Protein AF-0000000067828456 (afdb_homodimer)

Secondary structure (DSSP, 8-state):
----HHHHHHHHHHHHHHHHHHHHHHHHHHHHHHHHHHHHHHHHHHHHHHHHHHHHHHHHHHHHHHHHHHHHHHHHHH--SEEEEEEEEEETTEEEEEEEEEEE-TTT-EEEEEEEEEE--HHHHHHHHHHHHHHHHH-GGGTTSEEEEEEEEEE--HHHHHHHHHTT-EEEEEETTEEEE---TT------/----HHHHHHHHHHHHHHHHHHHHHHHHHHHHHHHHHHHHHHHHHHHHHHHHHHHHHHHHHHHHHHHHHHHHHHHHHH--SEEEEEEEEEETTEEEEEEEEEEE-TTT-EEEEEEEEEE--HHHHHHHHHHHHHHHHH-GGGTTSEEEEEEEEEE--HHHHHHHHHTT-EEEEEETTEEEE---TT------

pLDDT: mean 81.78, std 17.99, range [42.25, 98.81]

Structure (mmCIF, N/CA/C/O backbone):
data_AF-0000000067828456-model_v1
#
loop_
_entity.id
_entity.type
_entity.pdbx_description
1 polymer 'Slr0634 protein'
#
loop_
_atom_site.group_PDB
_atom_site.id
_atom_site.type_symbol
_atom_site.label_atom_id
_atom_site.label_alt_id
_atom_site.label_comp_id
_atom_site.label_asym_id
_atom_site.label_entity_id
_atom_site.label_seq_id
_atom_site.pdbx_PDB_ins_code
_atom_site.Cartn_x
_atom_site.Cartn_y
_atom_site.Cartn_z
_atom_site.occupancy
_atom_site.B_iso_or_equiv
_atom_site.auth_seq_id
_atom_site.auth_comp_id
_atom_site.auth_asym_id
_atom_site.auth_atom_id
_atom_site.pdbx_PDB_model_num
ATOM 1 N N . MET A 1 1 ? 52.562 48.812 55.469 1 42.25 1 MET A N 1
ATOM 2 C CA . MET A 1 1 ? 51.812 48.281 56.594 1 42.25 1 MET A CA 1
ATOM 3 C C . MET A 1 1 ? 52.094 46.781 56.781 1 42.25 1 MET A C 1
ATOM 5 O O . MET A 1 1 ? 52.062 46.031 55.812 1 42.25 1 MET A O 1
ATOM 9 N N . ALA A 1 2 ? 52.812 46.344 57.688 1 58.19 2 ALA A N 1
ATOM 10 C CA . ALA A 1 2 ? 53.375 45.031 57.969 1 58.19 2 ALA A CA 1
ATOM 11 C C . ALA A 1 2 ? 52.281 44.031 58.344 1 58.19 2 ALA A C 1
ATOM 13 O O . ALA A 1 2 ? 51.5 44.281 59.281 1 58.19 2 ALA A O 1
ATOM 14 N N . THR A 1 3 ? 51.812 43.188 57.469 1 56.69 3 THR A N 1
ATOM 15 C CA . THR A 1 3 ? 50.781 42.125 57.688 1 56.69 3 THR A CA 1
ATOM 16 C C . THR A 1 3 ? 51.219 41.188 58.781 1 56.69 3 THR A C 1
ATOM 18 O O . THR A 1 3 ? 52.312 40.656 58.75 1 56.69 3 THR A O 1
ATOM 21 N N . THR A 1 4 ? 50.625 41.344 60.094 1 61.56 4 THR A N 1
ATOM 22 C CA . THR A 1 4 ? 50.906 40.562 61.281 1 61.56 4 THR A CA 1
ATOM 23 C C . THR A 1 4 ? 50.406 39.125 61.062 1 61.56 4 THR A C 1
ATOM 25 O O . THR A 1 4 ? 49.625 38.844 60.156 1 61.56 4 THR A O 1
ATOM 28 N N . ALA A 1 5 ? 50.906 38.188 61.844 1 56.16 5 ALA A N 1
ATOM 29 C CA . ALA A 1 5 ? 50.594 36.75 61.875 1 56.16 5 ALA A CA 1
ATOM 30 C C . ALA A 1 5 ? 49.094 36.531 62.031 1 56.16 5 ALA A C 1
ATOM 32 O O . ALA A 1 5 ? 48.531 35.656 61.375 1 56.16 5 ALA A O 1
ATOM 33 N N . ASP A 1 6 ? 48.469 37.312 62.844 1 61.81 6 ASP A N 1
ATOM 34 C CA . ASP A 1 6 ? 47.031 37.156 63.094 1 61.81 6 ASP A CA 1
ATOM 35 C C . ASP A 1 6 ? 46.25 37.469 61.812 1 61.81 6 ASP A C 1
ATOM 37 O O . ASP A 1 6 ? 45.25 36.781 61.531 1 61.81 6 ASP A O 1
ATOM 41 N N . GLU A 1 7 ? 46.656 38.375 61.094 1 58.12 7 GLU A N 1
ATOM 42 C CA . GLU A 1 7 ? 46 38.75 59.844 1 58.12 7 GLU A CA 1
ATOM 43 C C . GLU A 1 7 ? 46.125 37.625 58.812 1 58.12 7 GLU A C 1
ATOM 45 O O . GLU A 1 7 ? 45.188 37.344 58.094 1 58.12 7 GLU A O 1
ATOM 50 N N . VAL A 1 8 ? 47.219 37 58.844 1 56.5 8 VAL A N 1
ATOM 51 C CA . VAL A 1 8 ? 47.469 35.906 57.906 1 56.5 8 VAL A CA 1
ATOM 52 C C . VAL A 1 8 ? 46.531 34.719 58.25 1 56.5 8 VAL A C 1
ATOM 54 O O . VAL A 1 8 ? 45.938 34.125 57.344 1 56.5 8 VAL A O 1
ATOM 57 N N . TRP A 1 9 ? 46.438 34.469 59.531 1 64.06 9 TRP A N 1
ATOM 58 C CA . TRP A 1 9 ? 45.562 33.375 59.969 1 64.06 9 TRP A CA 1
ATOM 59 C C . TRP A 1 9 ? 44.094 33.688 59.594 1 64.06 9 TRP A C 1
ATOM 61 O O . TRP A 1 9 ? 43.375 32.781 59.188 1 64.06 9 TRP A O 1
ATOM 71 N N . GLN A 1 10 ? 43.688 34.844 59.719 1 65.19 10 GLN A N 1
ATOM 72 C CA . GLN A 1 10 ? 42.344 35.219 59.375 1 65.19 10 GLN A CA 1
ATOM 73 C C . GLN A 1 10 ? 42.094 35.062 57.875 1 65.19 10 GLN A C 1
ATOM 75 O O . GLN A 1 10 ? 41.062 34.562 57.469 1 65.19 10 GLN A O 1
ATOM 80 N N . LEU A 1 11 ? 43.125 35.469 57.125 1 59.19 11 LEU A N 1
ATOM 81 C CA . LEU A 1 11 ? 43.031 35.344 55.688 1 59.19 11 LEU A CA 1
ATOM 82 C C . LEU A 1 11 ? 42.938 33.875 55.281 1 59.19 11 LEU A C 1
ATOM 84 O O . LEU A 1 11 ? 42.188 33.531 54.375 1 59.19 11 LEU A O 1
ATOM 88 N N . LEU A 1 12 ? 43.688 33.125 55.969 1 55.94 12 LEU A N 1
ATOM 89 C CA . LEU A 1 12 ? 43.656 31.703 55.688 1 55.94 12 LEU A CA 1
ATOM 90 C C . LEU A 1 12 ? 42.312 31.109 56.031 1 55.94 12 LEU A C 1
ATOM 92 O O . LEU A 1 12 ? 41.781 30.266 55.312 1 55.94 12 LEU A O 1
ATOM 96 N N . GLY A 1 13 ? 41.812 31.5 57.156 1 59.41 13 GLY A N 1
ATOM 97 C CA . GLY A 1 13 ? 40.469 31.062 57.531 1 59.41 13 GLY A CA 1
ATOM 98 C C . GLY A 1 13 ? 39.406 31.438 56.531 1 59.41 13 GLY A C 1
ATOM 99 O O . GLY A 1 13 ? 38.562 30.625 56.188 1 59.41 13 GLY A O 1
ATOM 100 N N . GLU A 1 14 ? 39.531 32.625 56.062 1 62.03 14 GLU A N 1
ATOM 101 C CA . GLU A 1 14 ? 38.594 33.094 55.062 1 62.03 14 GLU A CA 1
ATOM 102 C C . GLU A 1 14 ? 38.75 32.312 53.75 1 62.03 14 GLU A C 1
ATOM 104 O O . GLU A 1 14 ? 37.75 32.031 53.094 1 62.03 14 GLU A O 1
ATOM 109 N N . LEU A 1 15 ? 39.906 32 53.469 1 55.22 15 LEU A N 1
ATOM 110 C CA . LEU A 1 15 ? 40.188 31.219 52.25 1 55.22 15 LEU A CA 1
ATOM 111 C C . LEU A 1 15 ? 39.594 29.812 52.375 1 55.22 15 LEU A C 1
ATOM 113 O O . LEU A 1 15 ? 39.031 29.281 51.438 1 55.22 15 LEU A O 1
ATOM 117 N N . ILE A 1 16 ? 39.781 29.25 53.562 1 58.25 16 ILE A N 1
ATOM 118 C CA . ILE A 1 16 ? 39.219 27.922 53.781 1 58.25 16 ILE A CA 1
ATOM 119 C C . ILE A 1 16 ? 37.719 27.953 53.688 1 58.25 16 ILE A C 1
ATOM 121 O O . ILE A 1 16 ? 37.125 27.078 53.062 1 58.25 16 ILE A O 1
ATOM 125 N N . GLN A 1 17 ? 37.125 28.938 54.281 1 65.25 17 GLN A N 1
ATOM 126 C CA . GLN A 1 17 ? 35.656 29.062 54.219 1 65.25 17 GLN A CA 1
ATOM 127 C C . GLN A 1 17 ? 35.219 29.312 52.781 1 65.25 17 GLN A C 1
ATOM 129 O O . GLN A 1 17 ? 34.188 28.75 52.344 1 65.25 17 GLN A O 1
ATOM 134 N N . SER A 1 18 ? 35.938 30.078 52.062 1 57.91 18 SER A N 1
ATOM 135 C CA . SER A 1 18 ? 35.656 30.328 50.656 1 57.91 18 SER A CA 1
ATOM 136 C C . SER A 1 18 ? 35.781 29.047 49.844 1 57.91 18 SER A C 1
ATOM 138 O O . SER A 1 18 ? 34.969 28.797 48.969 1 57.91 18 SER A O 1
ATOM 140 N N . GLN A 1 19 ? 36.719 28.234 50.156 1 55.75 19 GLN A N 1
ATOM 141 C CA . GLN A 1 19 ? 36.938 26.969 49.469 1 55.75 19 GLN A CA 1
ATOM 142 C C . GLN A 1 19 ? 35.781 26.016 49.719 1 55.75 19 GLN A C 1
ATOM 144 O O . GLN A 1 19 ? 35.312 25.297 48.812 1 55.75 19 GLN A O 1
ATOM 149 N N . LYS A 1 20 ? 35.375 26 50.969 1 61.5 20 LYS A N 1
ATOM 150 C CA . LYS A 1 20 ? 34.25 25.125 51.312 1 61.5 20 LYS A CA 1
ATOM 151 C C . LYS A 1 20 ? 32.969 25.562 50.594 1 61.5 20 LYS A C 1
ATOM 153 O O . LYS A 1 20 ? 32.219 24.734 50.094 1 61.5 20 LYS A O 1
ATOM 158 N N . GLU A 1 21 ? 32.781 26.875 50.531 1 61 21 GLU A N 1
ATOM 159 C CA . GLU A 1 21 ? 31.625 27.391 49.812 1 61 21 GLU A CA 1
ATOM 160 C C . GLU A 1 21 ? 31.734 27.125 48.312 1 61 21 GLU A C 1
ATOM 162 O O . GLU A 1 21 ? 30.734 26.797 47.656 1 61 21 GLU A O 1
ATOM 167 N N . THR A 1 22 ? 32.875 27.219 47.75 1 55.06 22 THR A N 1
ATOM 168 C CA . THR A 1 22 ? 33.094 26.891 46.375 1 55.06 22 THR A CA 1
ATOM 169 C C . THR A 1 22 ? 32.844 25.406 46.094 1 55.06 22 THR A C 1
ATOM 171 O O . THR A 1 22 ? 32.219 25.062 45.094 1 55.06 22 THR A O 1
ATOM 174 N N . GLU A 1 23 ? 33.312 24.641 47.031 1 54.34 23 GLU A N 1
ATOM 175 C CA . GLU A 1 23 ? 33.062 23.203 46.906 1 54.34 23 GLU A CA 1
ATOM 176 C C . GLU A 1 23 ? 31.578 22.891 46.938 1 54.34 23 GLU A C 1
ATOM 178 O O . GLU A 1 23 ? 31.094 22.062 46.156 1 54.34 23 GLU A O 1
ATOM 183 N N . ARG A 1 24 ? 30.891 23.484 47.781 1 64.69 24 ARG A N 1
ATOM 184 C CA . ARG A 1 24 ? 29.438 23.297 47.875 1 64.69 24 ARG A CA 1
ATOM 185 C C . ARG A 1 24 ? 28.75 23.766 46.594 1 64.69 24 ARG A C 1
ATOM 187 O O . ARG A 1 24 ? 27.859 23.078 46.094 1 64.69 24 ARG A O 1
ATOM 194 N N . ARG A 1 25 ? 29.172 24.859 46.125 1 59.03 25 ARG A N 1
ATOM 195 C CA . ARG A 1 25 ? 28.594 25.391 44.906 1 59.03 25 ARG A CA 1
ATOM 196 C C . ARG A 1 25 ? 28.922 24.484 43.719 1 59.03 25 ARG A C 1
ATOM 198 O O . ARG A 1 25 ? 28.062 24.266 42.844 1 59.03 25 ARG A O 1
ATOM 205 N N . LEU A 1 26 ? 30.078 24.016 43.688 1 53.78 26 LEU A N 1
ATOM 206 C CA . LEU A 1 26 ? 30.469 23.109 42.625 1 53.78 26 LEU A CA 1
ATOM 207 C C . LEU A 1 26 ? 29.625 21.828 42.656 1 53.78 26 LEU A C 1
ATOM 209 O O . LEU A 1 26 ? 29.203 21.328 41.625 1 53.78 26 LEU A O 1
ATOM 213 N N . GLN A 1 27 ? 29.422 21.344 43.875 1 60.66 27 GLN A N 1
ATOM 214 C CA . GLN A 1 27 ? 28.594 20.156 44.031 1 60.66 27 GLN A CA 1
ATOM 215 C C . GLN A 1 27 ? 27.172 20.406 43.562 1 60.66 27 GLN A C 1
ATOM 217 O O . GLN A 1 27 ? 26.562 19.578 42.875 1 60.66 27 GLN A O 1
ATOM 222 N N . GLU A 1 28 ? 26.688 21.531 43.906 1 63.75 28 GLU A N 1
ATOM 223 C CA . GLU A 1 28 ? 25.344 21.906 43.469 1 63.75 28 GLU A CA 1
ATOM 224 C C . GLU A 1 28 ? 25.281 22.094 41.969 1 63.75 28 GLU A C 1
ATOM 226 O O . GLU A 1 28 ? 24.312 21.688 41.312 1 63.75 28 GLU A O 1
ATOM 231 N N . THR A 1 29 ? 26.266 22.688 41.406 1 55.19 29 THR A N 1
ATOM 232 C CA . THR A 1 29 ? 26.328 22.875 39.969 1 55.19 29 THR A CA 1
ATOM 233 C C . THR A 1 29 ? 26.438 21.531 39.25 1 55.19 29 THR A C 1
ATOM 235 O O . THR A 1 29 ? 25.797 21.312 38.219 1 55.19 29 THR A O 1
ATOM 238 N N . GLU A 1 30 ? 27.25 20.688 39.875 1 54.5 30 GLU A N 1
ATOM 239 C CA . GLU A 1 30 ? 27.359 19.344 39.312 1 54.5 30 GLU A CA 1
ATOM 240 C C . GLU A 1 30 ? 26.016 18.625 39.344 1 54.5 30 GLU A C 1
ATOM 242 O O . GLU A 1 30 ? 25.672 17.922 38.375 1 54.5 30 GLU A O 1
ATOM 247 N N . ARG A 1 31 ? 25.328 18.766 40.406 1 60.88 31 ARG A N 1
ATOM 248 C CA . ARG A 1 31 ? 24.016 18.141 40.531 1 60.88 31 ARG A CA 1
ATOM 249 C C . ARG A 1 31 ? 23.047 18.734 39.5 1 60.88 31 ARG A C 1
ATOM 251 O O . ARG A 1 31 ? 22.328 17.984 38.812 1 60.88 31 ARG A O 1
ATOM 258 N N . LEU A 1 32 ? 23.156 20 39.375 1 54.91 32 LEU A N 1
ATOM 259 C CA . LEU A 1 32 ? 22.281 20.672 38.406 1 54.91 32 LEU A CA 1
ATOM 260 C C . LEU A 1 32 ? 22.641 20.297 37 1 54.91 32 LEU A C 1
ATOM 262 O O . LEU A 1 32 ? 21.766 20.078 36.156 1 54.91 32 LEU A O 1
ATOM 266 N N . LEU A 1 33 ? 23.891 20.203 36.719 1 51.06 33 LEU A N 1
ATOM 267 C CA . LEU A 1 33 ? 24.359 19.797 35.406 1 51.06 33 LEU A CA 1
ATOM 268 C C . LEU A 1 33 ? 23.922 18.375 35.094 1 51.06 33 LEU A C 1
ATOM 270 O O . LEU A 1 33 ? 23.516 18.078 33.938 1 51.06 33 LEU A O 1
ATOM 274 N N . LYS A 1 34 ? 24.047 17.562 36.125 1 56.53 34 LYS A N 1
ATOM 275 C CA . LYS A 1 34 ? 23.625 16.172 35.938 1 56.53 34 LYS A CA 1
ATOM 276 C C . LYS A 1 34 ? 22.125 16.094 35.656 1 56.53 34 LYS A C 1
ATOM 278 O O . LYS A 1 34 ? 21.688 15.344 34.75 1 56.53 34 LYS A O 1
ATOM 283 N N . GLU A 1 35 ? 21.422 16.875 36.375 1 58.88 35 GLU A N 1
ATOM 284 C CA . GLU A 1 35 ? 19.969 16.906 36.156 1 58.88 35 GLU A CA 1
ATOM 285 C C . GLU A 1 35 ? 19.625 17.469 34.781 1 58.88 35 GLU A C 1
ATOM 287 O O . GLU A 1 35 ? 18.766 16.953 34.094 1 58.88 35 GLU A O 1
ATOM 292 N N . GLN A 1 36 ? 20.375 18.531 34.438 1 56 36 GLN A N 1
ATOM 293 C CA . GLN A 1 36 ? 20.156 19.141 33.156 1 56 36 GLN A CA 1
ATOM 294 C C . GLN A 1 36 ? 20.578 18.203 32.031 1 56 36 GLN A C 1
ATOM 296 O O . GLN A 1 36 ? 19.906 18.125 30.984 1 56 36 GLN A O 1
ATOM 301 N N . SER A 1 37 ? 21.719 17.578 32.25 1 55.47 37 SER A N 1
ATOM 302 C CA . SER A 1 37 ? 22.188 16.594 31.281 1 55.47 37 SER A CA 1
ATOM 303 C C . SER A 1 37 ? 21.172 15.477 31.094 1 55.47 37 SER A C 1
ATOM 305 O O . SER A 1 37 ? 20.922 15.055 29.953 1 55.47 37 SER A O 1
ATOM 307 N N . GLN A 1 38 ? 20.625 15.07 32.25 1 59.69 38 GLN A N 1
ATOM 308 C CA . GLN A 1 38 ? 19.609 14.023 32.156 1 59.69 38 GLN A CA 1
ATOM 309 C C . GLN A 1 38 ? 18.359 14.508 31.422 1 59.69 38 GLN A C 1
ATOM 311 O O . GLN A 1 38 ? 17.797 13.781 30.625 1 59.69 38 GLN A O 1
ATOM 316 N N . LYS A 1 39 ? 18.062 15.695 31.719 1 55.97 39 LYS A N 1
ATOM 317 C CA . LYS A 1 39 ? 16.922 16.297 31.016 1 55.97 39 LYS A CA 1
ATOM 318 C C . LYS A 1 39 ? 17.234 16.469 29.531 1 55.97 39 LYS A C 1
ATOM 320 O O . LYS A 1 39 ? 16.391 16.156 28.688 1 55.97 39 LYS A O 1
ATOM 325 N N . THR A 1 40 ? 18.391 16.922 29.203 1 54.06 40 THR A N 1
ATOM 326 C CA . THR A 1 40 ? 18.844 17.094 27.828 1 54.06 40 THR A CA 1
ATOM 327 C C . THR A 1 40 ? 18.891 15.742 27.109 1 54.06 40 THR A C 1
ATOM 329 O O . THR A 1 40 ? 18.484 15.633 25.953 1 54.06 40 THR A O 1
ATOM 332 N N . ASP A 1 41 ? 19.438 14.773 27.891 1 53.25 41 ASP A N 1
ATOM 333 C CA . ASP A 1 41 ? 19.484 13.438 27.312 1 53.25 41 ASP A CA 1
ATOM 334 C C . ASP A 1 41 ? 18.078 12.93 26.969 1 53.25 41 ASP A C 1
ATOM 336 O O . ASP A 1 41 ? 17.859 12.336 25.922 1 53.25 41 ASP A O 1
ATOM 340 N N . ARG A 1 42 ? 17.203 13.219 27.953 1 56.34 42 ARG A N 1
ATOM 341 C CA . ARG A 1 42 ? 15.82 12.828 27.719 1 56.34 42 ARG A CA 1
ATOM 342 C C . ARG A 1 42 ? 15.219 13.594 26.547 1 56.34 42 ARG A C 1
ATOM 344 O O . ARG A 1 42 ? 14.531 13.008 25.703 1 56.34 42 ARG A O 1
ATOM 351 N N . GLN A 1 43 ? 15.547 14.781 26.469 1 50.66 43 GLN A N 1
ATOM 352 C CA . GLN A 1 43 ? 15.039 15.602 25.375 1 50.66 43 GLN A CA 1
ATOM 353 C C . GLN A 1 43 ? 15.664 15.18 24.047 1 50.66 43 GLN A C 1
ATOM 355 O O . GLN A 1 43 ? 14.977 15.117 23.016 1 50.66 43 GLN A O 1
ATOM 360 N N . ILE A 1 44 ? 16.953 14.891 24.062 1 50.62 44 ILE A N 1
ATOM 361 C CA . ILE A 1 44 ? 17.641 14.422 22.875 1 50.62 44 ILE A CA 1
ATOM 362 C C . ILE A 1 44 ? 17.047 13.086 22.422 1 50.62 44 ILE A C 1
ATOM 364 O O . ILE A 1 44 ? 16.828 12.875 21.234 1 50.62 44 ILE A O 1
ATOM 368 N N . GLN A 1 45 ? 16.781 12.211 23.391 1 54.97 45 GLN A N 1
ATOM 369 C CA . GLN A 1 45 ? 16.172 10.93 23.078 1 54.97 45 GLN A CA 1
ATOM 370 C C . GLN A 1 45 ? 14.773 11.133 22.469 1 54.97 45 GLN A C 1
ATOM 372 O O . GLN A 1 45 ? 14.414 10.469 21.5 1 54.97 45 GLN A O 1
ATOM 377 N N . GLU A 1 46 ? 14.086 12.031 23.125 1 53.75 46 GLU A N 1
ATOM 378 C CA . GLU A 1 46 ? 12.758 12.328 22.594 1 53.75 46 GLU A CA 1
ATOM 379 C C . GLU A 1 46 ? 12.844 12.953 21.203 1 53.75 46 GLU A C 1
ATOM 381 O O . GLU A 1 46 ? 12.062 12.602 20.312 1 53.75 46 GLU A O 1
ATOM 386 N N . LEU A 1 47 ? 13.781 13.859 21.062 1 49.94 47 LEU A N 1
ATOM 387 C CA . LEU A 1 47 ? 13.992 14.492 19.766 1 49.94 47 LEU A CA 1
ATOM 388 C C . LEU A 1 47 ? 14.422 13.461 18.719 1 49.94 47 LEU A C 1
ATOM 390 O O . LEU A 1 47 ? 13.977 13.5 17.578 1 49.94 47 LEU A O 1
ATOM 394 N N . SER A 1 48 ? 15.344 12.57 19.156 1 51.34 48 SER A N 1
ATOM 395 C CA . SER A 1 48 ? 15.781 11.5 18.266 1 51.34 48 SER A CA 1
ATOM 396 C C . SER A 1 48 ? 14.602 10.648 17.812 1 51.34 48 SER A C 1
ATOM 398 O O . SER A 1 48 ? 14.523 10.266 16.641 1 51.34 48 SER A O 1
ATOM 400 N N . LYS A 1 49 ? 13.844 10.398 18.797 1 54.59 49 LYS A N 1
ATOM 401 C CA . LYS A 1 49 ? 12.633 9.648 18.484 1 54.59 49 LYS A CA 1
ATOM 402 C C . LYS A 1 49 ? 11.734 10.438 17.531 1 54.59 49 LYS A C 1
ATOM 404 O O . LYS A 1 49 ? 11.188 9.867 16.578 1 54.59 49 LYS A O 1
ATOM 409 N N . GLN A 1 50 ? 11.648 11.68 17.766 1 52.06 50 GLN A N 1
ATOM 410 C CA . GLN A 1 50 ? 10.828 12.539 16.922 1 52.06 50 GLN A CA 1
ATOM 411 C C . GLN A 1 50 ? 11.43 12.656 15.523 1 52.06 50 GLN A C 1
ATOM 413 O O . GLN A 1 50 ? 10.703 12.609 14.523 1 52.06 50 GLN A O 1
ATOM 418 N N . ILE A 1 51 ? 12.742 12.836 15.461 1 52.09 51 ILE A N 1
ATOM 419 C CA . ILE A 1 51 ? 13.445 12.938 14.188 1 52.09 51 ILE A CA 1
ATOM 420 C C . ILE A 1 51 ? 13.328 11.617 13.43 1 52.09 51 ILE A C 1
ATOM 422 O O . ILE A 1 51 ? 13.102 11.609 12.211 1 52.09 51 ILE A O 1
ATOM 426 N N . GLY A 1 52 ? 13.555 10.477 14.188 1 50.75 52 GLY A N 1
ATOM 427 C CA . GLY A 1 52 ? 13.336 9.18 13.578 1 50.75 52 GLY A CA 1
ATOM 428 C C . GLY A 1 52 ? 11.945 9.031 12.977 1 50.75 52 GLY A C 1
ATOM 429 O O . GLY A 1 52 ? 11.797 8.523 11.859 1 50.75 52 GLY A O 1
ATOM 430 N N . GLY A 1 53 ? 11.039 9.461 13.805 1 52.84 53 GLY A N 1
ATOM 431 C CA . GLY A 1 53 ? 9.664 9.445 13.336 1 52.84 53 GLY A CA 1
ATOM 432 C C . GLY A 1 53 ? 9.438 10.312 12.109 1 52.84 53 GLY A C 1
ATOM 433 O O . GLY A 1 53 ? 8.75 9.898 11.172 1 52.84 53 GLY A O 1
ATOM 434 N N . LEU A 1 54 ? 10.078 11.516 12.141 1 50.81 54 LEU A N 1
ATOM 435 C CA . LEU A 1 54 ? 9.984 12.398 10.984 1 50.81 54 LEU A CA 1
ATOM 436 C C . LEU A 1 54 ? 10.664 11.781 9.773 1 50.81 54 LEU A C 1
ATOM 438 O O . LEU A 1 54 ? 10.172 11.914 8.648 1 50.81 54 LEU A O 1
ATOM 442 N N . GLY A 1 55 ? 11.852 11.141 10.062 1 51.28 55 GLY A N 1
ATOM 443 C CA . GLY A 1 55 ? 12.539 10.445 8.984 1 51.28 55 GLY A CA 1
ATOM 444 C C . GLY A 1 55 ? 11.688 9.383 8.328 1 51.28 55 GLY A C 1
ATOM 445 O O . GLY A 1 55 ? 11.641 9.289 7.098 1 51.28 55 GLY A O 1
ATOM 446 N N . LYS A 1 56 ? 11.148 8.625 9.234 1 55.84 56 LYS A N 1
ATOM 447 C CA . LYS A 1 56 ? 10.242 7.602 8.719 1 55.84 56 LYS A CA 1
ATOM 448 C C . LYS A 1 56 ? 9.078 8.234 7.957 1 55.84 56 LYS A C 1
ATOM 450 O O . LYS A 1 56 ? 8.672 7.734 6.91 1 55.84 56 LYS A O 1
ATOM 455 N N . LYS A 1 57 ? 8.625 9.32 8.5 1 54.78 57 LYS A N 1
ATOM 456 C CA . LYS A 1 57 ? 7.508 10.016 7.863 1 54.78 57 LYS A CA 1
ATOM 457 C C . LYS A 1 57 ? 7.926 10.594 6.512 1 54.78 57 LYS A C 1
ATOM 459 O O . LYS A 1 57 ? 7.156 10.547 5.551 1 54.78 57 LYS A O 1
ATOM 464 N N . PHE A 1 58 ? 9.188 11.156 6.57 1 56.69 58 PHE A N 1
ATOM 465 C CA . PHE A 1 58 ? 9.711 11.664 5.309 1 56.69 58 PHE A CA 1
ATOM 466 C C . PHE A 1 58 ? 9.898 10.531 4.305 1 56.69 58 PHE A C 1
ATOM 468 O O . PHE A 1 58 ? 9.695 10.719 3.104 1 56.69 58 PHE A O 1
ATOM 475 N N . GLY A 1 59 ? 10.422 9.406 4.793 1 59.38 59 GLY A N 1
ATOM 476 C CA . GLY A 1 59 ? 10.523 8.234 3.93 1 59.38 59 GLY A CA 1
ATOM 477 C C . GLY A 1 59 ?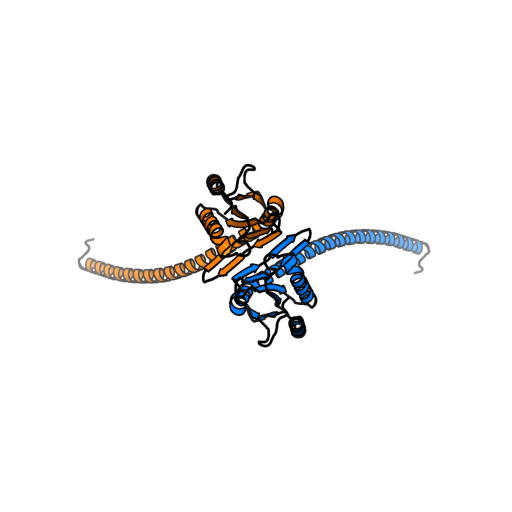 9.195 7.82 3.33 1 59.38 59 GLY A C 1
ATOM 478 O O . GLY A 1 59 ? 9.094 7.59 2.123 1 59.38 59 GLY A O 1
ATOM 479 N N . SER A 1 60 ? 8.305 7.758 4.254 1 64.62 60 SER A N 1
ATOM 480 C CA . SER A 1 60 ? 6.969 7.395 3.797 1 64.62 60 SER A CA 1
ATOM 481 C C . SER A 1 60 ? 6.41 8.438 2.834 1 64.62 60 SER A C 1
ATOM 483 O O . SER A 1 60 ? 5.715 8.094 1.875 1 64.62 60 SER A O 1
ATOM 485 N N . PHE A 1 61 ? 6.832 9.703 3.145 1 62.41 61 PHE 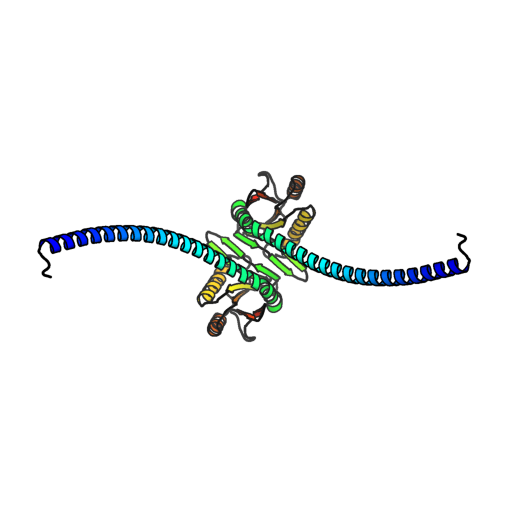A N 1
ATOM 486 C CA . PHE A 1 61 ? 6.414 10.797 2.277 1 62.41 61 PHE A CA 1
ATOM 487 C C . PHE A 1 61 ? 7.02 10.641 0.886 1 62.41 61 PHE A C 1
ATOM 489 O O . PHE A 1 61 ? 6.324 10.805 -0.119 1 62.41 61 PHE A O 1
ATOM 496 N N . THR A 1 62 ? 8.242 10.328 0.871 1 70.31 62 THR A N 1
ATOM 497 C CA . THR A 1 62 ? 8.922 10.141 -0.408 1 70.31 62 THR A CA 1
ATOM 498 C C . THR A 1 62 ? 8.289 8.992 -1.188 1 70.31 62 THR A C 1
ATOM 500 O O . THR A 1 62 ? 8.078 9.094 -2.398 1 70.31 62 THR A O 1
ATOM 503 N N . GLU A 1 63 ? 8.031 7.934 -0.423 1 73.62 63 GLU A N 1
ATOM 504 C CA . GLU A 1 63 ? 7.383 6.789 -1.052 1 73.62 63 GLU A CA 1
ATOM 505 C C . GLU A 1 63 ? 6.016 7.168 -1.608 1 73.62 63 GLU A C 1
ATOM 507 O O . GLU A 1 63 ? 5.656 6.77 -2.719 1 73.62 63 GLU A O 1
ATOM 512 N N . GLY A 1 64 ? 5.371 7.902 -0.785 1 73.69 64 GLY A N 1
ATOM 513 C CA . GLY A 1 64 ? 4.059 8.359 -1.206 1 73.69 64 GLY A CA 1
ATOM 514 C C . GLY A 1 64 ? 4.102 9.273 -2.416 1 73.69 64 GLY A C 1
ATOM 515 O O . GLY A 1 64 ? 3.256 9.18 -3.307 1 73.69 64 GLY A O 1
ATOM 516 N N . LEU A 1 65 ? 5.125 10.117 -2.49 1 73.38 65 LEU A N 1
ATOM 517 C CA . LEU A 1 65 ? 5.273 11.062 -3.592 1 73.38 65 LEU A CA 1
ATOM 518 C C . LEU A 1 65 ? 5.66 10.344 -4.879 1 73.38 65 LEU A C 1
ATOM 520 O O . LEU A 1 65 ? 5.305 10.781 -5.973 1 73.38 65 LEU A O 1
ATOM 524 N N . ALA A 1 66 ? 6.363 9.281 -4.656 1 79.94 66 ALA A N 1
ATOM 525 C CA . ALA A 1 66 ? 6.891 8.586 -5.824 1 79.94 66 ALA A CA 1
ATOM 526 C C . ALA A 1 66 ? 5.828 7.691 -6.457 1 79.94 66 ALA A C 1
ATOM 528 O O . ALA A 1 66 ? 5.91 7.355 -7.641 1 79.94 66 ALA A O 1
ATOM 529 N N . LEU A 1 67 ? 4.879 7.297 -5.637 1 86.12 67 LEU A N 1
ATOM 530 C CA . LEU A 1 67 ? 3.998 6.199 -6.016 1 86.12 67 LEU A CA 1
ATOM 531 C C . LEU A 1 67 ? 3.219 6.535 -7.281 1 86.12 67 LEU A C 1
ATOM 533 O O . LEU A 1 67 ? 3.176 5.734 -8.219 1 86.12 67 LEU A O 1
ATOM 537 N N . PRO A 1 68 ? 2.645 7.715 -7.414 1 84.75 68 PRO A N 1
ATOM 538 C CA . PRO A 1 68 ? 1.889 8 -8.633 1 84.75 68 PRO A CA 1
ATOM 539 C C . PRO A 1 68 ? 2.75 7.918 -9.891 1 84.75 68 PRO A C 1
ATOM 541 O O . PRO A 1 68 ? 2.344 7.309 -10.883 1 84.75 68 PRO A O 1
ATOM 544 N N . SER A 1 69 ? 3.92 8.516 -9.828 1 88.44 69 SER A N 1
ATOM 545 C CA . SER A 1 69 ? 4.824 8.469 -10.969 1 88.44 69 SER A CA 1
ATOM 546 C C . SER A 1 69 ? 5.305 7.047 -11.234 1 88.44 69 SER A C 1
ATOM 548 O O . SER A 1 69 ? 5.434 6.633 -12.391 1 88.44 69 SER A O 1
ATOM 550 N N . MET A 1 70 ? 5.562 6.312 -10.164 1 91.31 70 MET A N 1
ATOM 551 C CA . MET A 1 70 ? 6.031 4.938 -10.312 1 91.31 70 MET A CA 1
ATOM 552 C C . MET A 1 70 ? 4.961 4.066 -10.961 1 91.31 70 MET A C 1
ATOM 554 O O . MET A 1 70 ? 5.266 3.227 -11.812 1 91.31 70 MET A O 1
ATOM 558 N N . GLU A 1 71 ? 3.781 4.332 -10.523 1 92.81 71 GLU A N 1
ATOM 559 C CA . GLU A 1 71 ? 2.678 3.586 -11.125 1 92.81 71 GLU A CA 1
ATOM 560 C C . GLU A 1 71 ? 2.629 3.789 -12.633 1 92.81 71 GLU A C 1
ATOM 562 O O . GLU A 1 71 ? 2.492 2.824 -13.391 1 92.81 71 GLU A O 1
ATOM 567 N N . THR A 1 72 ? 2.723 5.023 -13.016 1 92.62 72 THR A N 1
ATOM 568 C CA . THR A 1 72 ? 2.686 5.355 -14.43 1 92.62 72 THR A CA 1
ATOM 569 C C . THR A 1 72 ? 3.811 4.648 -15.188 1 92.62 72 THR A C 1
ATOM 571 O O . THR A 1 72 ? 3.576 4.039 -16.234 1 92.62 72 THR A O 1
ATOM 574 N N . ILE A 1 73 ? 5.027 4.664 -14.672 1 94.81 73 ILE A N 1
ATOM 575 C CA . ILE A 1 73 ? 6.18 4.02 -15.297 1 94.81 73 ILE A CA 1
ATOM 576 C C . ILE A 1 73 ? 5.938 2.516 -15.398 1 94.81 73 ILE A C 1
ATOM 578 O O . ILE A 1 73 ? 6.152 1.918 -16.453 1 94.81 73 ILE A O 1
ATOM 582 N N . LEU A 1 74 ? 5.414 1.912 -14.383 1 97.31 74 LEU A N 1
ATOM 583 C CA . LEU A 1 74 ? 5.25 0.464 -14.32 1 97.31 74 LEU A CA 1
ATOM 584 C C . LEU A 1 74 ? 4.164 -0 -15.281 1 97.31 74 LEU A C 1
ATOM 586 O O . LEU A 1 74 ? 4.324 -1.013 -15.969 1 97.31 74 LEU A O 1
ATOM 590 N N . TYR A 1 75 ? 3.098 0.749 -15.367 1 95.5 75 TYR A N 1
ATOM 591 C CA . TYR A 1 75 ? 2.018 0.391 -16.281 1 95.5 75 TYR A CA 1
ATOM 592 C C . TYR A 1 75 ? 2.42 0.643 -17.734 1 95.5 75 TYR A C 1
ATOM 594 O O . TYR A 1 75 ? 2.262 -0.231 -18.578 1 95.5 75 TYR A O 1
ATOM 602 N N . GLU A 1 76 ? 3.004 1.738 -17.969 1 94.5 76 GLU A N 1
ATOM 603 C CA . GLU A 1 76 ? 3.168 2.176 -19.344 1 94.5 76 GLU A CA 1
ATOM 604 C C . GLU A 1 76 ? 4.469 1.646 -19.938 1 94.5 76 GLU A C 1
ATOM 606 O O . GLU A 1 76 ? 4.508 1.255 -21.109 1 94.5 76 GLU A O 1
ATOM 611 N N . LYS A 1 77 ? 5.504 1.635 -19.156 1 95 77 LYS A N 1
ATOM 612 C CA . LYS A 1 77 ? 6.809 1.271 -19.703 1 95 77 LYS A CA 1
ATOM 613 C C . LYS A 1 77 ? 7.074 -0.222 -19.547 1 95 77 LYS A C 1
ATOM 615 O O . LYS A 1 77 ? 7.781 -0.822 -20.359 1 95 77 LYS A O 1
ATOM 620 N N . PHE A 1 78 ? 6.453 -0.824 -18.516 1 96.81 78 PHE A N 1
ATOM 621 C CA . PHE A 1 78 ? 6.801 -2.215 -18.234 1 96.81 78 PHE A CA 1
ATOM 622 C C . PHE A 1 78 ? 5.586 -3.119 -18.406 1 96.81 78 PHE A C 1
ATOM 624 O O . PHE A 1 78 ? 5.668 -4.328 -18.172 1 96.81 78 PHE A O 1
ATOM 631 N N . ALA A 1 79 ? 4.391 -2.566 -18.672 1 97.12 79 ALA A N 1
ATOM 632 C CA . ALA A 1 79 ? 3.158 -3.301 -18.938 1 97.12 79 ALA A CA 1
ATOM 633 C C . ALA A 1 79 ? 2.74 -4.129 -17.734 1 97.12 79 ALA A C 1
ATOM 635 O O . ALA A 1 79 ? 2.309 -5.273 -17.875 1 97.12 79 ALA A O 1
ATOM 636 N N . MET A 1 80 ? 3 -3.562 -16.578 1 97.88 80 MET A N 1
ATOM 637 C CA . MET A 1 80 ? 2.543 -4.234 -15.359 1 97.88 80 MET A CA 1
ATOM 638 C C . MET A 1 80 ? 1.025 -4.164 -15.234 1 97.88 80 MET A C 1
ATOM 640 O O . MET A 1 80 ? 0.396 -3.252 -15.773 1 97.88 80 MET A O 1
ATOM 644 N N . GLU A 1 81 ? 0.509 -5.152 -14.516 1 97.38 81 GLU A N 1
ATOM 645 C CA . GLU A 1 81 ? -0.938 -5.23 -14.336 1 97.38 81 GLU A CA 1
ATOM 646 C C . GLU A 1 81 ? -1.331 -4.883 -12.898 1 97.38 81 GLU A C 1
ATOM 648 O O . GLU A 1 81 ? -2.412 -4.34 -12.664 1 97.38 81 GLU A O 1
ATOM 653 N N . VAL A 1 82 ? -0.527 -5.254 -11.984 1 97.12 82 VAL A N 1
ATOM 654 C CA . VAL A 1 82 ? -0.778 -5.031 -10.57 1 97.12 82 VAL A CA 1
ATOM 655 C C . VAL A 1 82 ? 0.36 -4.211 -9.961 1 97.12 82 VAL A C 1
ATOM 657 O O . VAL A 1 82 ? 1.535 -4.508 -10.188 1 97.12 82 VAL A O 1
ATOM 660 N N . VAL A 1 83 ? 0.031 -3.125 -9.297 1 96.88 83 VAL A N 1
ATOM 661 C CA . VAL A 1 83 ? 0.998 -2.301 -8.578 1 96.88 83 VAL A CA 1
ATOM 662 C C . VAL A 1 83 ? 0.55 -2.121 -7.129 1 96.88 83 VAL A C 1
ATOM 664 O O . VAL A 1 83 ? -0.57 -1.676 -6.867 1 96.88 83 VAL A O 1
ATOM 667 N N . THR A 1 84 ? 1.454 -2.482 -6.246 1 94.19 84 THR A N 1
ATOM 668 C CA . THR A 1 84 ? 1.099 -2.393 -4.836 1 94.19 84 THR A CA 1
ATOM 669 C C . THR A 1 84 ? 2.227 -1.749 -4.035 1 94.19 84 THR A C 1
ATOM 671 O O . THR A 1 84 ? 3.385 -2.158 -4.145 1 94.19 84 THR A O 1
ATOM 674 N N . PRO A 1 85 ? 1.864 -0.802 -3.281 1 92.19 85 PRO A N 1
ATOM 675 C CA . PRO A 1 85 ? 2.863 -0.227 -2.379 1 92.19 85 PRO A CA 1
ATOM 676 C C . PRO A 1 85 ? 2.959 -0.976 -1.051 1 92.19 85 PRO A C 1
ATOM 678 O O . PRO A 1 85 ? 2.078 -1.776 -0.725 1 92.19 85 PRO A O 1
ATOM 681 N N . SER A 1 86 ? 4.082 -0.809 -0.329 1 89.75 86 SER A N 1
ATOM 682 C CA . SER A 1 86 ? 4.262 -1.214 1.062 1 89.75 86 SER A CA 1
ATOM 683 C C . SER A 1 86 ? 3.855 -2.668 1.271 1 89.75 86 SER A C 1
ATOM 685 O O . SER A 1 86 ? 3.023 -2.969 2.129 1 89.75 86 SER A O 1
ATOM 687 N N . VAL A 1 87 ? 4.445 -3.531 0.594 1 94.69 87 VAL A N 1
ATOM 688 C CA . VAL A 1 87 ? 4.176 -4.957 0.741 1 94.69 87 VAL A CA 1
ATOM 689 C C . VAL A 1 87 ? 4.902 -5.496 1.973 1 94.69 87 VAL A C 1
ATOM 691 O O . VAL A 1 87 ? 6.133 -5.492 2.025 1 94.69 87 VAL A O 1
ATOM 694 N N . ARG A 1 88 ? 4.148 -6.008 2.926 1 94.06 88 ARG A N 1
ATOM 695 C CA . ARG A 1 88 ? 4.711 -6.508 4.176 1 94.06 88 ARG A CA 1
ATOM 696 C C . ARG A 1 88 ? 4.582 -8.023 4.266 1 94.06 88 ARG A C 1
ATOM 698 O O . ARG A 1 88 ? 3.494 -8.57 4.07 1 94.06 88 ARG A O 1
ATOM 705 N N . VAL A 1 89 ? 5.684 -8.617 4.582 1 95.38 89 VAL A N 1
ATOM 706 C CA . VAL A 1 89 ? 5.715 -10.078 4.637 1 95.38 89 VAL A CA 1
ATOM 707 C C . VAL A 1 89 ? 6.223 -10.531 6 1 95.38 89 VAL A C 1
ATOM 709 O O . VAL A 1 89 ? 7.215 -10.008 6.508 1 95.38 89 VAL A O 1
ATOM 712 N N . SER A 1 90 ? 5.512 -11.352 6.559 1 93.12 90 SER A N 1
ATOM 713 C CA . SER A 1 90 ? 5.945 -12.047 7.766 1 93.12 90 SER A CA 1
ATOM 714 C C . SER A 1 90 ? 5.859 -13.562 7.594 1 93.12 90 SER A C 1
ATOM 716 O O . SER A 1 90 ? 4.766 -14.125 7.57 1 93.12 90 SER A O 1
ATOM 718 N N . LYS A 1 91 ? 7.02 -14.195 7.383 1 90.88 91 LYS A N 1
ATOM 719 C CA . LYS A 1 91 ? 7.102 -15.633 7.125 1 90.88 91 LYS A CA 1
ATOM 720 C C . LYS A 1 91 ? 8.234 -16.266 7.922 1 90.88 91 LYS A C 1
ATOM 722 O O . LYS A 1 91 ? 9.391 -15.852 7.816 1 90.88 91 LYS A O 1
ATOM 727 N N . ARG A 1 92 ? 7.898 -17.25 8.695 1 87.38 92 ARG A N 1
ATOM 728 C CA . AR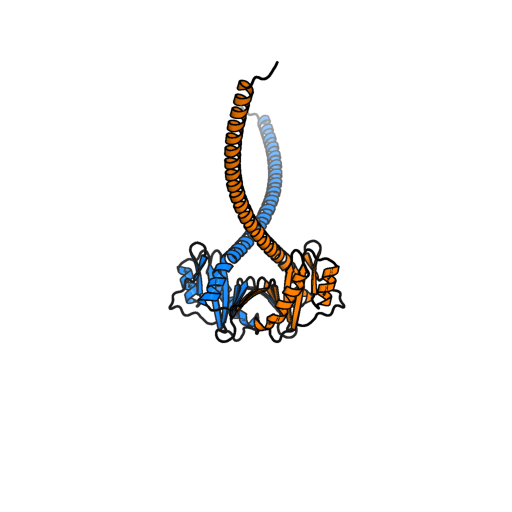G A 1 92 ? 8.891 -18.047 9.414 1 87.38 92 ARG A CA 1
ATOM 729 C C . ARG A 1 92 ? 9.836 -17.156 10.203 1 87.38 92 ARG A C 1
ATOM 731 O O . ARG A 1 92 ? 11.055 -17.297 10.109 1 87.38 92 ARG A O 1
ATOM 738 N N . GLY A 1 93 ? 9.297 -16.203 10.781 1 88.12 93 GLY A N 1
ATOM 739 C CA . GLY A 1 93 ? 10.062 -15.344 11.664 1 88.12 93 GLY A CA 1
ATOM 740 C C . GLY A 1 93 ? 10.789 -14.234 10.922 1 88.12 93 GLY A C 1
ATOM 741 O O . GLY A 1 93 ? 11.461 -13.406 11.547 1 88.12 93 GLY A O 1
ATOM 742 N N . LYS A 1 94 ? 10.758 -14.258 9.672 1 92.31 94 LYS A N 1
ATOM 743 C CA . LYS A 1 94 ? 11.375 -13.203 8.875 1 92.31 94 LYS A CA 1
ATOM 744 C C . LYS A 1 94 ? 10.344 -12.164 8.445 1 92.31 94 LYS A C 1
ATOM 746 O O . LYS A 1 94 ? 9.211 -12.508 8.102 1 92.31 94 LYS A O 1
ATOM 751 N N . HIS A 1 95 ? 10.781 -10.945 8.562 1 91.75 95 HIS A N 1
ATOM 752 C CA . HIS A 1 95 ? 9.914 -9.836 8.188 1 91.75 95 HIS A CA 1
ATOM 753 C C . HIS A 1 95 ? 10.594 -8.914 7.184 1 91.75 95 HIS A C 1
ATOM 755 O O . HIS A 1 95 ? 11.742 -8.5 7.387 1 91.75 95 HIS A O 1
ATOM 761 N N . ILE A 1 96 ? 9.938 -8.719 6.102 1 92.06 96 ILE A N 1
ATOM 762 C CA . ILE A 1 96 ? 10.469 -7.746 5.148 1 92.06 96 ILE A CA 1
ATOM 763 C C . ILE A 1 96 ? 9.344 -6.828 4.672 1 92.06 96 ILE A C 1
ATOM 765 O O . ILE A 1 96 ? 8.164 -7.148 4.828 1 92.06 96 ILE A O 1
ATOM 769 N N . GLU A 1 97 ? 9.781 -5.715 4.188 1 93.19 97 GLU A N 1
ATOM 770 C CA . GLU A 1 97 ? 8.867 -4.762 3.559 1 93.19 97 GLU A CA 1
ATOM 771 C C . GLU A 1 97 ? 9.422 -4.266 2.229 1 93.19 97 GLU A C 1
ATOM 773 O O . GLU A 1 97 ? 10.57 -3.82 2.154 1 93.19 97 GLU A O 1
ATOM 778 N N . LEU A 1 98 ? 8.648 -4.453 1.192 1 95.31 98 LEU A N 1
ATOM 779 C CA . LEU A 1 98 ? 8.984 -3.867 -0.101 1 95.31 98 LEU A CA 1
ATOM 780 C C . LEU A 1 98 ? 8.258 -2.543 -0.306 1 95.31 98 LEU A C 1
ATOM 782 O O . LEU A 1 98 ? 7.066 -2.43 -0.003 1 95.31 98 LEU A O 1
ATOM 786 N N . ASP A 1 99 ? 8.961 -1.55 -0.845 1 93 99 ASP A N 1
ATOM 787 C CA . ASP A 1 99 ? 8.328 -0.253 -1.065 1 93 99 ASP A CA 1
ATOM 788 C C . ASP A 1 99 ? 7.23 -0.35 -2.127 1 93 99 ASP A C 1
ATOM 790 O O . ASP A 1 99 ? 6.125 0.163 -1.938 1 93 99 ASP A O 1
ATOM 794 N N . VAL A 1 100 ? 7.559 -0.917 -3.246 1 95.88 100 VAL A N 1
ATOM 795 C CA . VAL A 1 100 ? 6.582 -1.145 -4.309 1 95.88 100 VAL A CA 1
ATOM 796 C C . VAL A 1 100 ? 6.844 -2.496 -4.969 1 95.88 100 VAL A C 1
ATOM 798 O O . VAL A 1 100 ? 7.996 -2.852 -5.234 1 95.88 100 VAL A O 1
ATOM 801 N N . LEU A 1 101 ? 5.828 -3.275 -5.141 1 97.88 101 LEU A N 1
ATOM 802 C CA . LEU A 1 101 ? 5.855 -4.488 -5.949 1 97.88 101 LEU A CA 1
ATOM 803 C C . LEU A 1 101 ? 4.863 -4.395 -7.102 1 97.88 101 LEU A C 1
ATOM 805 O O . LEU A 1 101 ? 3.707 -4.012 -6.906 1 97.88 101 LEU A O 1
ATOM 809 N N . ALA A 1 102 ? 5.324 -4.629 -8.266 1 98.44 102 ALA A N 1
ATOM 810 C CA . ALA A 1 102 ? 4.461 -4.688 -9.445 1 98.44 102 ALA A CA 1
ATOM 811 C C . ALA A 1 102 ? 4.672 -5.992 -10.211 1 98.44 102 ALA A C 1
ATOM 813 O O . ALA A 1 102 ? 5.781 -6.531 -10.234 1 98.44 102 ALA A O 1
ATOM 814 N N . TYR A 1 103 ? 3.604 -6.496 -10.797 1 98.44 103 TYR A N 1
ATOM 815 C CA . TYR A 1 103 ? 3.781 -7.703 -11.602 1 98.44 103 TYR A CA 1
ATOM 816 C C . TYR A 1 103 ? 2.688 -7.824 -12.656 1 98.44 103 TYR A C 1
ATOM 818 O O . TYR A 1 103 ? 1.666 -7.137 -12.578 1 98.44 103 TYR A O 1
ATOM 826 N N . ALA A 1 104 ? 2.959 -8.586 -13.609 1 98.06 104 ALA A N 1
ATOM 827 C CA . ALA A 1 104 ? 2.047 -8.969 -14.68 1 98.06 104 ALA A CA 1
ATOM 828 C C . ALA A 1 104 ? 2.123 -10.469 -14.953 1 98.06 104 ALA A C 1
ATOM 830 O O . ALA A 1 104 ? 3.201 -11.062 -14.891 1 98.06 104 ALA A O 1
ATOM 831 N N . ASN A 1 105 ? 0.954 -11.031 -15.211 1 96.5 105 ASN A N 1
ATOM 832 C CA . ASN A 1 105 ? 0.856 -12.445 -15.555 1 96.5 105 ASN A CA 1
ATOM 833 C C . ASN A 1 105 ? 0.814 -12.641 -17.062 1 96.5 105 ASN A C 1
ATOM 835 O O . ASN A 1 105 ? 1.07 -11.711 -17.828 1 96.5 105 ASN A O 1
ATOM 839 N N . GLY A 1 106 ? 0.612 -13.922 -17.469 1 94.06 106 GLY A N 1
ATOM 840 C CA . GLY A 1 106 ? 0.453 -14.211 -18.875 1 94.06 106 GLY A CA 1
ATOM 841 C C . GLY A 1 106 ? 1.744 -14.086 -19.672 1 94.06 106 GLY A C 1
ATOM 842 O O . GLY A 1 106 ? 2.793 -14.57 -19.234 1 94.06 106 GLY A O 1
ATOM 843 N N . GLU A 1 107 ? 1.679 -13.328 -20.797 1 95.44 107 GLU A N 1
ATOM 844 C CA . GLU A 1 107 ? 2.805 -13.258 -21.719 1 95.44 107 GLU A CA 1
ATOM 845 C C . GLU A 1 107 ? 3.936 -12.406 -21.156 1 95.44 107 GLU A C 1
ATOM 847 O O . GLU A 1 107 ? 5.113 -12.727 -21.344 1 95.44 107 GLU A O 1
ATOM 852 N N . VAL A 1 108 ? 3.605 -11.336 -20.516 1 96.75 108 VAL A N 1
ATOM 853 C CA . VAL A 1 108 ? 4.621 -10.469 -19.938 1 96.75 108 VAL A CA 1
ATOM 854 C C . VAL A 1 108 ? 5.348 -11.211 -18.812 1 96.75 108 VAL A C 1
ATOM 856 O O . VAL A 1 108 ? 6.578 -11.188 -18.734 1 96.75 108 VAL A O 1
ATOM 859 N N . ASN A 1 109 ? 4.602 -11.898 -17.875 1 97.88 109 ASN A N 1
ATOM 860 C CA . ASN A 1 109 ? 5.047 -12.773 -16.797 1 97.88 109 ASN A CA 1
ATOM 861 C C . ASN A 1 109 ? 6.305 -12.227 -16.109 1 97.88 109 ASN A C 1
ATOM 863 O O . ASN A 1 109 ? 7.336 -12.898 -16.078 1 97.88 109 ASN A O 1
ATOM 867 N N . THR A 1 110 ? 6.168 -11.016 -15.516 1 98.56 110 THR A N 1
ATOM 868 C CA . THR A 1 110 ? 7.285 -10.258 -14.961 1 98.56 110 THR A CA 1
ATOM 869 C C . THR A 1 110 ? 6.895 -9.617 -13.633 1 98.56 110 THR A C 1
ATOM 871 O O . THR A 1 110 ? 5.738 -9.227 -13.445 1 98.56 110 THR A O 1
ATOM 874 N N . ALA A 1 111 ? 7.789 -9.641 -12.727 1 98.75 111 ALA A N 1
ATOM 875 C CA . ALA A 1 111 ? 7.66 -8.891 -11.484 1 98.75 111 ALA A CA 1
ATOM 876 C C . ALA A 1 111 ? 8.781 -7.859 -11.352 1 98.75 111 ALA A C 1
ATOM 878 O O . ALA A 1 111 ? 9.906 -8.094 -11.82 1 98.75 111 ALA A O 1
ATOM 879 N N . ILE A 1 112 ? 8.461 -6.691 -10.781 1 98.75 112 ILE A N 1
ATOM 880 C CA . ILE A 1 112 ? 9.43 -5.625 -10.555 1 98.75 112 ILE A CA 1
ATOM 881 C C . ILE A 1 112 ? 9.352 -5.152 -9.109 1 98.75 112 ILE A C 1
ATOM 883 O O . ILE A 1 112 ? 8.266 -4.879 -8.594 1 98.75 112 ILE A O 1
ATOM 887 N N . VAL A 1 113 ? 10.5 -5.137 -8.422 1 98.56 113 VAL A N 1
ATOM 888 C CA . VAL A 1 113 ? 10.609 -4.574 -7.082 1 98.56 113 VAL A CA 1
ATOM 889 C C . VAL A 1 113 ? 11.219 -3.174 -7.156 1 98.56 113 VAL A C 1
ATOM 891 O O . VAL A 1 113 ? 12.281 -2.982 -7.754 1 98.56 113 VAL A O 1
ATOM 894 N N . VAL A 1 114 ? 10.523 -2.182 -6.582 1 97.25 114 VAL A N 1
ATOM 895 C CA . VAL A 1 114 ? 11.008 -0.806 -6.578 1 97.25 114 VAL A CA 1
ATOM 896 C C . VAL A 1 114 ? 11.414 -0.404 -5.164 1 97.25 114 VAL A C 1
ATOM 898 O O . VAL A 1 114 ? 10.641 -0.574 -4.219 1 97.25 114 VAL A O 1
ATOM 901 N N . GLU A 1 115 ? 12.602 -0.009 -5.051 1 96 115 GLU A N 1
ATOM 902 C CA . GLU A 1 115 ? 13.078 0.601 -3.812 1 96 115 GLU A CA 1
ATOM 903 C C . GLU A 1 115 ? 13.211 2.113 -3.961 1 96 115 GLU A C 1
ATOM 905 O O . GLU A 1 115 ? 13.844 2.596 -4.906 1 96 115 GLU A O 1
ATOM 910 N N . VAL A 1 116 ? 12.555 2.871 -3.098 1 92.5 116 VAL A N 1
ATOM 911 C CA . VAL A 1 116 ? 12.547 4.328 -3.17 1 92.5 116 VAL A CA 1
ATOM 912 C C . VAL A 1 116 ? 13.391 4.906 -2.037 1 92.5 116 VAL A C 1
ATOM 914 O O . VAL A 1 116 ? 13.242 4.516 -0.877 1 92.5 116 VAL A O 1
ATOM 917 N N . LYS A 1 117 ? 14.273 5.781 -2.408 1 88.94 117 LYS A N 1
ATOM 918 C CA . LYS A 1 117 ? 15.133 6.441 -1.427 1 88.94 117 LYS A CA 1
ATOM 919 C C . LYS A 1 117 ? 15.086 7.957 -1.598 1 88.94 117 LYS A C 1
ATOM 921 O O . LYS A 1 117 ? 15.07 8.461 -2.723 1 88.94 117 LYS A O 1
ATOM 926 N N . SER A 1 118 ? 15.031 8.578 -0.458 1 85.19 118 SER A N 1
ATOM 927 C CA . SER A 1 118 ? 15.219 10.023 -0.552 1 85.19 118 SER A CA 1
ATOM 928 C C . SER A 1 118 ? 16.625 10.367 -1.02 1 85.19 118 SER A C 1
ATOM 930 O O . SER A 1 118 ? 16.812 11.125 -1.973 1 85.19 118 SER A O 1
ATOM 932 N N . HIS A 1 119 ? 17.562 9.75 -0.34 1 85.69 119 HIS A N 1
ATOM 933 C CA . HIS A 1 119 ? 18.984 9.844 -0.703 1 85.69 119 HIS A CA 1
ATOM 934 C C . HIS A 1 119 ? 19.594 8.453 -0.896 1 85.69 119 HIS A C 1
ATOM 936 O O . HIS A 1 119 ? 19.797 7.723 0.075 1 85.69 119 HIS A O 1
ATOM 942 N N . ALA A 1 120 ? 19.922 8.211 -2.125 1 91.19 120 ALA A N 1
ATOM 943 C CA . ALA A 1 120 ? 20.469 6.887 -2.414 1 91.19 120 ALA A CA 1
ATOM 944 C C . ALA A 1 120 ? 21.953 6.82 -2.043 1 91.19 120 ALA A C 1
ATOM 946 O O . ALA A 1 120 ? 22.688 7.781 -2.252 1 91.19 120 ALA A O 1
ATOM 947 N N . ARG A 1 121 ? 22.312 5.754 -1.476 1 90.5 121 ARG A N 1
ATOM 948 C CA . ARG A 1 121 ? 23.688 5.418 -1.158 1 90.5 121 ARG A CA 1
ATOM 949 C C . ARG A 1 121 ? 24.062 4.031 -1.68 1 90.5 121 ARG A C 1
ATOM 951 O O . ARG A 1 121 ? 23.203 3.316 -2.201 1 90.5 121 ARG A O 1
ATOM 958 N N . GLN A 1 122 ? 25.297 3.695 -1.573 1 92.38 122 GLN A N 1
ATOM 959 C CA . GLN A 1 122 ? 25.75 2.381 -2.006 1 92.38 122 GLN A CA 1
ATOM 960 C C . GLN A 1 122 ? 24.984 1.269 -1.297 1 92.38 122 GLN A C 1
ATOM 962 O O . GLN A 1 122 ? 24.688 0.234 -1.896 1 92.38 122 GLN A O 1
ATOM 967 N N . GLU A 1 123 ? 24.641 1.487 -0.107 1 92.62 123 GLU A N 1
ATOM 968 C CA . GLU A 1 123 ? 23.906 0.512 0.693 1 92.62 123 GLU A CA 1
ATOM 969 C C . GLU A 1 123 ? 22.531 0.248 0.109 1 92.62 123 GLU A C 1
ATOM 971 O O . GLU A 1 123 ? 21.969 -0.844 0.268 1 92.62 123 GLU A O 1
ATOM 976 N N . SER A 1 124 ? 21.969 1.232 -0.543 1 93.06 124 SER A N 1
ATOM 977 C CA . SER A 1 124 ? 20.656 1.102 -1.159 1 93.06 124 SER A CA 1
ATOM 978 C C . SER A 1 124 ? 20.656 0.044 -2.258 1 93.06 124 SER A C 1
ATOM 980 O O . SER A 1 124 ? 19.688 -0.69 -2.426 1 93.06 124 SER A O 1
ATOM 982 N N . ILE A 1 125 ? 21.719 -0.026 -2.932 1 96.75 125 ILE A N 1
ATOM 983 C CA . ILE A 1 125 ? 21.875 -1.012 -3.996 1 96.75 125 ILE A CA 1
ATOM 984 C C . ILE A 1 125 ? 21.875 -2.418 -3.402 1 96.75 125 ILE A C 1
ATOM 986 O O . ILE A 1 125 ? 21.141 -3.297 -3.863 1 96.75 125 ILE A O 1
ATOM 990 N N . GLY A 1 126 ? 22.672 -2.582 -2.373 1 95.75 126 GLY A N 1
ATOM 991 C CA . GLY A 1 126 ? 22.75 -3.875 -1.711 1 95.75 126 GLY A CA 1
ATOM 992 C C . GLY A 1 126 ? 21.422 -4.332 -1.138 1 95.75 126 GLY A C 1
ATOM 993 O O . GLY A 1 126 ? 21.078 -5.512 -1.229 1 95.75 126 GLY A O 1
ATOM 994 N N . GLN A 1 127 ? 20.75 -3.418 -0.534 1 94.75 127 GLN A N 1
ATOM 995 C CA . GLN A 1 127 ? 19.453 -3.738 0.045 1 94.75 127 GLN A CA 1
ATOM 996 C C . GLN A 1 127 ? 18.484 -4.246 -1.021 1 94.75 127 GLN A C 1
ATOM 998 O O . GLN A 1 127 ? 17.797 -5.254 -0.819 1 94.75 127 GLN A O 1
ATOM 1003 N N . LEU A 1 128 ? 18.422 -3.547 -2.162 1 97.38 128 LEU A N 1
ATOM 1004 C CA . LEU A 1 128 ? 17.547 -3.961 -3.248 1 97.38 128 LEU A CA 1
ATOM 1005 C C . LEU A 1 128 ? 17.953 -5.328 -3.787 1 97.38 128 LEU A C 1
ATOM 1007 O O . LEU A 1 128 ? 17.094 -6.188 -4.016 1 97.38 128 LEU A O 1
ATOM 1011 N N . ILE A 1 129 ? 19.188 -5.559 -3.92 1 97.75 129 ILE A N 1
ATOM 1012 C CA . ILE A 1 129 ? 19.672 -6.84 -4.426 1 97.75 129 ILE A CA 1
ATOM 1013 C C . ILE A 1 129 ? 19.297 -7.957 -3.457 1 97.75 129 ILE A C 1
ATOM 1015 O O . ILE A 1 129 ? 18.875 -9.031 -3.879 1 97.75 129 ILE A O 1
ATOM 1019 N N . THR A 1 130 ? 19.391 -7.703 -2.172 1 96.5 130 THR A N 1
ATOM 1020 C CA . THR A 1 130 ? 19.016 -8.688 -1.168 1 96.5 130 THR A CA 1
ATOM 1021 C C . THR A 1 130 ? 17.531 -9.039 -1.294 1 96.5 130 THR A C 1
ATOM 1023 O O . THR A 1 130 ? 17.156 -10.211 -1.235 1 96.5 130 THR A O 1
ATOM 1026 N N . HIS A 1 131 ? 16.719 -8.008 -1.457 1 96.88 131 HIS A N 1
ATOM 1027 C CA . HIS A 1 131 ? 15.297 -8.234 -1.643 1 96.88 131 HIS A CA 1
ATOM 1028 C C . HIS A 1 131 ? 15.023 -9.062 -2.893 1 96.88 131 HIS A C 1
ATOM 1030 O O . HIS A 1 131 ? 14.195 -9.977 -2.869 1 96.88 131 HIS A O 1
ATOM 1036 N N . LEU A 1 132 ? 15.734 -8.781 -3.926 1 98.19 132 LEU A N 1
ATOM 1037 C CA . LEU A 1 132 ? 15.547 -9.492 -5.184 1 98.19 132 LEU A CA 1
ATOM 1038 C C . LEU A 1 132 ? 15.977 -10.945 -5.055 1 98.19 132 LEU A C 1
ATOM 1040 O O . LEU A 1 132 ? 15.312 -11.852 -5.562 1 98.19 132 LEU A O 1
ATOM 1044 N N . GLN A 1 133 ? 17.016 -11.188 -4.387 1 97.38 133 GLN A N 1
ATOM 1045 C CA . GLN A 1 133 ? 17.562 -12.539 -4.234 1 97.38 133 GLN A CA 1
ATOM 1046 C C . GLN A 1 133 ? 16.641 -13.406 -3.387 1 97.38 133 GLN A C 1
ATOM 1048 O O . GLN A 1 133 ? 16.547 -14.617 -3.604 1 97.38 133 GLN A O 1
ATOM 1053 N N . SER A 1 134 ? 15.969 -12.789 -2.43 1 95.56 134 SER A N 1
ATOM 1054 C CA . SER A 1 134 ? 15.102 -13.555 -1.538 1 95.56 134 SER A CA 1
ATOM 1055 C C . SER A 1 134 ? 13.648 -13.492 -1.992 1 95.56 134 SER A C 1
ATOM 1057 O O . SER A 1 134 ? 12.766 -14.055 -1.347 1 95.56 134 SER A O 1
ATOM 1059 N N . PHE A 1 135 ? 13.398 -12.852 -3.053 1 97.62 135 PHE A N 1
ATOM 1060 C CA . PHE A 1 135 ? 12.047 -12.547 -3.512 1 97.62 135 PHE A CA 1
ATOM 1061 C C . PHE A 1 135 ? 11.219 -13.82 -3.645 1 97.62 135 PHE A C 1
ATOM 1063 O O . PHE A 1 135 ? 10.109 -13.906 -3.113 1 97.62 135 PHE A O 1
ATOM 1070 N N . ARG A 1 136 ? 11.758 -14.844 -4.234 1 96.44 136 ARG A N 1
ATOM 1071 C CA . ARG A 1 136 ? 10.977 -16.031 -4.566 1 96.44 136 ARG A CA 1
ATOM 1072 C C . ARG A 1 136 ? 10.703 -16.875 -3.324 1 96.44 136 ARG A C 1
ATOM 1074 O O . ARG A 1 136 ? 9.758 -17.656 -3.297 1 96.44 136 ARG A O 1
ATOM 1081 N N . GLU A 1 137 ? 11.555 -16.688 -2.336 1 95.31 137 GLU A N 1
ATOM 1082 C CA . GLU A 1 137 ? 11.281 -17.328 -1.055 1 95.31 137 GLU A CA 1
ATOM 1083 C C . GLU A 1 137 ? 10.039 -16.75 -0.396 1 95.31 137 GLU A C 1
ATOM 1085 O O . GLU A 1 137 ? 9.234 -17.469 0.189 1 95.31 137 GLU A O 1
ATOM 1090 N N . PHE A 1 138 ? 9.867 -15.461 -0.535 1 95.69 138 PHE A N 1
ATOM 1091 C CA . PHE A 1 138 ? 8.773 -14.758 0.126 1 95.69 138 PHE A CA 1
ATOM 1092 C C . PHE A 1 138 ? 7.523 -14.75 -0.748 1 95.69 138 PHE A C 1
ATOM 1094 O O . PHE A 1 138 ? 6.402 -14.703 -0.238 1 95.69 138 PHE A O 1
ATOM 1101 N N . PHE A 1 139 ? 7.727 -14.812 -2.043 1 96.75 139 PHE A N 1
ATOM 1102 C CA . PHE A 1 139 ? 6.613 -14.742 -2.98 1 96.75 139 PHE A CA 1
ATOM 1103 C C . PHE A 1 139 ? 6.656 -15.914 -3.959 1 96.75 139 PHE A C 1
ATOM 1105 O O . PHE A 1 139 ? 6.805 -15.711 -5.168 1 96.75 139 PHE A O 1
ATOM 1112 N N . PRO A 1 140 ? 6.438 -17.109 -3.465 1 96.12 140 PRO A N 1
ATOM 1113 C CA . PRO A 1 140 ? 6.52 -18.297 -4.332 1 96.12 140 PRO A CA 1
ATOM 1114 C C . PRO A 1 140 ? 5.492 -18.266 -5.461 1 96.12 140 PRO A C 1
ATOM 1116 O O . PRO A 1 140 ? 5.703 -18.891 -6.504 1 96.12 140 PRO A O 1
ATOM 1119 N N . GLU A 1 141 ? 4.363 -17.531 -5.293 1 94.88 141 GLU A N 1
ATOM 1120 C CA . GLU A 1 141 ? 3.342 -17.422 -6.328 1 94.88 141 GLU A CA 1
ATOM 1121 C C . GLU A 1 141 ? 3.873 -16.703 -7.562 1 94.88 141 GLU A C 1
ATOM 1123 O O . GLU A 1 141 ? 3.273 -16.766 -8.633 1 94.88 141 GLU A O 1
ATOM 1128 N N . HIS A 1 142 ? 5.043 -16 -7.367 1 96.88 142 HIS A N 1
ATOM 1129 C CA . HIS A 1 142 ? 5.684 -15.305 -8.484 1 96.88 142 HIS A CA 1
ATOM 1130 C C . HIS A 1 142 ? 6.996 -15.977 -8.859 1 96.88 142 HIS A C 1
ATOM 1132 O O . HIS A 1 142 ? 7.879 -15.344 -9.445 1 96.88 142 HIS A O 1
ATOM 1138 N N . GLY A 1 143 ? 7.164 -17.234 -8.57 1 95.94 143 GLY A N 1
ATOM 1139 C CA . GLY A 1 143 ? 8.422 -17.938 -8.758 1 95.94 143 GLY A CA 1
ATOM 1140 C C . GLY A 1 143 ? 8.797 -18.109 -10.219 1 95.94 143 GLY A C 1
ATOM 1141 O O . GLY A 1 143 ? 9.977 -18.234 -10.555 1 95.94 143 GLY A O 1
ATOM 1142 N N . ASP A 1 144 ? 7.84 -18.109 -11.078 1 95.75 144 ASP A N 1
ATOM 1143 C CA . ASP A 1 144 ? 8.086 -18.391 -12.492 1 95.75 144 ASP A CA 1
ATOM 1144 C C . ASP A 1 144 ? 8.273 -17.094 -13.281 1 95.75 144 ASP A C 1
ATOM 1146 O O . ASP A 1 144 ? 8.516 -17.109 -14.484 1 95.75 144 ASP A O 1
ATOM 1150 N N . LYS A 1 145 ? 8.203 -15.969 -12.648 1 97.81 145 LYS A N 1
ATOM 1151 C CA . LYS A 1 145 ? 8.258 -14.688 -13.344 1 97.81 145 LYS A CA 1
ATOM 1152 C C . LYS A 1 145 ? 9.703 -14.195 -13.477 1 97.81 145 LYS A C 1
ATOM 1154 O O . LYS A 1 145 ? 10.539 -14.484 -12.609 1 97.81 145 LYS A O 1
ATOM 1159 N N . LYS A 1 146 ? 9.914 -13.469 -14.555 1 98.44 146 LYS A N 1
ATOM 1160 C CA . LYS A 1 146 ? 11.133 -12.672 -14.586 1 98.44 146 LYS A CA 1
ATOM 1161 C C . LYS A 1 146 ? 11.102 -11.578 -13.523 1 98.44 146 LYS A C 1
ATOM 1163 O O . LYS A 1 146 ? 10.07 -10.945 -13.297 1 98.44 146 LYS A O 1
ATOM 1168 N N . LEU A 1 147 ? 12.234 -11.406 -12.906 1 98.75 147 LEU A N 1
ATOM 1169 C CA . LEU A 1 147 ? 12.281 -10.461 -11.797 1 98.75 147 LEU A CA 1
ATOM 1170 C C . LEU A 1 147 ? 13.328 -9.375 -12.055 1 98.75 147 LEU A C 1
ATOM 1172 O O . LEU A 1 147 ? 14.492 -9.68 -12.312 1 98.75 147 LEU A O 1
ATOM 1176 N N . TYR A 1 148 ? 12.875 -8.086 -11.977 1 98.81 148 TYR A N 1
ATOM 1177 C CA . TYR A 1 148 ? 13.758 -6.938 -12.164 1 98.81 148 TYR A CA 1
ATOM 1178 C C . TYR A 1 148 ? 13.656 -5.973 -10.984 1 98.81 148 TYR A C 1
ATOM 1180 O O . TYR A 1 148 ? 12.719 -6.055 -10.188 1 98.81 148 TYR A O 1
ATOM 1188 N N . GLY A 1 149 ? 14.664 -5.129 -10.867 1 98.69 149 GLY A N 1
ATOM 1189 C CA . GLY A 1 149 ? 14.672 -4.129 -9.812 1 98.69 149 GLY A CA 1
ATOM 1190 C C . GLY A 1 149 ? 14.797 -2.709 -10.328 1 98.69 149 GLY A C 1
ATOM 1191 O O . GLY A 1 149 ? 15.477 -2.469 -11.336 1 98.69 149 GLY A O 1
ATOM 1192 N N . ILE A 1 150 ? 14.141 -1.793 -9.688 1 98.19 150 ILE A N 1
ATOM 1193 C CA . ILE A 1 150 ? 14.273 -0.363 -9.938 1 98.19 150 ILE A CA 1
ATOM 1194 C C . ILE A 1 150 ? 14.695 0.353 -8.656 1 98.19 150 ILE A C 1
ATOM 1196 O O . ILE A 1 150 ? 14.047 0.207 -7.617 1 98.19 150 ILE A O 1
ATOM 1200 N N . LEU A 1 151 ? 15.758 1.054 -8.711 1 97.5 151 LEU A N 1
ATOM 1201 C CA . LEU A 1 151 ? 16.094 1.987 -7.641 1 97.5 151 LEU A CA 1
ATOM 1202 C C . LEU A 1 151 ? 15.633 3.398 -7.984 1 97.5 151 LEU A C 1
ATOM 1204 O O . LEU A 1 151 ? 16.141 4.008 -8.93 1 97.5 151 LEU A O 1
ATOM 1208 N N . ALA A 1 152 ? 14.672 3.902 -7.277 1 94.94 152 ALA A N 1
ATOM 1209 C CA . ALA A 1 152 ? 14.164 5.266 -7.422 1 94.94 152 ALA A CA 1
ATOM 1210 C C . ALA A 1 152 ? 14.695 6.168 -6.312 1 94.94 152 ALA A C 1
ATOM 1212 O O . ALA A 1 152 ? 14.68 5.793 -5.137 1 94.94 152 ALA A O 1
ATOM 1213 N N . ALA A 1 153 ? 15.18 7.344 -6.754 1 91.31 153 ALA A N 1
ATOM 1214 C CA . ALA A 1 153 ? 15.742 8.211 -5.723 1 91.31 153 ALA A CA 1
ATOM 1215 C C . ALA A 1 153 ? 15.531 9.68 -6.066 1 91.31 153 ALA A C 1
ATOM 1217 O O . ALA A 1 153 ? 15.602 10.07 -7.238 1 91.31 153 ALA A O 1
ATOM 1218 N N . VAL A 1 154 ? 15.25 10.414 -5.07 1 85.62 154 VAL A N 1
ATOM 1219 C CA . VAL A 1 154 ? 15.156 11.859 -5.227 1 85.62 154 VAL A CA 1
ATOM 1220 C C . VAL A 1 154 ? 16.547 12.438 -5.488 1 85.62 154 VAL A C 1
ATOM 1222 O O . VAL A 1 154 ? 16.719 13.25 -6.402 1 85.62 154 VAL A O 1
ATOM 1225 N N . ASP A 1 155 ? 17.484 12.047 -4.684 1 85.19 155 ASP A N 1
ATOM 1226 C CA . ASP A 1 155 ? 18.875 12.461 -4.84 1 85.19 155 ASP A CA 1
ATOM 1227 C C . ASP A 1 155 ? 19.766 11.266 -5.133 1 85.19 155 ASP A C 1
ATOM 1229 O O . ASP A 1 155 ? 19.906 10.367 -4.301 1 85.19 155 ASP A O 1
ATOM 1233 N N . LEU A 1 156 ? 20.406 11.281 -6.266 1 90.88 156 LEU A N 1
ATOM 1234 C CA . LEU A 1 156 ? 21.266 10.219 -6.766 1 90.88 156 LEU A CA 1
ATOM 1235 C C . LEU A 1 156 ? 22.406 10.805 -7.602 1 90.88 156 LEU A C 1
ATOM 1237 O O . LEU A 1 156 ? 22.156 11.445 -8.625 1 90.88 156 LEU A O 1
ATOM 1241 N N . SER A 1 157 ? 23.578 10.602 -7.129 1 91.69 157 SER A N 1
ATOM 1242 C CA . SER A 1 157 ? 24.719 11.094 -7.891 1 91.69 157 SER A CA 1
ATOM 1243 C C . SER A 1 157 ? 24.906 10.32 -9.195 1 91.69 157 SER A C 1
ATOM 1245 O O . SER A 1 157 ? 24.453 9.172 -9.305 1 91.69 157 SER A O 1
ATOM 1247 N N . ASN A 1 158 ? 25.578 10.898 -10.133 1 94.56 158 ASN A N 1
ATOM 1248 C CA . ASN A 1 158 ? 25.828 10.227 -11.406 1 94.56 158 ASN A CA 1
ATOM 1249 C C . ASN A 1 158 ? 26.719 8.992 -11.227 1 94.56 158 ASN A C 1
ATOM 1251 O O . ASN A 1 158 ? 26.531 7.984 -11.906 1 94.56 158 ASN A O 1
ATOM 1255 N N . ALA A 1 159 ? 27.625 9.109 -10.312 1 95 159 ALA A N 1
ATOM 1256 C CA . ALA A 1 159 ? 28.5 7.973 -10.039 1 95 159 ALA A CA 1
ATOM 1257 C C . ALA A 1 159 ? 27.703 6.781 -9.516 1 95 159 ALA A C 1
ATOM 1259 O O . ALA A 1 159 ? 27.906 5.648 -9.961 1 95 159 ALA A O 1
ATOM 1260 N N . LEU A 1 160 ? 26.844 7.074 -8.633 1 95.38 160 LEU A N 1
ATOM 1261 C CA . LEU A 1 160 ? 26.031 6 -8.07 1 95.38 160 LEU A CA 1
ATOM 1262 C C . LEU A 1 160 ? 25.062 5.453 -9.109 1 95.38 160 LEU A C 1
ATOM 1264 O O . LEU A 1 160 ? 24.781 4.254 -9.133 1 95.38 160 LEU A O 1
ATOM 1268 N N . ARG A 1 161 ? 24.531 6.324 -9.898 1 96.75 161 ARG A N 1
ATOM 1269 C CA . ARG A 1 161 ? 23.672 5.887 -10.992 1 96.75 161 ARG A CA 1
ATOM 1270 C C . ARG A 1 161 ? 24.359 4.812 -11.836 1 96.75 161 ARG A C 1
ATOM 1272 O O . ARG A 1 161 ? 23.75 3.783 -12.148 1 96.75 161 ARG A O 1
ATOM 1279 N N . GLU A 1 162 ? 25.594 5.078 -12.141 1 97.31 162 GLU A N 1
ATOM 1280 C CA . GLU A 1 162 ? 26.344 4.121 -12.961 1 97.31 162 GLU A CA 1
ATOM 1281 C C . GLU A 1 162 ? 26.516 2.797 -12.219 1 97.31 162 GLU A C 1
ATOM 1283 O O . GLU A 1 162 ? 26.469 1.728 -12.836 1 97.31 162 GLU A O 1
ATOM 1288 N N . GLU A 1 163 ? 26.672 2.861 -10.977 1 97.69 163 GLU A N 1
ATOM 1289 C CA . GLU A 1 163 ? 26.812 1.647 -10.172 1 97.69 163 GLU A CA 1
ATOM 1290 C C . GLU A 1 163 ? 25.516 0.838 -10.172 1 97.69 163 GLU A C 1
ATOM 1292 O O . GLU A 1 163 ? 25.547 -0.393 -10.211 1 97.69 163 GLU A O 1
ATOM 1297 N N . VAL A 1 164 ? 24.422 1.519 -10.078 1 98.12 164 VAL A N 1
ATOM 1298 C CA . VAL A 1 164 ? 23.109 0.873 -10.094 1 98.12 164 VAL A CA 1
ATOM 1299 C C . VAL A 1 164 ? 22.906 0.155 -11.422 1 98.12 164 VAL A C 1
ATOM 1301 O O . VAL A 1 164 ? 22.5 -1.01 -11.453 1 98.12 164 VAL A O 1
ATOM 1304 N N . LEU A 1 165 ? 23.25 0.828 -12.523 1 98.12 165 LEU A N 1
ATOM 1305 C CA . LEU A 1 165 ? 23.109 0.253 -13.852 1 98.12 165 LEU A CA 1
ATOM 1306 C C . LEU A 1 165 ? 24.031 -0.942 -14.031 1 98.12 165 LEU A C 1
ATOM 1308 O O . LEU A 1 165 ? 23.641 -1.969 -14.586 1 98.12 165 LEU A O 1
ATOM 1312 N N . LYS A 1 166 ? 25.203 -0.8 -13.508 1 97.44 166 LYS A N 1
ATOM 1313 C CA . LYS A 1 166 ? 26.172 -1.886 -13.602 1 97.44 166 LYS A CA 1
ATOM 1314 C C . LYS A 1 166 ? 25.688 -3.125 -12.852 1 97.44 166 LYS A C 1
ATOM 1316 O O . LYS A 1 166 ? 25.969 -4.254 -13.266 1 97.44 166 LYS A O 1
ATOM 1321 N N . ALA A 1 167 ? 24.984 -2.896 -11.805 1 97.75 167 ALA A N 1
ATOM 1322 C CA . ALA A 1 167 ? 24.469 -4 -11.008 1 97.75 167 ALA A CA 1
ATOM 1323 C C . ALA A 1 167 ? 23.266 -4.656 -11.695 1 97.75 167 ALA A C 1
ATOM 1325 O O . ALA A 1 167 ? 22.734 -5.664 -11.219 1 97.75 167 ALA A O 1
ATOM 1326 N N . GLY A 1 168 ? 22.828 -4.043 -12.789 1 98.31 168 GLY A N 1
ATOM 1327 C CA . GLY A 1 168 ? 21.734 -4.621 -13.555 1 98.31 168 GLY A CA 1
ATOM 1328 C C . GLY A 1 168 ? 20.375 -4.133 -13.117 1 98.31 168 GLY A C 1
ATOM 1329 O O . GLY A 1 168 ? 19.359 -4.793 -13.359 1 98.31 168 GLY A O 1
ATOM 1330 N N . LEU A 1 169 ? 20.359 -3.023 -12.422 1 98.69 169 LEU A N 1
ATOM 1331 C CA . LEU A 1 169 ? 19.109 -2.461 -11.906 1 98.69 169 LEU A CA 1
ATOM 1332 C C . LEU A 1 169 ? 18.703 -1.219 -12.695 1 98.69 169 LEU A C 1
ATOM 1334 O O . LEU A 1 169 ? 19.562 -0.424 -13.086 1 98.69 169 LEU A O 1
ATOM 1338 N N . TYR A 1 170 ? 17.422 -1.072 -12.898 1 98.25 170 TYR A N 1
ATOM 1339 C CA . TYR A 1 170 ? 16.922 0.173 -13.469 1 98.25 170 TYR A CA 1
ATOM 1340 C C . TYR A 1 170 ? 17.062 1.324 -12.484 1 98.25 170 TYR A C 1
ATOM 1342 O O . TYR A 1 170 ? 17.109 1.106 -11.266 1 98.25 170 TYR A O 1
ATOM 1350 N N . VAL A 1 171 ? 17.062 2.545 -13.086 1 97.5 171 VAL A N 1
ATOM 1351 C CA . VAL A 1 171 ? 17.172 3.746 -12.266 1 97.5 171 VAL A CA 1
ATOM 1352 C C . VAL A 1 171 ? 16.016 4.695 -12.586 1 97.5 171 VAL A C 1
ATOM 1354 O O . VAL A 1 171 ? 15.688 4.898 -13.758 1 97.5 171 VAL A O 1
ATOM 1357 N N . ALA A 1 172 ? 15.398 5.188 -11.57 1 95.5 172 ALA A N 1
ATOM 1358 C CA . ALA A 1 172 ? 14.43 6.273 -11.719 1 95.5 172 ALA A CA 1
ATOM 1359 C C . ALA A 1 172 ? 14.82 7.469 -10.852 1 95.5 172 ALA A C 1
ATOM 1361 O O . ALA A 1 172 ? 15.273 7.301 -9.719 1 95.5 172 ALA A O 1
ATOM 1362 N N . ARG A 1 173 ? 14.672 8.711 -11.406 1 93.06 173 ARG A N 1
ATOM 1363 C CA . ARG A 1 173 ? 15 9.953 -10.711 1 93.06 173 ARG A CA 1
ATOM 1364 C C . ARG A 1 173 ? 13.875 10.969 -10.828 1 93.06 173 ARG A C 1
ATOM 1366 O O . ARG A 1 173 ? 13.047 10.875 -11.742 1 93.06 173 ARG A O 1
ATOM 1373 N N . ILE A 1 174 ? 13.961 11.82 -9.859 1 84.88 174 ILE A N 1
ATOM 1374 C CA . ILE A 1 174 ? 12.953 12.875 -9.914 1 84.88 174 ILE A CA 1
ATOM 1375 C C . ILE A 1 174 ? 13.391 13.953 -10.898 1 84.88 174 ILE A C 1
ATOM 1377 O O . ILE A 1 174 ? 14.555 14.383 -10.891 1 84.88 174 ILE A O 1
ATOM 1381 N N . ARG A 1 175 ? 12.648 14.195 -11.789 1 80.94 175 ARG A N 1
ATOM 1382 C CA . ARG A 1 175 ? 12.797 15.344 -12.68 1 80.94 175 ARG A CA 1
ATOM 1383 C C . ARG A 1 175 ? 11.594 16.281 -12.586 1 80.94 175 ARG A C 1
ATOM 1385 O O . ARG A 1 175 ? 10.508 15.953 -13.07 1 80.94 175 ARG A O 1
ATOM 1392 N N . GLY A 1 176 ? 11.883 17.469 -11.93 1 73.88 176 GLY A N 1
ATOM 1393 C CA . GLY A 1 176 ? 10.758 18.359 -11.641 1 73.88 176 GLY A CA 1
ATOM 1394 C C . GLY A 1 176 ? 9.844 17.812 -10.555 1 73.88 176 GLY A C 1
ATOM 1395 O O . GLY A 1 176 ? 10.219 17.766 -9.383 1 73.88 176 GLY A O 1
ATOM 1396 N N . GLU A 1 177 ? 8.57 17.375 -11.008 1 74.94 177 GLU A N 1
ATOM 1397 C CA . GLU A 1 177 ? 7.613 16.953 -9.992 1 74.94 177 GLU A CA 1
ATOM 1398 C C . GLU A 1 177 ? 7.254 15.484 -10.141 1 74.94 177 GLU A C 1
ATOM 1400 O O . GLU A 1 177 ? 6.402 14.969 -9.406 1 74.94 177 GLU A O 1
ATOM 1405 N N . ILE A 1 178 ? 7.992 14.859 -11.047 1 82.81 178 ILE A N 1
ATOM 1406 C CA . ILE A 1 178 ? 7.609 13.469 -11.273 1 82.81 178 ILE A CA 1
ATOM 1407 C C . ILE A 1 178 ? 8.859 12.609 -11.438 1 82.81 178 ILE A C 1
ATOM 1409 O O . ILE A 1 178 ? 9.914 13.102 -11.844 1 82.81 178 ILE A O 1
ATOM 1413 N N . PHE A 1 179 ? 8.75 11.383 -11.039 1 89 179 PHE A N 1
ATOM 1414 C CA . PHE A 1 179 ? 9.812 10.422 -11.305 1 89 179 PHE A CA 1
ATOM 1415 C C . PHE A 1 179 ? 9.789 9.969 -12.758 1 89 179 PHE A C 1
ATOM 1417 O O . PHE A 1 179 ? 8.711 9.758 -13.328 1 89 179 PHE A O 1
ATOM 1424 N N . GLU A 1 180 ? 10.984 9.766 -13.25 1 91.94 180 GLU A N 1
ATOM 1425 C CA . GLU A 1 180 ? 11.164 9.219 -14.594 1 91.94 180 GLU A CA 1
ATOM 1426 C C . GLU A 1 180 ? 12.289 8.188 -14.633 1 91.94 180 GLU A C 1
ATOM 1428 O O . GLU A 1 180 ? 13.25 8.289 -13.867 1 91.94 180 GLU A O 1
ATOM 1433 N N . LEU A 1 181 ? 12.094 7.301 -15.547 1 94.81 181 LEU A N 1
ATOM 1434 C CA . LEU A 1 181 ? 13.172 6.332 -15.734 1 94.81 181 LEU A CA 1
ATOM 1435 C C . LEU A 1 181 ? 14.422 7.008 -16.297 1 94.81 181 LEU A C 1
ATOM 1437 O O . LEU A 1 181 ? 14.336 7.758 -17.266 1 94.81 181 LEU A O 1
ATOM 1441 N N . ASP A 1 182 ? 15.492 6.812 -15.609 1 94.5 182 ASP A N 1
ATOM 1442 C CA . ASP A 1 182 ? 16.797 7.32 -16.047 1 94.5 182 ASP A CA 1
ATOM 1443 C C . ASP A 1 182 ? 17.719 6.18 -16.438 1 94.5 182 ASP A C 1
ATOM 1445 O O . ASP A 1 182 ? 18.781 5.996 -15.836 1 94.5 182 ASP A O 1
ATOM 1449 N N . THR A 1 183 ? 17.281 5.379 -17.375 1 94.44 183 THR A N 1
ATOM 1450 C CA . THR A 1 183 ? 18.016 4.242 -17.922 1 94.44 183 THR A CA 1
ATOM 1451 C C . THR A 1 183 ? 18.188 4.375 -19.422 1 94.44 183 THR A C 1
ATOM 1453 O O . THR A 1 183 ? 17.219 4.676 -20.141 1 94.44 183 THR A O 1
ATOM 1456 N N . PRO A 1 184 ? 19.359 4.152 -19.891 1 93.62 184 PRO A N 1
ATOM 1457 C CA . PRO A 1 184 ? 19.562 4.25 -21.344 1 93.62 184 PRO A CA 1
ATOM 1458 C C . PRO A 1 184 ? 18.766 3.203 -22.109 1 93.62 184 PRO A C 1
ATOM 1460 O O . PRO A 1 184 ? 18.531 2.105 -21.609 1 93.62 184 PRO A O 1
ATOM 1463 N N . PRO A 1 185 ? 18.391 3.541 -23.328 1 92.44 185 PRO A N 1
ATOM 1464 C CA . PRO A 1 185 ? 17.641 2.594 -24.156 1 92.44 185 PRO A CA 1
ATOM 1465 C C . PRO A 1 185 ? 18.406 1.298 -24.406 1 92.44 185 PRO A C 1
ATOM 1467 O O . PRO A 1 185 ? 17.781 0.256 -24.672 1 92.44 185 PRO A O 1
ATOM 1470 N N . THR A 1 186 ? 19.688 1.335 -24.281 1 94.38 186 THR A N 1
ATOM 1471 C CA . THR A 1 186 ? 20.516 0.17 -24.578 1 94.38 186 THR A CA 1
ATOM 1472 C C . THR A 1 186 ? 20.734 -0.668 -23.328 1 94.38 186 THR A C 1
ATOM 1474 O O . THR A 1 186 ? 21.375 -1.717 -23.375 1 94.38 186 THR A O 1
ATOM 1477 N N . PHE A 1 187 ? 20.234 -0.193 -22.328 1 96.94 187 PHE A N 1
ATOM 1478 C CA . PHE A 1 187 ? 20.438 -0.858 -21.047 1 96.94 187 PHE A CA 1
ATOM 1479 C C . PHE A 1 187 ? 19.812 -2.25 -21.062 1 96.94 187 PHE A C 1
ATOM 1481 O O . PHE A 1 187 ? 18.703 -2.432 -21.547 1 96.94 187 PHE A O 1
ATOM 1488 N N . GLN A 1 188 ? 20.578 -3.217 -20.531 1 96.75 188 GLN A N 1
ATOM 1489 C CA . GLN A 1 188 ? 20.078 -4.574 -20.344 1 96.75 188 GLN A CA 1
ATOM 1490 C C . GLN A 1 188 ? 19.984 -4.918 -18.859 1 96.75 188 GLN A C 1
ATOM 1492 O O . GLN A 1 188 ? 21 -5.129 -18.203 1 96.75 188 GLN A O 1
ATOM 1497 N N . PRO A 1 189 ? 18.844 -5.016 -18.359 1 97.88 189 PRO A N 1
ATOM 1498 C CA . PRO A 1 189 ? 18.688 -5.316 -16.938 1 97.88 189 PRO A CA 1
ATOM 1499 C C . PRO A 1 189 ? 19.016 -6.77 -16.594 1 97.88 189 PRO A C 1
ATOM 1501 O O . PRO A 1 189 ? 18.906 -7.648 -17.453 1 97.88 189 PRO A O 1
ATOM 1504 N N . LYS A 1 190 ? 19.453 -6.996 -15.414 1 98.06 190 LYS A N 1
ATOM 1505 C CA . LYS A 1 190 ? 19.641 -8.359 -14.914 1 98.06 190 LYS A CA 1
ATOM 1506 C C . LYS A 1 190 ? 18.312 -8.969 -14.477 1 98.06 190 LYS A C 1
ATOM 1508 O O . LYS A 1 190 ? 17.531 -8.336 -13.766 1 98.06 190 LYS A O 1
ATOM 1513 N N . ALA A 1 191 ? 18.062 -10.133 -14.953 1 97.25 191 ALA A N 1
ATOM 1514 C CA . ALA A 1 191 ? 16.953 -10.922 -14.445 1 97.25 191 ALA A CA 1
ATOM 1515 C C . ALA A 1 191 ? 17.359 -11.711 -13.203 1 97.25 191 ALA A C 1
ATOM 1517 O O . ALA A 1 191 ? 18.219 -12.594 -13.281 1 97.25 191 ALA A O 1
ATOM 1518 N N . TRP A 1 192 ? 16.781 -11.398 -12.203 1 96.81 192 TRP A N 1
ATOM 1519 C CA . TRP A 1 192 ? 17.188 -11.984 -10.93 1 96.81 192 TRP A CA 1
ATOM 1520 C C . TRP A 1 192 ? 16.422 -13.281 -10.664 1 96.81 192 TRP A C 1
ATOM 1522 O O . TRP A 1 192 ? 15.219 -13.359 -10.914 1 96.81 192 TRP A O 1
ATOM 1532 N N . MET B 1 1 ? -56.75 70.312 1.314 1 44.22 1 MET B N 1
ATOM 1533 C CA . MET B 1 1 ? -56.062 70.875 0.178 1 44.22 1 MET B CA 1
ATOM 1534 C C . MET B 1 1 ? -56.281 70.062 -1.089 1 44.22 1 MET B C 1
ATOM 1536 O O . MET B 1 1 ? -56.125 68.812 -1.071 1 44.22 1 MET B O 1
ATOM 1540 N N . ALA B 1 2 ? -57.031 70.438 -2.002 1 59.19 2 ALA B N 1
ATOM 1541 C CA . ALA B 1 2 ? -57.562 69.75 -3.201 1 59.19 2 ALA B CA 1
ATOM 1542 C C . ALA B 1 2 ? -56.438 69.5 -4.211 1 59.19 2 ALA B C 1
ATOM 1544 O O . ALA B 1 2 ? -55.75 70.438 -4.609 1 59.19 2 ALA B O 1
ATOM 1545 N N . THR B 1 3 ? -55.875 68.375 -4.328 1 57.5 3 THR B N 1
ATOM 1546 C CA . THR B 1 3 ? -54.844 67.938 -5.25 1 57.5 3 THR B CA 1
ATOM 1547 C C . THR B 1 3 ? -55.281 68.125 -6.699 1 57.5 3 THR B C 1
ATOM 1549 O O . THR B 1 3 ? -56.375 67.75 -7.094 1 57.5 3 THR B O 1
ATOM 1552 N N . THR B 1 4 ? -54.781 69.312 -7.391 1 62.03 4 THR B N 1
ATOM 1553 C CA . THR B 1 4 ? -55.062 69.688 -8.766 1 62.03 4 THR B CA 1
ATOM 1554 C C . THR B 1 4 ? -54.5 68.688 -9.75 1 62.03 4 THR B C 1
ATOM 1556 O O . THR B 1 4 ? -53.688 67.812 -9.383 1 62.03 4 THR B O 1
ATOM 1559 N N . ALA B 1 5 ? -54.969 68.688 -10.961 1 56.53 5 ALA B N 1
ATOM 1560 C CA . ALA B 1 5 ? -54.594 67.812 -12.078 1 56.53 5 ALA B CA 1
ATOM 1561 C C . ALA B 1 5 ? -53.094 67.875 -12.359 1 56.53 5 ALA B C 1
ATOM 1563 O O . ALA B 1 5 ? -52.469 66.812 -12.633 1 56.53 5 ALA B O 1
ATOM 1564 N N . ASP B 1 6 ? -52.562 69 -12.281 1 61.22 6 ASP B N 1
ATOM 1565 C CA . ASP B 1 6 ? -51.125 69.25 -12.539 1 61.22 6 ASP B CA 1
ATOM 1566 C C . ASP B 1 6 ? -50.281 68.5 -11.508 1 61.22 6 ASP B C 1
ATOM 1568 O O . ASP B 1 6 ? -49.25 67.875 -11.852 1 61.22 6 ASP B O 1
ATOM 1572 N N . GLU B 1 7 ? -50.719 68.5 -10.328 1 58.31 7 GLU B N 1
ATOM 1573 C CA . GLU B 1 7 ? -50 67.812 -9.266 1 58.31 7 GLU B CA 1
ATOM 1574 C C . GLU B 1 7 ? -50.031 66.25 -9.469 1 58.31 7 GLU B C 1
ATOM 1576 O O . GLU B 1 7 ? -49.062 65.562 -9.227 1 58.31 7 GLU B O 1
ATOM 1581 N N . VAL B 1 8 ? -51.094 65.812 -9.977 1 56.69 8 VAL B N 1
ATOM 1582 C CA . VAL B 1 8 ? -51.281 64.375 -10.258 1 56.69 8 VAL B CA 1
ATOM 1583 C C . VAL B 1 8 ? -50.312 63.969 -11.367 1 56.69 8 VAL B C 1
ATOM 1585 O O . VAL B 1 8 ? -49.656 62.938 -11.266 1 56.69 8 VAL B O 1
ATOM 1588 N N . TRP B 1 9 ? -50.25 64.812 -12.359 1 64.12 9 TRP B N 1
ATOM 1589 C CA . TRP B 1 9 ? -49.344 64.5 -13.469 1 64.12 9 TRP B CA 1
ATOM 1590 C C . TRP B 1 9 ? -47.906 64.5 -13.016 1 64.12 9 TRP B C 1
ATOM 1592 O O . TRP B 1 9 ? -47.125 63.656 -13.453 1 64.12 9 TRP B O 1
ATOM 1602 N N . GLN B 1 10 ? -47.562 65.375 -12.195 1 65.12 10 GLN B N 1
ATOM 1603 C CA . GLN B 1 10 ? -46.219 65.438 -11.664 1 65.12 10 GLN B CA 1
ATOM 1604 C C . GLN B 1 10 ? -45.875 64.188 -10.852 1 65.12 10 GLN B C 1
ATOM 1606 O O . GLN B 1 10 ? -44.781 63.625 -10.977 1 65.12 10 GLN B O 1
ATOM 1611 N N . LEU B 1 11 ? -46.906 63.812 -10.062 1 59.62 11 LEU B N 1
ATOM 1612 C CA . LEU B 1 11 ? -46.719 62.625 -9.234 1 59.62 11 LEU B CA 1
ATOM 1613 C C . LEU B 1 11 ? -46.562 61.375 -10.094 1 59.62 11 LEU B C 1
ATOM 1615 O O . LEU B 1 11 ? -45.75 60.5 -9.789 1 59.62 11 LEU B O 1
ATOM 1619 N N . LEU B 1 12 ? -47.281 61.438 -11.125 1 55.56 12 LEU B N 1
ATOM 1620 C CA . LEU B 1 12 ? -47.188 60.312 -12.055 1 55.56 12 LEU B CA 1
ATOM 1621 C C . LEU B 1 12 ? -45.812 60.281 -12.719 1 55.56 12 LEU B C 1
ATOM 1623 O O . LEU B 1 12 ? -45.25 59.188 -12.906 1 55.56 12 LEU B O 1
ATOM 1627 N N . GLY B 1 13 ? -45.406 61.406 -13.109 1 59.41 13 GLY B N 1
ATOM 1628 C CA . GLY B 1 13 ? -44.062 61.5 -13.68 1 59.41 13 GLY B CA 1
ATOM 1629 C C . GLY B 1 13 ? -4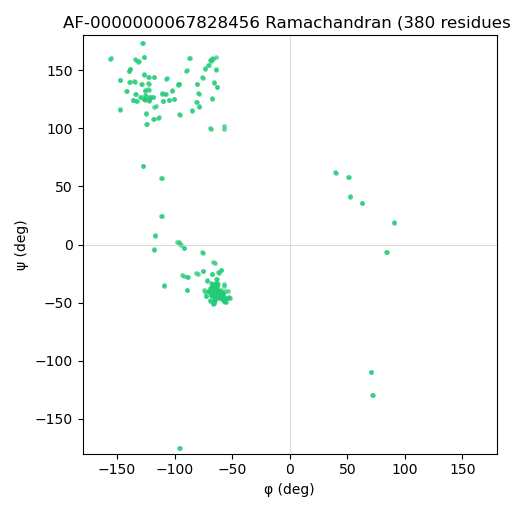2.969 61.031 -12.742 1 59.41 13 GLY B C 1
ATOM 1630 O O . GLY B 1 13 ? -42.062 60.312 -13.156 1 59.41 13 GLY B O 1
ATOM 1631 N N . GLU B 1 14 ? -43.125 61.438 -11.555 1 61.56 14 GLU B N 1
ATOM 1632 C CA . GLU B 1 14 ? -42.156 61.031 -10.531 1 61.56 14 GLU B CA 1
ATOM 1633 C C . GLU B 1 14 ? -42.219 59.531 -10.305 1 61.56 14 GLU B C 1
ATOM 1635 O O . GLU B 1 14 ? -41.188 58.875 -10.102 1 61.56 14 GLU B O 1
ATOM 1640 N N . LEU B 1 15 ? -43.344 59.031 -10.383 1 55 15 LEU B N 1
ATOM 1641 C CA . LEU B 1 15 ? -43.531 57.594 -10.227 1 55 15 LEU B CA 1
ATOM 1642 C C . LEU B 1 15 ? -42.906 56.812 -11.375 1 55 15 LEU B C 1
ATOM 1644 O O . LEU B 1 15 ? -42.281 55.781 -11.172 1 55 15 LEU B O 1
ATOM 1648 N N . ILE B 1 16 ? -43.094 57.375 -12.547 1 58.16 16 ILE B N 1
ATOM 1649 C CA . ILE B 1 16 ? -42.5 56.75 -13.727 1 58.16 16 ILE B CA 1
ATOM 1650 C C . ILE B 1 16 ? -40.969 56.781 -13.609 1 58.16 16 ILE B C 1
ATOM 1652 O O . ILE B 1 16 ? -40.312 55.781 -13.898 1 58.16 16 ILE B O 1
ATOM 1656 N N . GLN B 1 17 ? -40.469 57.906 -13.25 1 64.88 17 GLN B N 1
ATOM 1657 C CA . GLN B 1 17 ? -39 58.031 -13.078 1 64.88 17 GLN B CA 1
ATOM 1658 C C . GLN B 1 17 ? -38.5 57.094 -11.977 1 64.88 17 GLN B C 1
ATOM 1660 O O . GLN B 1 17 ? -37.469 56.469 -12.125 1 64.88 17 GLN B O 1
ATOM 1665 N N . SER B 1 18 ? -39.25 57 -10.938 1 57.75 18 SER B N 1
ATOM 1666 C CA . SER B 1 18 ? -38.906 56.094 -9.844 1 57.75 18 SER B CA 1
ATOM 1667 C C . SER B 1 18 ? -38.938 54.625 -10.297 1 57.75 18 SER B C 1
ATOM 1669 O O . SER B 1 18 ? -38.094 53.844 -9.914 1 57.75 18 SER B O 1
ATOM 1671 N N . GLN B 1 19 ? -39.844 54.312 -11.141 1 55.69 19 GLN B N 1
ATOM 1672 C CA . GLN B 1 19 ? -39.969 52.969 -11.672 1 55.69 19 GLN B CA 1
ATOM 1673 C C . GLN B 1 19 ? -38.781 52.625 -12.57 1 55.69 19 GLN B C 1
ATOM 1675 O O . GLN B 1 19 ? -38.281 51.5 -12.531 1 55.69 19 GLN B O 1
ATOM 1680 N N . LYS B 1 20 ? -38.438 53.594 -13.352 1 61.19 20 LYS B N 1
ATOM 1681 C CA . LYS B 1 20 ? -37.281 53.375 -14.234 1 61.19 20 LYS B CA 1
ATOM 1682 C C . LYS B 1 20 ? -36 53.156 -13.422 1 61.19 20 LYS B C 1
ATOM 1684 O O . LYS B 1 20 ? -35.188 52.312 -13.75 1 61.19 20 LYS B O 1
ATOM 1689 N N . GLU B 1 21 ? -35.875 53.938 -12.391 1 60.72 21 GLU B N 1
ATOM 1690 C CA . GLU B 1 21 ? -34.719 53.812 -11.523 1 60.72 21 GLU B CA 1
ATOM 1691 C C . GLU B 1 21 ? -34.719 52.5 -10.773 1 60.72 21 GLU B C 1
ATOM 1693 O O . GLU B 1 21 ? -33.688 51.844 -10.609 1 60.72 21 GLU B O 1
ATOM 1698 N N . THR B 1 22 ? -35.844 52.031 -10.383 1 54.72 22 THR B N 1
ATOM 1699 C CA . THR B 1 22 ? -36 50.75 -9.734 1 54.72 22 THR B CA 1
ATOM 1700 C C . THR B 1 22 ? -35.688 49.625 -10.703 1 54.72 22 THR B C 1
ATOM 1702 O O . THR B 1 22 ? -35 48.656 -10.32 1 54.72 22 THR B O 1
ATOM 1705 N N . GLU B 1 23 ? -36.156 49.812 -11.891 1 54.34 23 GLU B N 1
ATOM 1706 C CA . GLU B 1 23 ? -35.844 48.812 -12.906 1 54.34 23 GLU B CA 1
ATOM 1707 C C . GLU B 1 23 ? -34.344 48.75 -13.156 1 54.34 23 GLU B C 1
ATOM 1709 O O . GLU B 1 23 ? -33.781 47.656 -13.312 1 54.34 23 GLU B O 1
ATOM 1714 N N . ARG B 1 24 ? -33.688 49.812 -13.234 1 64.69 24 ARG B N 1
ATOM 1715 C CA . ARG B 1 24 ? -32.25 49.844 -13.438 1 64.69 24 ARG B CA 1
ATOM 1716 C C . ARG B 1 24 ? -31.516 49.219 -12.266 1 64.69 24 ARG B C 1
ATOM 1718 O O . ARG B 1 24 ? -30.578 48.438 -12.453 1 64.69 24 ARG B O 1
ATOM 1725 N N . ARG B 1 25 ? -32 49.531 -11.125 1 58.56 25 ARG B N 1
ATOM 1726 C CA . ARG B 1 25 ? -31.391 48.969 -9.93 1 58.56 25 ARG B CA 1
ATOM 1727 C C . ARG B 1 25 ? -31.609 47.469 -9.859 1 58.56 25 ARG B C 1
ATOM 1729 O O . ARG B 1 25 ? -30.719 46.719 -9.469 1 58.56 25 ARG B O 1
ATOM 1736 N N . LEU B 1 26 ? -32.75 47.062 -10.234 1 53.78 26 LEU B N 1
ATOM 1737 C CA . LEU B 1 26 ? -33.062 45.656 -10.258 1 53.78 26 LEU B CA 1
ATOM 1738 C C . LEU B 1 26 ? -32.156 44.906 -11.25 1 53.78 26 LEU B C 1
ATOM 1740 O O . LEU B 1 26 ? -31.672 43.812 -10.961 1 53.78 26 LEU B O 1
ATOM 1744 N N . GLN B 1 27 ? -31.984 45.562 -12.383 1 60.81 27 GLN B N 1
ATOM 1745 C CA . GLN B 1 27 ? -31.109 44.969 -13.398 1 60.81 27 GLN B CA 1
ATOM 1746 C C . GLN B 1 27 ? -29.672 44.844 -12.898 1 60.81 27 GLN B C 1
ATOM 1748 O O . GLN B 1 27 ? -29 43.844 -13.117 1 60.81 27 GLN B O 1
ATOM 1753 N N . GLU B 1 28 ? -29.266 45.844 -12.242 1 63.28 28 GLU B N 1
ATOM 1754 C CA . GLU B 1 28 ? -27.922 45.844 -11.68 1 63.28 28 GLU B CA 1
ATOM 1755 C C . GLU B 1 28 ? -27.797 44.812 -10.57 1 63.28 28 GLU B C 1
ATOM 1757 O O . GLU B 1 28 ? -26.766 44.125 -10.477 1 63.28 28 GLU B O 1
ATOM 1762 N N . THR B 1 29 ? -28.766 44.719 -9.766 1 55.12 29 THR B N 1
ATOM 1763 C CA . THR B 1 29 ? -28.781 43.719 -8.695 1 55.12 29 THR B CA 1
ATOM 1764 C C . THR B 1 29 ? -28.797 42.281 -9.281 1 55.12 29 THR B C 1
ATOM 1766 O O . THR B 1 29 ? -28.094 41.406 -8.781 1 55.12 29 THR B O 1
ATOM 1769 N N . GLU B 1 30 ? -29.578 42.188 -10.328 1 54.44 30 GLU B N 1
ATOM 1770 C CA . GLU B 1 30 ? -29.609 40.906 -11.008 1 54.44 30 GLU B CA 1
ATOM 1771 C C . GLU B 1 30 ? -28.25 40.531 -11.57 1 54.44 30 GLU B C 1
ATOM 1773 O O . GLU B 1 30 ? -27.828 39.375 -11.492 1 54.44 30 GLU B O 1
ATOM 1778 N N . ARG B 1 31 ? -27.609 41.5 -12.148 1 61.12 31 ARG B N 1
ATOM 1779 C CA . ARG B 1 31 ? -26.266 41.281 -12.688 1 61.12 31 ARG B CA 1
ATOM 1780 C C . ARG B 1 31 ? -25.281 40.938 -11.586 1 61.12 31 ARG B C 1
ATOM 1782 O O . ARG B 1 31 ? -24.5 39.969 -11.719 1 61.12 31 ARG B O 1
ATOM 1789 N N . LEU B 1 32 ? -25.453 41.625 -10.531 1 54.78 32 LEU B N 1
ATOM 1790 C CA . LEU B 1 32 ? -24.562 41.375 -9.398 1 54.78 32 LEU B CA 1
ATOM 1791 C C . LEU B 1 32 ? -24.828 40.031 -8.773 1 54.78 32 LEU B C 1
ATOM 1793 O O . LEU B 1 32 ? -23.906 39.312 -8.391 1 54.78 32 LEU B O 1
ATOM 1797 N N . LEU B 1 33 ? -26.062 39.688 -8.68 1 51.03 33 LEU B N 1
ATOM 1798 C CA . LEU B 1 33 ? -26.453 38.375 -8.148 1 51.03 33 LEU B CA 1
ATOM 1799 C C . LEU B 1 33 ? -25.922 37.25 -9.039 1 51.03 33 LEU B C 1
ATOM 1801 O O . LEU B 1 33 ? -25.453 36.25 -8.539 1 51.03 33 LEU B O 1
ATOM 1805 N N . LYS B 1 34 ? -26.047 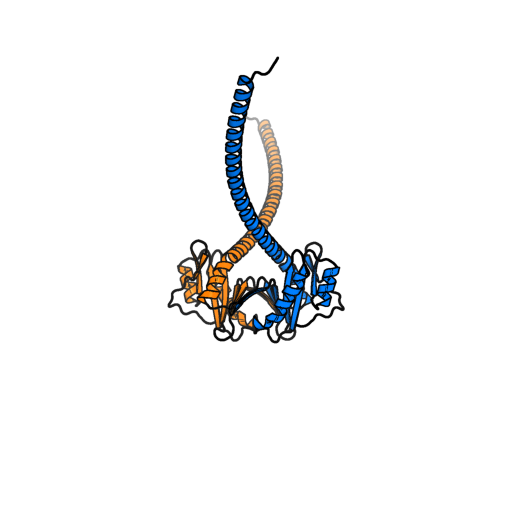37.531 -10.328 1 56.75 34 LYS B N 1
ATOM 1806 C CA . LYS B 1 34 ? -25.547 36.531 -11.273 1 56.75 34 LYS B CA 1
ATOM 1807 C C . LYS B 1 34 ? -24.047 36.344 -11.141 1 56.75 34 LYS B C 1
ATOM 1809 O O . LYS B 1 34 ? -23.547 35.219 -11.156 1 56.75 34 LYS B O 1
ATOM 1814 N N . GLU B 1 35 ? -23.406 37.438 -11 1 58.88 35 GLU B N 1
ATOM 1815 C CA . GLU B 1 35 ? -21.953 37.406 -10.828 1 58.88 35 GLU B CA 1
ATOM 1816 C C . GLU B 1 35 ? -21.578 36.75 -9.508 1 58.88 35 GLU B C 1
ATOM 1818 O O . GLU B 1 35 ? -20.656 35.938 -9.453 1 58.88 35 GLU B O 1
ATOM 1823 N N . GLN B 1 36 ? -22.344 37.125 -8.5 1 55.69 36 GLN B N 1
ATOM 1824 C CA . GLN B 1 36 ? -22.094 36.531 -7.191 1 55.69 36 GLN B CA 1
ATOM 1825 C C . GLN B 1 36 ? -22.422 35.031 -7.195 1 55.69 36 GLN B C 1
ATOM 1827 O O . GLN B 1 36 ? -21.703 34.219 -6.578 1 55.69 36 GLN B O 1
ATOM 1832 N N . SER B 1 37 ? -23.531 34.719 -7.832 1 55.56 37 SER B N 1
ATOM 1833 C CA . SER B 1 37 ? -23.922 33.312 -7.965 1 55.56 37 SER B CA 1
ATOM 1834 C C . SER B 1 37 ? -22.844 32.531 -8.688 1 55.56 37 SER B C 1
ATOM 1836 O O . SER B 1 37 ? -22.516 31.406 -8.289 1 55.56 37 SER B O 1
ATOM 1838 N N . GLN B 1 38 ? -22.328 33.188 -9.719 1 60.12 38 GLN B N 1
ATOM 1839 C CA . GLN B 1 38 ? -21.266 32.5 -10.469 1 60.12 38 GLN B CA 1
ATOM 1840 C C . GLN B 1 38 ? -20.016 32.344 -9.609 1 60.12 38 GLN B C 1
ATOM 1842 O O . GLN B 1 38 ? -19.359 31.297 -9.648 1 60.12 38 GLN B O 1
ATOM 1847 N N . LYS B 1 39 ? -19.781 33.344 -8.883 1 56.09 39 LYS B N 1
ATOM 1848 C CA . LYS B 1 39 ? -18.641 33.25 -7.965 1 56.09 39 LYS B CA 1
ATOM 1849 C C . LYS B 1 39 ? -18.891 32.219 -6.883 1 56.09 39 LYS B C 1
ATOM 1851 O O . LYS B 1 39 ? -18 31.406 -6.562 1 56.09 39 LYS B O 1
ATOM 1856 N N . THR B 1 40 ? -20.062 32.188 -6.355 1 54.19 40 THR B N 1
ATOM 1857 C CA . THR B 1 40 ? -20.469 31.203 -5.352 1 54.19 40 THR B CA 1
ATOM 1858 C C . THR B 1 40 ? -20.422 29.781 -5.926 1 54.19 40 THR B C 1
ATOM 1860 O O . THR B 1 40 ? -19.953 28.859 -5.266 1 54.19 40 THR B O 1
ATOM 1863 N N . ASP B 1 41 ? -20.922 29.719 -7.168 1 53.25 41 ASP B N 1
ATOM 1864 C CA . ASP B 1 41 ? -20.891 28.422 -7.828 1 53.25 41 ASP B CA 1
ATOM 1865 C C . ASP B 1 41 ? -19.438 27.938 -7.984 1 53.25 41 ASP B C 1
ATOM 1867 O O . ASP B 1 41 ? -19.156 26.75 -7.766 1 53.25 41 ASP B O 1
ATOM 1871 N N . ARG B 1 42 ? -18.625 28.906 -8.391 1 56.47 42 ARG B N 1
ATOM 1872 C CA . ARG B 1 42 ? -17.219 28.578 -8.523 1 56.47 42 ARG B CA 1
ATOM 1873 C C . ARG B 1 42 ? -16.609 28.188 -7.18 1 56.47 42 ARG B C 1
ATOM 1875 O O . ARG B 1 42 ? -15.867 27.219 -7.082 1 56.47 42 ARG B O 1
ATOM 1882 N N . GLN B 1 43 ? -17 28.875 -6.203 1 50.69 43 GLN B N 1
ATOM 1883 C CA . GLN B 1 43 ? -16.5 28.594 -4.867 1 50.69 43 GLN B CA 1
ATOM 1884 C C . GLN B 1 43 ? -17.047 27.266 -4.348 1 50.69 43 GLN B C 1
ATOM 1886 O O . GLN B 1 43 ? -16.312 26.484 -3.732 1 50.69 43 GLN B O 1
ATOM 1891 N N . ILE B 1 44 ? -18.297 27.016 -4.617 1 50.53 44 ILE B N 1
ATOM 1892 C CA . ILE B 1 44 ? -18.922 25.766 -4.23 1 50.53 44 ILE B CA 1
ATOM 1893 C C . ILE B 1 44 ? -18.234 24.609 -4.953 1 50.53 44 ILE B C 1
ATOM 1895 O O . ILE B 1 44 ? -17.953 23.562 -4.352 1 50.53 44 ILE B O 1
ATOM 1899 N N . GLN B 1 45 ? -17.953 24.797 -6.227 1 55.41 45 GLN B N 1
ATOM 1900 C CA . GLN B 1 45 ? -17.266 23.781 -6.996 1 55.41 45 GLN B CA 1
ATOM 1901 C C . GLN B 1 45 ? -15.867 23.531 -6.434 1 55.41 45 GLN B C 1
ATOM 1903 O O . GLN B 1 45 ? -15.438 22.375 -6.312 1 55.41 45 GLN B O 1
ATOM 1908 N N . GLU B 1 46 ? -15.234 24.641 -6.164 1 53.75 46 GLU B N 1
ATOM 1909 C CA . GLU B 1 46 ? -13.906 24.5 -5.578 1 53.75 46 GLU B CA 1
ATOM 1910 C C . GLU B 1 46 ? -13.969 23.828 -4.207 1 53.75 46 GLU B C 1
ATOM 1912 O O . GLU B 1 46 ? -13.148 22.969 -3.895 1 53.75 46 GLU B O 1
ATOM 1917 N N . LEU B 1 47 ? -14.961 24.234 -3.438 1 49.78 47 LEU B N 1
ATOM 1918 C CA . LEU B 1 47 ? -15.156 23.625 -2.125 1 49.78 47 LEU B CA 1
ATOM 1919 C C . LEU B 1 47 ? -15.492 22.141 -2.258 1 49.78 47 LEU B C 1
ATOM 1921 O O . LEU B 1 47 ? -15 21.328 -1.484 1 49.78 47 LEU B O 1
ATOM 1925 N N . SER B 1 48 ? -16.359 21.859 -3.236 1 51.47 48 SER B N 1
ATOM 1926 C CA . SER B 1 48 ? -16.719 20.469 -3.492 1 51.47 48 SER B CA 1
ATOM 1927 C C . SER B 1 48 ? -15.484 19.641 -3.832 1 51.47 48 SER B C 1
ATOM 1929 O O . SER B 1 48 ? -15.344 18.5 -3.373 1 51.47 48 SER B O 1
ATOM 1931 N N . LYS B 1 49 ? -14.75 20.281 -4.656 1 55.12 49 LYS B N 1
ATOM 1932 C CA . LYS B 1 49 ? -13.492 19.641 -5.012 1 55.12 49 LYS B CA 1
ATOM 1933 C C . LYS B 1 49 ? -12.602 19.469 -3.783 1 55.12 49 LYS B C 1
ATOM 1935 O O . LYS B 1 49 ? -11.992 18.406 -3.598 1 55.12 49 LYS B O 1
ATOM 1940 N N . GLN B 1 50 ? -12.562 20.438 -2.988 1 52.22 50 GLN B N 1
ATOM 1941 C CA . GLN B 1 50 ? -11.758 20.391 -1.773 1 52.22 50 GLN B CA 1
ATOM 1942 C C . GLN B 1 50 ? -12.305 19.359 -0.795 1 52.22 50 GLN B C 1
ATOM 1944 O O . GLN B 1 50 ? -11.547 18.609 -0.178 1 52.22 50 GLN B O 1
ATOM 1949 N N . ILE B 1 51 ? -13.633 19.344 -0.646 1 51.91 51 ILE B N 1
ATOM 1950 C CA . ILE B 1 51 ? -14.289 18.391 0.238 1 51.91 51 ILE B CA 1
ATOM 1951 C C . ILE B 1 51 ? -14.07 16.969 -0.283 1 51.91 51 ILE B C 1
ATOM 1953 O O . ILE B 1 51 ? -13.805 16.062 0.493 1 51.91 51 ILE B O 1
ATOM 1957 N N . GLY B 1 52 ? -14.273 16.812 -1.642 1 50.78 52 GLY B N 1
ATOM 1958 C CA . GLY B 1 52 ? -13.953 15.523 -2.236 1 50.78 52 GLY B CA 1
ATOM 1959 C C . GLY B 1 52 ? -12.539 15.062 -1.942 1 50.78 52 GLY B C 1
ATOM 1960 O O . GLY B 1 52 ? -12.32 13.898 -1.605 1 50.78 52 GLY B O 1
ATOM 1961 N N . GLY B 1 53 ? -11.68 16.016 -2.127 1 52.81 53 GLY B N 1
ATOM 1962 C CA . GLY B 1 53 ? -10.289 15.734 -1.813 1 52.81 53 GLY B CA 1
ATOM 1963 C C . GLY B 1 53 ? -10.07 15.367 -0.359 1 52.81 53 GLY B C 1
ATOM 1964 O O . GLY B 1 53 ? -9.328 14.43 -0.056 1 52.81 53 GLY B O 1
ATOM 1965 N N . LEU B 1 54 ? -10.766 16.141 0.514 1 51.03 54 LEU B N 1
ATOM 1966 C CA . LEU B 1 54 ? -10.68 15.836 1.938 1 51.03 54 LEU B CA 1
ATOM 1967 C C . LEU B 1 54 ? -11.281 14.461 2.238 1 51.03 54 LEU B C 1
ATOM 1969 O O . LEU B 1 54 ? -10.758 13.719 3.068 1 51.03 54 LEU B O 1
ATOM 1973 N N . GLY B 1 55 ? -12.453 14.203 1.54 1 51.44 55 GLY B N 1
ATOM 1974 C CA . GLY B 1 55 ? -13.062 12.898 1.696 1 51.44 55 GLY B CA 1
ATOM 1975 C C . GLY B 1 55 ? -12.133 11.75 1.334 1 51.44 55 GLY B C 1
ATOM 1976 O O . GLY B 1 55 ? -12.047 10.766 2.064 1 51.44 55 GLY B O 1
ATOM 1977 N N . LYS B 1 56 ? -11.57 11.992 0.176 1 55.84 56 LYS B N 1
ATOM 1978 C CA . LYS B 1 56 ? -10.594 10.992 -0.244 1 55.84 56 LYS B CA 1
ATOM 1979 C C . LYS B 1 56 ? -9.445 10.898 0.758 1 55.84 56 LYS B C 1
ATOM 1981 O O . LYS B 1 56 ? -8.977 9.797 1.066 1 55.84 56 LYS B O 1
ATOM 1986 N N . LYS B 1 57 ? -9.062 12.039 1.218 1 55.09 57 LYS B N 1
ATOM 1987 C CA . LYS B 1 57 ? -7.969 12.078 2.186 1 55.09 57 LYS B CA 1
ATOM 1988 C C . LYS B 1 57 ? -8.375 11.406 3.494 1 55.09 57 LYS B C 1
ATOM 1990 O O . LYS B 1 57 ? -7.574 10.688 4.105 1 55.09 57 LYS B O 1
ATOM 1995 N N . PHE B 1 58 ? -9.664 11.719 3.854 1 57.03 58 PHE B N 1
ATOM 1996 C CA . PHE B 1 58 ? -10.164 11.062 5.055 1 57.03 58 PHE B CA 1
ATOM 1997 C C . PHE B 1 58 ? -10.273 9.555 4.844 1 57.03 58 PHE B C 1
ATOM 1999 O O . PHE B 1 58 ? -10.039 8.773 5.773 1 57.03 58 PHE B O 1
ATOM 2006 N N . GLY B 1 59 ? -10.742 9.164 3.654 1 59.69 59 GLY B N 1
ATOM 2007 C CA . GLY B 1 59 ? -10.758 7.75 3.328 1 59.69 59 GLY B CA 1
ATOM 2008 C C . GLY B 1 59 ? -9.391 7.102 3.436 1 59.69 59 GLY B C 1
ATOM 2009 O O . GLY B 1 59 ? -9.242 6.043 4.055 1 59.69 59 GLY B O 1
ATOM 2010 N N . SER B 1 60 ? -8.523 7.809 2.803 1 64.88 60 SER B N 1
ATOM 2011 C CA . SER B 1 60 ? -7.156 7.301 2.857 1 64.88 60 SER B CA 1
ATOM 2012 C C . SER B 1 60 ? -6.629 7.285 4.289 1 64.88 60 SER B C 1
ATOM 2014 O O . SER B 1 60 ? -5.891 6.375 4.672 1 64.88 60 SER B O 1
ATOM 2016 N N . PHE B 1 61 ? -7.113 8.32 5.043 1 62.19 61 PHE B N 1
ATOM 2017 C CA . PHE B 1 61 ? -6.734 8.398 6.445 1 62.19 61 PHE B CA 1
ATOM 2018 C C . PHE B 1 61 ? -7.293 7.215 7.227 1 62.19 61 PHE B C 1
ATOM 2020 O O . PHE B 1 61 ? -6.582 6.598 8.023 1 62.19 61 PHE B O 1
ATOM 2027 N N . THR B 1 62 ? -8.492 6.93 6.969 1 70.31 62 THR B N 1
ATOM 2028 C CA . THR B 1 62 ? -9.125 5.805 7.645 1 70.31 62 THR B CA 1
ATOM 2029 C C . THR B 1 62 ? -8.414 4.5 7.305 1 70.31 62 THR B C 1
ATOM 2031 O O . THR B 1 62 ? -8.18 3.662 8.18 1 70.31 62 THR B O 1
ATOM 2034 N N . GLU B 1 63 ? -8.117 4.402 6.012 1 73.94 63 GLU B N 1
ATOM 2035 C CA . GLU B 1 63 ? -7.387 3.215 5.574 1 73.94 63 GLU B CA 1
ATOM 2036 C C . GLU B 1 63 ? -6.027 3.119 6.266 1 73.94 63 GLU B C 1
ATOM 2038 O O . GLU B 1 63 ? -5.621 2.041 6.699 1 73.94 63 GLU B O 1
ATOM 2043 N N . GLY B 1 64 ? -5.441 4.254 6.289 1 73.81 64 GLY B N 1
ATOM 2044 C CA . GLY B 1 64 ? -4.148 4.309 6.945 1 73.81 64 GLY B CA 1
ATOM 2045 C C . GLY B 1 64 ? -4.215 3.986 8.43 1 73.81 64 GLY B C 1
ATOM 2046 O O . GLY B 1 64 ? -3.346 3.295 8.961 1 73.81 64 GLY B O 1
ATOM 2047 N N . LEU B 1 65 ? -5.273 4.426 9.094 1 73.44 65 LEU B N 1
ATOM 2048 C CA . LEU B 1 65 ? -5.445 4.203 10.523 1 73.44 65 LEU B CA 1
ATOM 2049 C C . LEU B 1 65 ? -5.762 2.738 10.805 1 73.44 65 LEU B C 1
ATOM 2051 O O . LEU B 1 65 ? -5.402 2.217 11.867 1 73.44 65 LEU B O 1
ATOM 2055 N N . ALA B 1 66 ? -6.418 2.176 9.852 1 79.44 66 ALA B N 1
ATOM 2056 C CA . ALA B 1 66 ? -6.875 0.805 10.07 1 79.44 66 ALA B CA 1
ATOM 2057 C C . ALA B 1 66 ? -5.742 -0.193 9.844 1 79.44 66 ALA B C 1
ATOM 2059 O O . ALA B 1 66 ? -5.777 -1.312 10.359 1 79.44 66 ALA B O 1
ATOM 2060 N N . LEU B 1 67 ? -4.801 0.23 9.047 1 86.06 67 LEU B N 1
ATOM 2061 C CA . LEU B 1 67 ? -3.848 -0.722 8.484 1 86.06 67 LEU B CA 1
ATOM 2062 C C . LEU B 1 67 ? -3.059 -1.417 9.586 1 86.06 67 LEU B C 1
ATOM 2064 O O . LEU B 1 67 ? -2.949 -2.645 9.602 1 86.06 67 LEU B O 1
ATOM 2068 N N . PRO B 1 68 ? -2.547 -0.71 10.586 1 84.5 68 PRO B N 1
ATOM 2069 C CA . PRO B 1 68 ? -1.774 -1.405 11.617 1 84.5 68 PRO B CA 1
ATOM 2070 C C . PRO B 1 68 ? -2.594 -2.461 12.359 1 84.5 68 PRO B C 1
ATOM 2072 O O . PRO B 1 68 ? -2.127 -3.586 12.555 1 84.5 68 PRO B O 1
ATOM 2075 N N . SER B 1 69 ? -3.799 -2.092 12.734 1 88.5 69 SER B N 1
ATOM 2076 C CA . SER B 1 69 ? -4.668 -3.041 13.422 1 88.5 69 SER B CA 1
ATOM 2077 C C . SER B 1 69 ? -5.059 -4.195 12.508 1 88.5 69 SER B C 1
ATOM 2079 O O . SER B 1 69 ? -5.137 -5.344 12.945 1 88.5 69 SER B O 1
ATOM 2081 N N . MET B 1 70 ? -5.305 -3.875 11.258 1 91.38 70 MET B N 1
ATOM 2082 C CA . MET B 1 70 ? -5.691 -4.91 10.297 1 91.38 70 MET B CA 1
ATOM 2083 C C . MET B 1 70 ? -4.559 -5.906 10.086 1 91.38 70 MET B C 1
ATOM 2085 O O . MET B 1 70 ? -4.793 -7.113 10 1 91.38 70 MET B O 1
ATOM 2089 N N . GLU B 1 71 ? -3.402 -5.344 10.039 1 92.75 71 GLU B N 1
ATOM 2090 C CA . GLU B 1 71 ? -2.242 -6.215 9.898 1 92.75 71 GLU B CA 1
ATOM 2091 C C . GLU B 1 71 ? -2.166 -7.227 11.039 1 92.75 71 GLU B C 1
ATOM 2093 O O . GLU B 1 71 ? -1.953 -8.422 10.805 1 92.75 71 GLU B O 1
ATOM 2098 N N . THR B 1 72 ? -2.32 -6.719 12.219 1 92.69 72 THR B N 1
ATOM 2099 C CA . THR B 1 72 ? -2.264 -7.57 13.398 1 92.69 72 THR B CA 1
ATOM 2100 C C . THR B 1 72 ? -3.326 -8.664 13.32 1 92.69 72 THR B C 1
ATOM 2102 O O . THR B 1 72 ? -3.029 -9.844 13.547 1 92.69 72 THR B O 1
ATOM 2105 N N . ILE B 1 73 ? -4.555 -8.336 12.969 1 94.81 73 ILE B N 1
ATOM 2106 C CA . ILE B 1 73 ? -5.652 -9.297 12.859 1 94.81 73 ILE B CA 1
ATOM 2107 C C . ILE B 1 73 ? -5.324 -10.336 11.797 1 94.81 73 ILE B C 1
ATOM 2109 O O . ILE B 1 73 ? -5.477 -11.539 12.031 1 94.81 73 ILE B O 1
ATOM 2113 N N . LEU B 1 74 ? -4.797 -9.922 10.688 1 97.31 74 LEU B N 1
ATOM 2114 C CA . LEU B 1 74 ? -4.551 -10.812 9.555 1 97.31 74 LEU B CA 1
ATOM 2115 C C . LEU B 1 74 ? -3.416 -11.781 9.867 1 97.31 74 LEU B C 1
ATOM 2117 O O . LEU B 1 74 ? -3.502 -12.969 9.547 1 97.31 74 LEU B O 1
ATOM 2121 N N . TYR B 1 75 ? -2.387 -11.305 10.516 1 95.5 75 TYR B N 1
ATOM 2122 C CA . TYR B 1 75 ? -1.265 -12.164 10.867 1 95.5 75 TYR B CA 1
ATOM 2123 C C . TYR B 1 75 ? -1.642 -13.117 12 1 95.5 75 TYR B C 1
ATOM 2125 O O . TYR B 1 75 ? -1.414 -14.328 11.898 1 95.5 75 TYR B O 1
ATOM 2133 N N . GLU B 1 76 ? -2.281 -12.609 12.961 1 94.56 76 GLU B N 1
ATOM 2134 C CA . GLU B 1 76 ? -2.434 -13.383 14.195 1 94.56 76 GLU B CA 1
ATOM 2135 C C . GLU B 1 76 ? -3.686 -14.258 14.148 1 94.56 76 GLU B C 1
ATOM 2137 O O . GLU B 1 76 ? -3.674 -15.398 14.617 1 94.56 76 GLU B O 1
ATOM 2142 N N . LYS B 1 77 ? -4.738 -13.727 13.586 1 95 77 LYS B N 1
ATOM 2143 C CA . LYS B 1 77 ? -6 -14.461 13.641 1 95 77 LYS B CA 1
ATOM 2144 C C . LYS B 1 77 ? -6.191 -15.32 12.398 1 95 77 LYS B C 1
ATOM 2146 O O . LYS B 1 77 ? -6.848 -16.359 12.453 1 95 77 LYS B O 1
ATOM 2151 N N . PHE B 1 78 ? -5.566 -14.891 11.289 1 96.81 78 PHE B N 1
ATOM 2152 C CA . PHE B 1 78 ? -5.844 -15.609 10.055 1 96.81 78 PHE B CA 1
ATOM 2153 C C . PHE B 1 78 ? -4.578 -16.25 9.508 1 96.81 78 PHE B C 1
ATOM 2155 O O . PHE B 1 78 ? -4.598 -16.875 8.438 1 96.81 78 PHE B O 1
ATOM 2162 N N . ALA B 1 79 ? -3.406 -16.031 10.125 1 97.12 79 ALA B N 1
ATOM 2163 C CA . ALA B 1 79 ? -2.127 -16.641 9.773 1 97.12 79 ALA B CA 1
ATOM 2164 C C . ALA B 1 79 ? -1.694 -16.25 8.367 1 97.12 79 ALA B C 1
ATOM 2166 O O . ALA B 1 79 ? -1.194 -17.078 7.602 1 97.12 79 ALA B O 1
ATOM 2167 N N . MET B 1 80 ? -2.021 -15.008 8.039 1 97.88 80 MET B N 1
ATOM 2168 C CA . MET B 1 80 ? -1.561 -14.508 6.75 1 97.88 80 MET B CA 1
ATOM 2169 C C . MET B 1 80 ? -0.052 -14.281 6.762 1 97.88 80 MET B C 1
ATOM 2171 O O . MET B 1 80 ? 0.538 -14.055 7.824 1 97.88 80 MET B O 1
ATOM 2175 N N . GLU B 1 81 ? 0.506 -14.352 5.559 1 97.38 81 GLU B N 1
ATOM 2176 C CA . GLU B 1 81 ? 1.949 -14.18 5.422 1 97.38 81 GLU B CA 1
ATOM 2177 C C . GLU B 1 81 ? 2.287 -12.852 4.754 1 97.38 81 GLU B C 1
ATOM 2179 O O . GLU B 1 81 ? 3.33 -12.258 5.035 1 97.38 81 GLU B O 1
ATOM 2184 N N . VAL B 1 82 ? 1.486 -12.445 3.855 1 97.12 82 VAL B N 1
ATOM 2185 C CA . VAL B 1 82 ? 1.687 -11.211 3.102 1 97.12 82 VAL B CA 1
ATOM 2186 C C . VAL B 1 82 ? 0.488 -10.281 3.293 1 97.12 82 VAL B C 1
ATOM 2188 O O . VAL B 1 82 ? -0.662 -10.719 3.186 1 97.12 82 VAL B O 1
ATOM 2191 N N . VAL B 1 83 ? 0.736 -9.055 3.691 1 96.94 83 VAL B N 1
ATOM 2192 C CA . VAL B 1 83 ? -0.294 -8.023 3.816 1 96.94 83 VAL B CA 1
ATOM 2193 C C . VAL B 1 83 ? 0.105 -6.789 3.014 1 96.94 83 VAL B C 1
ATOM 2195 O O . VAL B 1 83 ? 1.191 -6.242 3.207 1 96.94 83 VAL B O 1
ATOM 2198 N N . THR B 1 84 ? -0.797 -6.422 2.135 1 94.19 84 THR B N 1
ATOM 2199 C CA . THR B 1 84 ? -0.486 -5.277 1.283 1 94.19 84 THR B CA 1
ATOM 2200 C C . THR B 1 84 ? -1.67 -4.316 1.215 1 94.19 84 THR B C 1
ATOM 2202 O O . THR B 1 84 ? -2.803 -4.734 0.964 1 94.19 84 THR B O 1
ATOM 2205 N N . PRO B 1 85 ? -1.386 -3.115 1.441 1 92 85 PRO B N 1
ATOM 2206 C CA . PRO B 1 85 ? -2.439 -2.111 1.267 1 92 85 PRO B CA 1
ATOM 2207 C C . PRO B 1 85 ? -2.529 -1.594 -0.167 1 92 85 PRO B C 1
ATOM 2209 O O . PRO B 1 85 ? -1.612 -1.81 -0.964 1 92 85 PRO B O 1
ATOM 2212 N N . SER B 1 86 ? -3.68 -1.003 -0.541 1 89.88 86 SER B N 1
ATOM 2213 C CA . SER B 1 86 ? -3.875 -0.223 -1.759 1 89.88 86 SER B CA 1
ATOM 2214 C C . SER B 1 86 ? -3.395 -0.988 -2.988 1 89.88 86 SER B C 1
ATOM 2216 O O . SER B 1 86 ? -2.58 -0.481 -3.762 1 89.88 86 SER B O 1
ATOM 2218 N N . VAL B 1 87 ? -3.914 -2.102 -3.207 1 94.69 87 VAL B N 1
ATOM 2219 C CA . VAL B 1 87 ? -3.57 -2.906 -4.375 1 94.69 87 VAL B CA 1
ATOM 2220 C C . VAL B 1 87 ? -4.297 -2.365 -5.605 1 94.69 87 VAL B C 1
ATOM 2222 O O . VAL B 1 87 ? -5.527 -2.402 -5.676 1 94.69 87 VAL B O 1
ATOM 2225 N N . ARG B 1 88 ? -3.537 -1.923 -6.59 1 93.94 88 ARG B N 1
ATOM 2226 C CA . ARG B 1 88 ? -4.105 -1.333 -7.801 1 93.94 88 ARG B CA 1
ATOM 2227 C C . ARG B 1 88 ? -3.889 -2.242 -9.008 1 93.94 88 ARG B C 1
ATOM 2229 O O . ARG B 1 88 ? -2.768 -2.686 -9.258 1 93.94 88 ARG B O 1
ATOM 2236 N N . VAL B 1 89 ? -4.965 -2.463 -9.688 1 95.31 89 VAL B N 1
ATOM 2237 C CA . VAL B 1 89 ? -4.914 -3.373 -10.828 1 95.31 89 VAL B CA 1
ATOM 2238 C C . VAL B 1 89 ? -5.43 -2.666 -12.078 1 95.31 89 VAL B C 1
ATOM 2240 O O . VAL B 1 89 ? -6.465 -1.998 -12.039 1 95.31 89 VAL B O 1
ATOM 2243 N N . SER B 1 90 ? -4.684 -2.725 -13.039 1 93.06 90 SER B N 1
ATOM 2244 C CA . SER B 1 90 ? -5.109 -2.291 -14.367 1 93.06 90 SER B CA 1
ATOM 2245 C C . SER B 1 90 ? -4.93 -3.404 -15.391 1 93.06 90 SER B C 1
ATOM 2247 O O . SER B 1 90 ? -3.801 -3.729 -15.773 1 93.06 90 SER B O 1
ATOM 2249 N N . LYS B 1 91 ? -6.039 -4.055 -15.773 1 90.88 91 LYS B N 1
ATOM 2250 C CA . LYS B 1 91 ? -6.023 -5.191 -16.688 1 90.88 91 LYS B CA 1
ATOM 2251 C C . LYS B 1 91 ? -7.137 -5.074 -17.719 1 90.88 91 LYS B C 1
ATOM 2253 O O . LYS B 1 91 ? -8.312 -4.961 -17.375 1 90.88 91 LYS B O 1
ATOM 2258 N N . ARG B 1 92 ? -6.766 -5.113 -18.953 1 87.25 92 ARG B N 1
ATOM 2259 C CA . ARG B 1 92 ? -7.73 -5.148 -20.047 1 87.25 92 ARG B CA 1
ATOM 2260 C C . ARG B 1 92 ? -8.75 -4.023 -19.922 1 87.25 92 ARG B C 1
ATOM 2262 O O . ARG B 1 92 ? -9.961 -4.262 -19.984 1 87.25 92 ARG B O 1
ATOM 2269 N N . GLY B 1 93 ? -8.289 -2.938 -19.578 1 88.06 93 GLY B N 1
ATOM 2270 C CA . GLY B 1 93 ? -9.133 -1.753 -19.516 1 88.06 93 GLY B CA 1
ATOM 2271 C C . GLY B 1 93 ? -9.906 -1.634 -18.219 1 88.06 93 GLY B C 1
ATOM 2272 O O . GLY B 1 93 ? -10.648 -0.669 -18.016 1 88.06 93 GLY B O 1
ATOM 2273 N N . LYS B 1 94 ? -9.836 -2.6 -17.422 1 92.31 94 LYS B N 1
ATOM 2274 C CA . LYS B 1 94 ? -10.5 -2.549 -16.109 1 92.31 94 LYS B CA 1
ATOM 2275 C C . LYS B 1 94 ? -9.516 -2.131 -15.016 1 92.31 94 LYS B C 1
ATOM 2277 O O . LYS B 1 94 ? -8.359 -2.545 -15.023 1 92.31 94 LYS B O 1
ATOM 2282 N N . HIS B 1 95 ? -10.039 -1.278 -14.18 1 91.75 95 HIS B N 1
ATOM 2283 C CA . HIS B 1 95 ? -9.234 -0.78 -13.07 1 91.75 95 HIS B CA 1
ATOM 2284 C C . HIS B 1 95 ? -9.938 -0.983 -11.742 1 91.75 95 HIS B C 1
ATOM 2286 O O . HIS B 1 95 ? -11.117 -0.633 -11.594 1 91.75 95 HIS B O 1
ATOM 2292 N N . ILE B 1 96 ? -9.258 -1.621 -10.875 1 92 96 ILE B N 1
ATOM 2293 C CA . ILE B 1 96 ? -9.812 -1.734 -9.531 1 92 96 ILE B CA 1
ATOM 2294 C C . ILE B 1 96 ? -8.734 -1.428 -8.492 1 92 96 ILE B C 1
ATOM 2296 O O . ILE B 1 96 ? -7.543 -1.443 -8.812 1 92 96 ILE B O 1
ATOM 2300 N N . GLU B 1 97 ? -9.219 -1.104 -7.348 1 93.25 97 GLU B N 1
ATOM 2301 C CA . GLU B 1 97 ? -8.344 -0.906 -6.195 1 93.25 97 GLU B CA 1
ATOM 2302 C C . GLU B 1 97 ? -8.891 -1.615 -4.961 1 93.25 97 GLU B C 1
ATOM 2304 O O . GLU B 1 97 ? -10.055 -1.439 -4.602 1 93.25 97 GLU B O 1
ATOM 2309 N N . LEU B 1 98 ? -8.086 -2.479 -4.406 1 95.38 98 LEU B N 1
ATOM 2310 C CA . LEU B 1 98 ? -8.422 -3.092 -3.125 1 95.38 98 LEU B CA 1
ATOM 2311 C C . LEU B 1 98 ? -7.762 -2.344 -1.972 1 95.38 98 LEU B C 1
ATOM 2313 O O . LEU B 1 98 ? -6.59 -1.972 -2.057 1 95.38 98 LEU B O 1
ATOM 2317 N N . ASP B 1 99 ? -8.5 -2.146 -0.883 1 93.12 99 ASP B N 1
ATOM 2318 C CA . ASP B 1 99 ? -7.93 -1.43 0.256 1 93.12 99 ASP B CA 1
ATOM 2319 C C . ASP B 1 99 ? -6.809 -2.234 0.905 1 93.12 99 ASP B C 1
ATOM 2321 O O . ASP B 1 99 ? -5.738 -1.693 1.194 1 93.12 99 ASP B O 1
ATOM 2325 N N . VAL B 1 100 ? -7.07 -3.479 1.199 1 95.88 100 VAL B N 1
ATOM 2326 C CA . VAL B 1 100 ? -6.055 -4.371 1.746 1 95.88 100 VAL B CA 1
ATOM 2327 C C . VAL B 1 100 ? -6.227 -5.77 1.152 1 95.88 100 VAL B C 1
ATOM 2329 O O . VAL B 1 100 ? -7.348 -6.266 1.028 1 95.88 100 VAL B O 1
ATOM 2332 N N . LEU B 1 101 ? -5.156 -6.34 0.703 1 97.88 101 LEU B N 1
ATOM 2333 C CA . LEU B 1 101 ? -5.09 -7.746 0.314 1 97.88 101 LEU B CA 1
ATOM 2334 C C . LEU B 1 101 ? -4.074 -8.5 1.166 1 97.88 101 LEU B C 1
ATOM 2336 O O . LEU B 1 101 ? -2.951 -8.031 1.356 1 97.88 101 LEU B O 1
ATOM 2340 N N . ALA B 1 102 ? -4.5 -9.562 1.737 1 98.44 102 ALA B N 1
ATOM 2341 C CA . ALA B 1 102 ? -3.604 -10.445 2.482 1 98.44 102 ALA B CA 1
ATOM 2342 C C . ALA B 1 102 ? -3.719 -11.883 1.993 1 98.44 102 ALA B C 1
ATOM 2344 O O . ALA B 1 102 ? -4.793 -12.32 1.568 1 98.44 102 ALA B O 1
ATOM 2345 N N . TYR B 1 103 ? -2.6 -12.602 2.029 1 98.44 103 TYR B N 1
ATOM 2346 C CA . TYR B 1 103 ? -2.684 -14 1.634 1 98.44 103 TYR B CA 1
ATOM 2347 C C . TYR B 1 103 ? -1.557 -14.812 2.26 1 98.44 103 TYR B C 1
ATOM 2349 O O . TYR B 1 103 ? -0.583 -14.25 2.764 1 98.44 103 TYR B O 1
ATOM 2357 N N . ALA B 1 104 ? -1.767 -16.047 2.305 1 98.12 104 ALA B N 1
ATOM 2358 C CA . ALA B 1 104 ? -0.805 -17.062 2.738 1 98.12 104 ALA B CA 1
ATOM 2359 C C . ALA B 1 104 ? -0.789 -18.25 1.78 1 98.12 104 ALA B C 1
ATOM 2361 O O . ALA B 1 104 ? -1.832 -18.641 1.26 1 98.12 104 ALA B O 1
ATOM 2362 N N . ASN B 1 105 ? 0.418 -18.719 1.552 1 96.5 105 ASN B N 1
ATOM 2363 C CA . ASN B 1 105 ? 0.606 -19.906 0.715 1 96.5 105 ASN B CA 1
ATOM 2364 C C . ASN B 1 105 ? 0.702 -21.172 1.553 1 96.5 105 ASN B C 1
ATOM 2366 O O . ASN B 1 105 ? 0.421 -21.156 2.752 1 96.5 105 ASN B O 1
ATOM 2370 N N . GLY B 1 106 ? 0.98 -22.281 0.849 1 94.12 106 GLY B N 1
ATOM 2371 C CA . GLY B 1 106 ? 1.2 -23.547 1.552 1 94.12 106 GLY B CA 1
ATOM 2372 C C . GLY B 1 106 ? -0.072 -24.125 2.131 1 94.12 106 GLY B C 1
ATOM 2373 O O . GLY B 1 106 ? -1.104 -24.172 1.456 1 94.12 106 GLY B O 1
ATOM 2374 N N . GLU B 1 107 ? -0.012 -24.484 3.451 1 95.44 107 GLU B N 1
ATOM 2375 C CA . GLU B 1 107 ? -1.112 -25.203 4.086 1 95.44 107 GLU B CA 1
ATOM 2376 C C . GLU B 1 107 ? -2.309 -24.281 4.32 1 95.44 107 GLU B C 1
ATOM 2378 O O . GLU B 1 107 ? -3.457 -24.703 4.168 1 95.44 107 GLU B O 1
ATOM 2383 N N . VAL B 1 108 ? -2.074 -23.094 4.723 1 96.81 108 VAL B N 1
ATOM 2384 C CA . VAL B 1 108 ? -3.156 -22.141 4.965 1 96.81 108 VAL B CA 1
ATOM 2385 C C . VAL B 1 108 ? -3.865 -21.828 3.65 1 96.81 108 VAL B C 1
ATOM 2387 O O . VAL B 1 108 ? -5.098 -21.828 3.588 1 96.81 108 VAL B O 1
ATOM 2390 N N . ASN B 1 109 ? -3.121 -21.531 2.539 1 97.94 109 ASN B N 1
ATOM 2391 C CA . ASN B 1 109 ? -3.541 -21.297 1.161 1 97.94 109 ASN B CA 1
ATOM 2392 C C . ASN B 1 109 ? -4.844 -20.5 1.097 1 97.94 109 ASN B C 1
ATOM 2394 O O . ASN B 1 109 ? -5.836 -20.969 0.542 1 97.94 109 ASN B O 1
ATOM 2398 N N . THR B 1 110 ? -4.781 -19.25 1.619 1 98.62 110 THR B N 1
ATOM 2399 C CA . THR B 1 110 ? -5.953 -18.406 1.803 1 98.62 110 THR B CA 1
ATOM 2400 C C . THR B 1 110 ? -5.637 -16.953 1.435 1 98.62 110 THR B C 1
ATOM 2402 O O . THR B 1 110 ? -4.516 -16.484 1.635 1 98.62 110 THR B O 1
ATOM 2405 N N . ALA B 1 111 ? -6.547 -16.344 0.8 1 98.75 111 ALA B N 1
ATOM 2406 C CA . ALA B 1 111 ? -6.5 -14.898 0.563 1 98.75 111 ALA B CA 1
ATOM 2407 C C . ALA B 1 111 ? -7.68 -14.195 1.226 1 98.75 111 ALA B C 1
ATOM 2409 O O . ALA B 1 111 ? -8.773 -14.758 1.325 1 98.75 111 ALA B O 1
ATOM 2410 N N . ILE B 1 112 ? -7.445 -12.984 1.739 1 98.75 112 ILE B N 1
ATOM 2411 C CA . ILE B 1 112 ? -8.477 -12.172 2.377 1 98.75 112 ILE B CA 1
ATOM 2412 C C . ILE B 1 112 ? -8.469 -10.766 1.789 1 98.75 112 ILE B C 1
ATOM 2414 O O . ILE B 1 112 ? -7.414 -10.133 1.694 1 98.75 112 ILE B O 1
ATOM 2418 N N . VAL B 1 113 ? -9.625 -10.305 1.32 1 98.56 113 VAL B N 1
ATOM 2419 C CA . VAL B 1 113 ? -9.805 -8.93 0.867 1 98.56 113 VAL B CA 1
ATOM 2420 C C . VAL B 1 113 ? -10.492 -8.109 1.958 1 98.56 113 VAL B C 1
ATOM 2422 O O . VAL B 1 113 ? -11.547 -8.5 2.465 1 98.56 113 VAL B O 1
ATOM 2425 N N . VAL B 1 114 ? -9.867 -6.988 2.348 1 97.25 114 VAL B N 1
ATOM 2426 C CA . VAL B 1 114 ? -10.438 -6.117 3.375 1 97.25 114 VAL B CA 1
ATOM 2427 C C . VAL B 1 114 ? -10.898 -4.809 2.742 1 97.25 114 VAL B C 1
ATOM 2429 O O . VAL B 1 114 ? -10.141 -4.16 2.016 1 97.25 114 VAL B O 1
ATOM 2432 N N . GLU B 1 115 ? -12.102 -4.535 2.934 1 96 115 GLU B N 1
ATOM 2433 C CA . GLU B 1 115 ? -12.648 -3.229 2.572 1 96 115 GLU B CA 1
ATOM 2434 C C . GLU B 1 115 ? -12.867 -2.361 3.809 1 96 115 GLU B C 1
ATOM 2436 O O . GLU B 1 115 ? -13.5 -2.795 4.773 1 96 115 GLU B O 1
ATOM 2441 N N . VAL B 1 116 ? -12.273 -1.171 3.826 1 92.44 116 VAL B N 1
ATOM 2442 C CA . VAL B 1 116 ? -12.344 -0.275 4.977 1 92.44 116 VAL B CA 1
ATOM 2443 C C . VAL B 1 116 ? -13.25 0.91 4.652 1 92.44 116 VAL B C 1
ATOM 2445 O O . VAL B 1 116 ? -13.109 1.539 3.6 1 92.44 116 VAL B O 1
ATOM 2448 N N . LYS B 1 117 ? -14.164 1.146 5.539 1 88.88 117 LYS B N 1
ATOM 2449 C CA . LYS B 1 117 ? -15.086 2.27 5.379 1 88.88 117 LYS B CA 1
ATOM 2450 C C . LYS B 1 117 ? -15.125 3.131 6.641 1 88.88 117 LYS B C 1
ATOM 2452 O O . LYS B 1 117 ? -15.102 2.607 7.754 1 88.88 117 LYS B O 1
ATOM 2457 N N . SER B 1 118 ? -15.133 4.402 6.375 1 85.19 118 SER B N 1
ATOM 2458 C CA . SER B 1 118 ? -15.398 5.262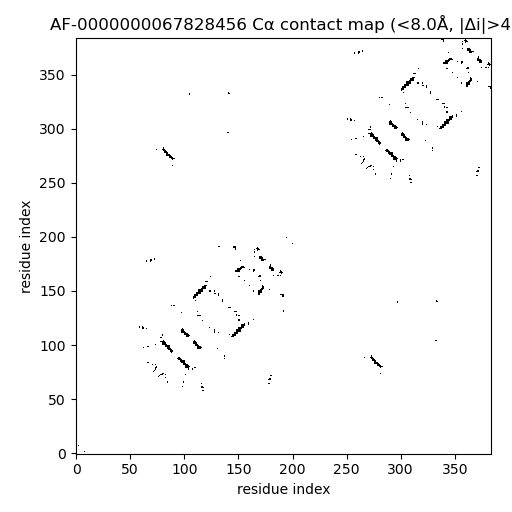 7.527 1 85.19 118 SER B CA 1
ATOM 2459 C C . SER B 1 118 ? -16.812 5.047 8.055 1 85.19 118 SER B C 1
ATOM 2461 O O . SER B 1 118 ? -17 4.809 9.25 1 85.19 118 SER B O 1
ATOM 2463 N N . HIS B 1 119 ? -17.734 5.102 7.129 1 85.5 119 HIS B N 1
ATOM 2464 C CA . HIS B 1 119 ? -19.141 4.805 7.402 1 85.5 119 HIS B CA 1
ATOM 2465 C C . HIS B 1 119 ? -19.656 3.723 6.461 1 85.5 119 HIS B C 1
ATOM 2467 O O . HIS B 1 119 ? -19.859 3.973 5.27 1 85.5 119 HIS B O 1
ATOM 2473 N N . ALA B 1 120 ? -19.953 2.611 7.07 1 91.06 120 ALA B N 1
ATOM 2474 C CA . ALA B 1 120 ? -20.422 1.502 6.242 1 91.06 120 ALA B CA 1
ATOM 2475 C C . ALA B 1 120 ? -21.891 1.656 5.906 1 91.06 120 ALA B C 1
ATOM 2477 O O . ALA B 1 120 ? -22.688 2.088 6.746 1 91.06 120 ALA B O 1
ATOM 2478 N N . ARG B 1 121 ? -22.203 1.379 4.715 1 90.38 121 ARG B N 1
ATOM 2479 C CA . ARG B 1 121 ? -23.578 1.322 4.219 1 90.38 121 ARG B CA 1
ATOM 2480 C C . ARG B 1 121 ? -23.844 0 3.506 1 90.38 121 ARG B C 1
ATOM 2482 O O . ARG B 1 121 ? -22.938 -0.812 3.328 1 90.38 121 ARG B O 1
ATOM 2489 N N . GLN B 1 122 ? -25.062 -0.219 3.146 1 92.25 122 GLN B N 1
ATOM 2490 C CA . GLN B 1 122 ? -25.438 -1.433 2.428 1 92.25 122 GLN B CA 1
ATOM 2491 C C . GLN B 1 122 ? -24.625 -1.576 1.14 1 92.25 122 GLN B C 1
ATOM 2493 O O . GLN B 1 122 ? -24.266 -2.688 0.755 1 92.25 122 GLN B O 1
ATOM 2498 N N . GLU B 1 123 ? -24.344 -0.51 0.529 1 92.69 123 GLU B N 1
ATOM 2499 C CA . GLU B 1 123 ? -23.578 -0.499 -0.716 1 92.69 123 GLU B CA 1
ATOM 2500 C C . GLU B 1 123 ? -22.156 -1.032 -0.501 1 92.69 123 GLU B C 1
ATOM 2502 O O . GLU B 1 123 ? -21.562 -1.589 -1.42 1 92.69 123 GLU B O 1
ATOM 2507 N N . SER B 1 124 ? -21.641 -0.85 0.682 1 93.06 124 SER B N 1
ATOM 2508 C CA . SER B 1 124 ? -20.297 -1.326 1.015 1 93.06 124 SER B CA 1
ATOM 2509 C C . SER B 1 124 ? -20.219 -2.846 0.934 1 93.06 124 SER B C 1
ATOM 2511 O O . SER B 1 124 ? -19.203 -3.396 0.512 1 93.06 124 SER B O 1
ATOM 2513 N N . ILE B 1 125 ? -21.266 -3.465 1.295 1 96.75 125 ILE B N 1
ATOM 2514 C CA . ILE B 1 125 ? -21.328 -4.922 1.243 1 96.75 125 ILE B CA 1
ATOM 2515 C C . ILE B 1 125 ? -21.266 -5.391 -0.209 1 96.75 125 ILE B C 1
ATOM 2517 O O . ILE B 1 125 ? -20.469 -6.27 -0.555 1 96.75 125 ILE B O 1
ATOM 2521 N N . GLY B 1 126 ? -22.094 -4.766 -1.018 1 95.69 126 GLY B N 1
ATOM 2522 C CA . GLY B 1 126 ? -22.109 -5.109 -2.43 1 95.69 126 GLY B CA 1
ATOM 2523 C C . GLY B 1 126 ? -20.781 -4.898 -3.119 1 95.69 126 GLY B C 1
ATOM 2524 O O . GLY B 1 126 ? -20.359 -5.715 -3.943 1 95.69 126 GLY B O 1
ATOM 2525 N N . GLN B 1 127 ? -20.172 -3.809 -2.812 1 94.75 127 GLN B N 1
ATOM 2526 C CA . GLN B 1 127 ? -18.875 -3.506 -3.398 1 94.75 127 GLN B CA 1
ATOM 2527 C C . GLN B 1 127 ? -17.844 -4.586 -3.061 1 94.75 127 GLN B C 1
ATOM 2529 O O . GLN B 1 127 ? -17.125 -5.055 -3.936 1 94.75 127 GLN B O 1
ATOM 2534 N N . LEU B 1 128 ? -17.797 -4.988 -1.785 1 97.38 128 LEU B N 1
ATOM 2535 C CA . LEU B 1 128 ? -16.875 -6.031 -1.364 1 97.38 128 LEU B CA 1
ATOM 2536 C C . LEU B 1 128 ? -17.188 -7.352 -2.055 1 97.38 128 LEU B C 1
ATOM 2538 O O . LEU B 1 128 ? -16.281 -8.039 -2.535 1 97.38 128 LEU B O 1
ATOM 2542 N N . ILE B 1 129 ? -18.391 -7.676 -2.178 1 97.75 129 ILE B N 1
ATOM 2543 C CA . ILE B 1 129 ? -18.797 -8.922 -2.826 1 97.75 129 ILE B CA 1
ATOM 2544 C C . ILE B 1 129 ? -18.375 -8.891 -4.293 1 97.75 129 ILE B C 1
ATOM 2546 O O . ILE B 1 129 ? -17.891 -9.891 -4.824 1 97.75 129 ILE B O 1
ATOM 2550 N N . THR B 1 130 ? -18.531 -7.77 -4.945 1 96.5 130 THR B N 1
ATOM 2551 C CA . THR B 1 130 ? -18.125 -7.633 -6.34 1 96.5 130 THR B CA 1
ATOM 2552 C C . THR B 1 130 ? -16.625 -7.867 -6.484 1 96.5 130 THR B C 1
ATOM 2554 O O . THR B 1 130 ? -16.188 -8.57 -7.398 1 96.5 130 THR B O 1
ATOM 2557 N N . HIS B 1 131 ? -15.867 -7.266 -5.57 1 96.88 131 HIS B N 1
ATOM 2558 C CA . HIS B 1 131 ? -14.422 -7.473 -5.582 1 96.88 131 HIS B CA 1
ATOM 2559 C C . HIS B 1 131 ? -14.07 -8.945 -5.387 1 96.88 131 HIS B C 1
ATOM 2561 O O . HIS B 1 131 ? -13.195 -9.477 -6.074 1 96.88 131 HIS B O 1
ATOM 2567 N N . LEU B 1 132 ? -14.766 -9.578 -4.516 1 98.25 132 LEU B N 1
ATOM 2568 C CA . LEU B 1 132 ? -14.508 -10.984 -4.227 1 98.25 132 LEU B CA 1
ATOM 2569 C C . LEU B 1 132 ? -14.859 -11.859 -5.426 1 98.25 132 LEU B C 1
ATOM 2571 O O . LEU B 1 132 ? -14.125 -12.789 -5.758 1 98.25 132 LEU B O 1
ATOM 2575 N N . GLN B 1 133 ? -15.898 -11.578 -6.07 1 97.38 133 GLN B N 1
ATOM 2576 C CA . GLN B 1 133 ? -16.359 -12.367 -7.203 1 97.38 133 GLN B CA 1
ATOM 2577 C C . GLN B 1 133 ? -15.406 -12.242 -8.391 1 97.38 133 GLN B C 1
ATOM 2579 O O . GLN B 1 133 ? -15.242 -13.188 -9.164 1 97.38 133 GLN B O 1
ATOM 2584 N N . SER B 1 134 ? -14.82 -11.07 -8.539 1 95.62 134 SER B N 1
ATOM 2585 C CA . SER B 1 134 ? -13.93 -10.844 -9.672 1 95.62 134 SER B CA 1
ATOM 2586 C C . SER B 1 134 ? -12.477 -11.062 -9.289 1 95.62 134 SER B C 1
ATOM 2588 O O . SER B 1 134 ? -11.578 -10.891 -10.117 1 95.62 134 SER B O 1
ATOM 2590 N N . PHE B 1 135 ? -12.227 -11.445 -8.109 1 97.62 135 PHE B N 1
ATOM 2591 C CA . PHE B 1 135 ? -10.891 -11.516 -7.539 1 97.62 135 PHE B CA 1
ATOM 2592 C C . PHE B 1 135 ? -9.984 -12.398 -8.391 1 97.62 135 PHE B C 1
ATOM 2594 O O . PHE B 1 135 ? -8.891 -11.992 -8.773 1 97.62 135 PHE B O 1
ATOM 2601 N N . ARG B 1 136 ? -10.445 -13.539 -8.789 1 96.5 136 ARG B N 1
ATOM 2602 C CA . ARG B 1 136 ? -9.594 -14.523 -9.445 1 96.5 136 ARG B CA 1
ATOM 2603 C C . ARG B 1 136 ? -9.297 -14.117 -10.891 1 96.5 136 ARG B C 1
ATOM 2605 O O . ARG B 1 136 ? -8.312 -14.562 -11.477 1 96.5 136 ARG B O 1
ATOM 2612 N N . GLU B 1 137 ? -10.172 -13.281 -11.422 1 95.31 137 GLU B N 1
ATOM 2613 C CA . GLU B 1 137 ? -9.891 -12.719 -12.742 1 95.31 137 GLU B CA 1
ATOM 2614 C C . GLU B 1 137 ? -8.703 -11.766 -12.695 1 95.31 137 GLU B C 1
ATOM 2616 O O . GLU B 1 137 ? -7.867 -11.766 -13.602 1 95.31 137 GLU B O 1
ATOM 2621 N N . PHE B 1 138 ? -8.617 -11.031 -11.633 1 95.75 138 PHE B N 1
ATOM 2622 C CA . PHE B 1 138 ? -7.582 -10.008 -11.5 1 95.75 138 PHE B CA 1
ATOM 2623 C C . PHE B 1 138 ? -6.312 -10.594 -10.891 1 95.75 138 PHE B C 1
ATOM 2625 O O . PHE B 1 138 ? -5.211 -10.109 -11.156 1 95.75 138 PHE B O 1
ATOM 2632 N N . PHE B 1 139 ? -6.48 -11.633 -10.094 1 96.69 139 PHE B N 1
ATOM 2633 C CA . PHE B 1 139 ? -5.348 -12.234 -9.398 1 96.69 139 PHE B CA 1
ATOM 2634 C C . PHE B 1 139 ? -5.297 -13.734 -9.648 1 96.69 139 PHE B C 1
ATOM 2636 O O . PHE B 1 139 ? -5.426 -14.531 -8.711 1 96.69 139 PHE B O 1
ATOM 2643 N N . PRO B 1 140 ? -5.012 -14.133 -10.883 1 96.06 140 PRO B N 1
ATOM 2644 C CA . PRO B 1 140 ? -5.008 -15.555 -11.203 1 96.06 140 PRO B CA 1
ATOM 2645 C C . PRO B 1 140 ? -3.955 -16.344 -10.422 1 96.06 140 PRO B C 1
ATOM 2647 O O . PRO B 1 140 ? -4.102 -17.547 -10.211 1 96.06 140 PRO B O 1
ATOM 2650 N N . GLU B 1 141 ? -2.869 -15.664 -9.938 1 94.88 141 GLU B N 1
ATOM 2651 C CA . GLU B 1 141 ? -1.828 -16.328 -9.156 1 94.88 141 GLU B CA 1
ATOM 2652 C C . GLU B 1 141 ? -2.369 -16.812 -7.812 1 94.88 141 GLU B C 1
ATOM 2654 O O . GLU B 1 141 ? -1.738 -17.625 -7.141 1 94.88 141 GLU B O 1
ATOM 2659 N N . HIS B 1 142 ? -3.578 -16.281 -7.441 1 96.88 142 HIS B N 1
ATOM 2660 C CA . HIS B 1 142 ? -4.227 -16.703 -6.203 1 96.88 142 HIS B CA 1
ATOM 2661 C C . HIS B 1 142 ? -5.492 -17.5 -6.492 1 96.88 142 HIS B C 1
ATOM 2663 O O . HIS B 1 142 ? -6.395 -17.562 -5.656 1 96.88 142 HIS B O 1
ATOM 2669 N N . GLY B 1 143 ? -5.594 -18.109 -7.629 1 95.94 143 GLY B N 1
ATOM 2670 C CA . GLY B 1 143 ? -6.805 -18.781 -8.078 1 95.94 143 GLY B CA 1
ATOM 2671 C C . GLY B 1 143 ? -7.133 -20.016 -7.262 1 95.94 143 GLY B C 1
ATOM 2672 O O . GLY B 1 143 ? -8.297 -20.406 -7.172 1 95.94 143 GLY B O 1
ATOM 2673 N N . ASP B 1 144 ? -6.16 -20.609 -6.68 1 95.75 144 ASP B N 1
ATOM 2674 C CA . ASP B 1 144 ? -6.355 -21.875 -5.969 1 95.75 144 ASP B CA 1
ATOM 2675 C C . ASP B 1 144 ? -6.598 -21.625 -4.48 1 95.75 144 ASP B C 1
ATOM 2677 O O . ASP B 1 144 ? -6.809 -22.578 -3.717 1 95.75 144 ASP B O 1
ATOM 2681 N N . LYS B 1 145 ? -6.605 -20.438 -4.047 1 97.81 145 LYS B N 1
ATOM 2682 C CA . LYS B 1 145 ? -6.719 -20.125 -2.627 1 97.81 145 LYS B CA 1
ATOM 2683 C C . LYS B 1 145 ? -8.18 -19.984 -2.211 1 97.81 145 LYS B C 1
ATOM 2685 O O . LYS B 1 145 ? -9.023 -19.562 -3.008 1 97.81 145 LYS B O 1
ATOM 2690 N N . LYS B 1 146 ? -8.406 -20.328 -0.955 1 98.44 146 LYS B N 1
ATOM 2691 C CA . LYS B 1 146 ? -9.672 -19.906 -0.366 1 98.44 146 LYS B CA 1
ATOM 2692 C C . LYS B 1 146 ? -9.734 -18.391 -0.239 1 98.44 146 LYS B C 1
ATOM 2694 O O . LYS B 1 146 ? -8.734 -17.75 0.109 1 98.44 146 LYS B O 1
ATOM 2699 N N . LEU B 1 147 ? -10.891 -17.875 -0.532 1 98.75 147 LEU B N 1
ATOM 2700 C CA . LEU B 1 147 ? -11.031 -16.422 -0.55 1 98.75 147 LEU B CA 1
ATOM 2701 C C . LEU B 1 147 ? -12.117 -15.969 0.412 1 98.75 147 LEU B C 1
ATOM 2703 O O . LEU B 1 147 ? -13.266 -16.422 0.326 1 98.75 147 LEU B O 1
ATOM 2707 N N . TYR B 1 148 ? -11.734 -15.039 1.354 1 98.81 148 TYR B N 1
ATOM 2708 C CA . TYR B 1 148 ? -12.68 -14.484 2.316 1 98.81 148 TYR B CA 1
ATOM 2709 C C . TYR B 1 148 ? -12.656 -12.961 2.283 1 98.81 148 TYR B C 1
ATOM 2711 O O . TYR B 1 148 ? -11.742 -12.359 1.725 1 98.81 148 TYR B O 1
ATOM 2719 N N . GLY B 1 149 ? -13.719 -12.391 2.814 1 98.69 149 GLY B N 1
ATOM 2720 C CA . GLY B 1 149 ? -13.812 -10.938 2.879 1 98.69 149 GLY B CA 1
ATOM 2721 C C . GLY B 1 149 ? -14 -10.414 4.289 1 98.69 149 GLY B C 1
ATOM 2722 O O . GLY B 1 149 ? -14.664 -11.055 5.109 1 98.69 149 GLY B O 1
ATOM 2723 N N . ILE B 1 150 ? -13.414 -9.289 4.582 1 98.19 150 ILE B N 1
ATOM 2724 C CA . ILE B 1 150 ? -13.617 -8.555 5.828 1 98.19 150 ILE B CA 1
ATOM 2725 C C . ILE B 1 150 ? -14.109 -7.141 5.52 1 98.19 150 ILE B C 1
ATOM 2727 O O . ILE B 1 150 ? -13.484 -6.414 4.746 1 98.19 150 ILE B O 1
ATOM 2731 N N . LEU B 1 151 ? -15.219 -6.789 6.051 1 97.44 151 LEU B N 1
ATOM 2732 C CA . LEU B 1 151 ? -15.633 -5.387 6.047 1 97.44 151 LEU B CA 1
ATOM 2733 C C . LEU B 1 151 ? -15.234 -4.703 7.352 1 97.44 151 LEU B C 1
ATOM 2735 O O . LEU B 1 151 ? -15.75 -5.047 8.414 1 97.44 151 LEU B O 1
ATOM 2739 N N . ALA B 1 152 ? -14.312 -3.793 7.289 1 94.94 152 ALA B N 1
ATOM 2740 C CA . ALA B 1 152 ? -13.883 -2.984 8.43 1 94.94 152 ALA B CA 1
ATOM 2741 C C . ALA B 1 152 ? -14.492 -1.588 8.367 1 94.94 152 ALA B C 1
ATOM 2743 O O . ALA B 1 152 ? -14.492 -0.943 7.32 1 94.94 152 ALA B O 1
ATOM 2744 N N . ALA B 1 153 ? -15.031 -1.177 9.539 1 91.19 153 ALA B N 1
ATOM 2745 C CA . ALA B 1 153 ? -15.672 0.138 9.508 1 91.19 153 ALA B CA 1
ATOM 2746 C C . ALA B 1 153 ? -15.523 0.849 10.852 1 91.19 153 ALA B C 1
ATOM 2748 O O . ALA B 1 153 ? -15.586 0.212 11.906 1 91.19 153 ALA B O 1
ATOM 2749 N N . VAL B 1 154 ? -15.312 2.098 10.758 1 85.56 154 VAL B N 1
ATOM 2750 C CA . VAL B 1 154 ? -15.297 2.93 11.961 1 85.56 154 VAL B CA 1
ATOM 2751 C C . VAL B 1 154 ? -16.703 3.031 12.539 1 85.56 154 VAL B C 1
ATOM 2753 O O . VAL B 1 154 ? -16.891 2.859 13.75 1 85.56 154 VAL B O 1
ATOM 2756 N N . ASP B 1 155 ? -17.641 3.309 11.703 1 84.94 155 ASP B N 1
ATOM 2757 C CA . ASP B 1 155 ? -19.047 3.381 12.086 1 84.94 155 ASP B CA 1
ATOM 2758 C C . ASP B 1 155 ? -19.875 2.33 11.352 1 84.94 155 ASP B C 1
ATOM 2760 O O . ASP B 1 155 ? -19.984 2.373 10.125 1 84.94 155 ASP B O 1
ATOM 2764 N N . LEU B 1 156 ? -20.484 1.437 12.078 1 90.75 156 LEU B N 1
ATOM 2765 C CA . LEU B 1 156 ? -21.281 0.326 11.578 1 90.75 156 LEU B CA 1
ATOM 2766 C C . LEU B 1 156 ? -22.422 -0.001 12.531 1 90.75 156 LEU B C 1
ATOM 2768 O O . LEU B 1 156 ? -22.172 -0.362 13.688 1 90.75 156 LEU B O 1
ATOM 2772 N N . SER B 1 157 ? -23.594 0.185 12.055 1 91.69 157 SER B N 1
ATOM 2773 C CA . SER B 1 157 ? -24.734 -0.135 12.891 1 91.69 157 SER B CA 1
ATOM 2774 C C . SER B 1 157 ? -24.828 -1.636 13.148 1 91.69 157 SER B C 1
ATOM 2776 O O . SER B 1 157 ? -24.328 -2.439 12.359 1 91.69 157 SER B O 1
ATOM 2778 N N . ASN B 1 158 ? -25.531 -2.008 14.195 1 94.5 158 ASN B N 1
ATOM 2779 C CA . ASN B 1 158 ? -25.703 -3.422 14.508 1 94.5 158 ASN B CA 1
ATOM 2780 C C . ASN B 1 158 ? -26.531 -4.133 13.438 1 94.5 158 ASN B C 1
ATOM 2782 O O . ASN B 1 158 ? -26.266 -5.297 13.117 1 94.5 158 ASN B O 1
ATOM 2786 N N . ALA B 1 159 ? -27.453 -3.422 12.906 1 94.94 159 ALA B N 1
ATOM 2787 C CA . ALA B 1 159 ? -28.281 -4.004 11.844 1 94.94 159 ALA B CA 1
ATOM 2788 C C . ALA B 1 159 ? -27.438 -4.336 10.617 1 94.94 159 ALA B C 1
ATOM 2790 O O . ALA B 1 159 ? -27.562 -5.422 10.047 1 94.94 159 ALA B O 1
ATOM 2791 N N . LEU B 1 160 ? -26.625 -3.434 10.281 1 95.31 160 LEU B N 1
ATOM 2792 C CA . LEU 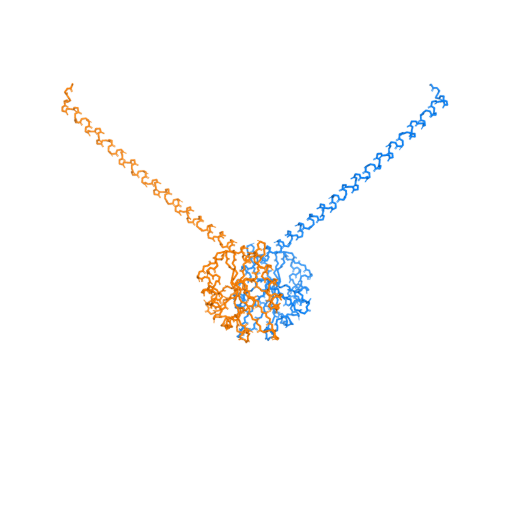B 1 160 ? -25.766 -3.662 9.117 1 95.31 160 LEU B CA 1
ATOM 2793 C C . LEU B 1 160 ? -24.734 -4.75 9.406 1 95.31 160 LEU B C 1
ATOM 2795 O O . LEU B 1 160 ? -24.391 -5.527 8.516 1 95.31 160 LEU B O 1
ATOM 2799 N N . ARG B 1 161 ? -24.25 -4.754 10.602 1 96.69 161 ARG B N 1
ATOM 2800 C CA . ARG B 1 161 ? -23.328 -5.82 11 1 96.69 161 ARG B CA 1
ATOM 2801 C C . ARG B 1 161 ? -23.938 -7.191 10.719 1 96.69 161 ARG B C 1
ATOM 2803 O O . ARG B 1 161 ? -23.266 -8.062 10.164 1 96.69 161 ARG B O 1
ATOM 2810 N N . GLU B 1 162 ? -25.172 -7.324 11.086 1 97.19 162 GLU B N 1
ATOM 2811 C CA . GLU B 1 162 ? -25.844 -8.602 10.875 1 97.19 162 GLU B CA 1
ATOM 2812 C C . GLU B 1 162 ? -25.969 -8.922 9.391 1 97.19 162 GLU B C 1
ATOM 2814 O O . GLU B 1 162 ? -25.844 -10.078 8.984 1 97.19 162 GLU B O 1
ATOM 2819 N N . GLU B 1 163 ? -26.156 -7.941 8.617 1 97.62 163 GLU B N 1
ATOM 2820 C CA . GLU B 1 163 ? -26.25 -8.133 7.176 1 97.62 163 GLU B CA 1
ATOM 2821 C C . GLU B 1 163 ? -24.906 -8.586 6.594 1 97.62 163 GLU B C 1
ATOM 2823 O O . GLU B 1 163 ? -24.875 -9.422 5.688 1 97.62 163 GLU B O 1
ATOM 2828 N N . VAL B 1 164 ? -23.844 -8.016 7.074 1 98.12 164 VAL B N 1
ATOM 2829 C CA . VAL B 1 164 ? -22.5 -8.375 6.629 1 98.12 164 VAL B CA 1
ATOM 2830 C C . VAL B 1 164 ? -22.219 -9.836 6.961 1 98.12 164 VAL B C 1
ATOM 2832 O O . VAL B 1 164 ? -21.766 -10.594 6.109 1 98.12 164 VAL B O 1
ATOM 2835 N N . LEU B 1 165 ? -22.578 -10.25 8.18 1 98.12 165 LEU B N 1
ATOM 2836 C CA . LEU B 1 165 ? -22.375 -11.625 8.617 1 98.12 165 LEU B CA 1
ATOM 2837 C C . LEU B 1 165 ? -23.234 -12.586 7.805 1 98.12 165 LEU B C 1
ATOM 2839 O O . LEU B 1 165 ? -22.766 -13.656 7.398 1 98.12 165 LEU B O 1
ATOM 2843 N N . LYS B 1 166 ? -24.422 -12.164 7.535 1 97.44 166 LYS B N 1
ATOM 2844 C CA . LYS B 1 166 ? -25.328 -13 6.75 1 97.44 166 LYS B CA 1
ATOM 2845 C C . LYS B 1 166 ? -24.781 -13.211 5.34 1 97.44 166 LYS B C 1
ATOM 2847 O O . LYS B 1 166 ? -25 -14.273 4.746 1 97.44 166 LYS B O 1
ATOM 2852 N N . ALA B 1 167 ? -24.125 -12.234 4.848 1 97.75 167 ALA B N 1
ATOM 2853 C CA . ALA B 1 167 ? -23.562 -12.328 3.506 1 97.75 167 ALA B CA 1
ATOM 2854 C C . ALA B 1 167 ? -22.328 -13.211 3.492 1 97.75 167 ALA B C 1
ATOM 2856 O O . ALA B 1 167 ? -21.75 -13.469 2.432 1 97.75 167 ALA B O 1
ATOM 2857 N N . GLY B 1 168 ? -21.891 -13.609 4.68 1 98.31 168 GLY B N 1
ATOM 2858 C CA . GLY B 1 168 ? -20.734 -14.5 4.777 1 98.31 168 GLY B CA 1
ATOM 2859 C C . GLY B 1 168 ? -19.422 -13.773 4.887 1 98.31 168 GLY B C 1
ATOM 2860 O O . GLY B 1 168 ? -18.359 -14.328 4.57 1 98.31 168 GLY B O 1
ATO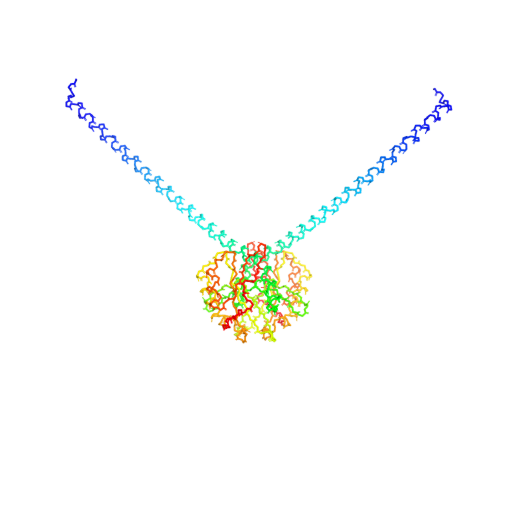M 2861 N N . LEU B 1 169 ? -19.484 -12.516 5.273 1 98.69 169 LEU B N 1
ATOM 2862 C CA . LEU B 1 169 ? -18.281 -11.688 5.395 1 98.69 169 LEU B CA 1
ATOM 2863 C C . LEU B 1 169 ? -17.938 -11.445 6.859 1 98.69 169 LEU B C 1
ATOM 2865 O O . LEU B 1 169 ? -18.828 -11.273 7.695 1 98.69 169 LEU B O 1
ATOM 2869 N N . TYR B 1 170 ? -16.641 -11.445 7.141 1 98.25 170 TYR B N 1
ATOM 2870 C CA . TYR B 1 170 ? -16.203 -11.039 8.469 1 98.25 170 TYR B CA 1
ATOM 2871 C C . TYR B 1 170 ? -16.438 -9.547 8.695 1 98.25 170 TYR B C 1
ATOM 2873 O O . TYR B 1 170 ? -16.5 -8.773 7.734 1 98.25 170 TYR B O 1
ATOM 2881 N N . VAL B 1 171 ? -16.5 -9.211 10.008 1 97.44 171 VAL B N 1
ATOM 2882 C CA . VAL B 1 171 ? -16.688 -7.809 10.375 1 97.44 171 VAL B CA 1
ATOM 2883 C C . VAL B 1 171 ? -15.586 -7.371 11.336 1 97.44 171 VAL B C 1
ATOM 2885 O O . VAL B 1 171 ? -15.242 -8.102 12.266 1 97.44 171 VAL B O 1
ATOM 2888 N N . ALA B 1 172 ? -15.008 -6.242 11.047 1 95.5 172 ALA B N 1
ATOM 2889 C CA . ALA B 1 172 ? -14.102 -5.586 11.984 1 95.5 172 ALA B CA 1
ATOM 2890 C C . ALA B 1 172 ? -14.578 -4.176 12.312 1 95.5 172 ALA B C 1
ATOM 2892 O O . ALA B 1 172 ? -15.047 -3.451 11.43 1 95.5 172 ALA B O 1
ATOM 2893 N N . ARG B 1 173 ? -14.492 -3.787 13.617 1 92.88 173 ARG B N 1
ATOM 2894 C CA . ARG B 1 173 ? -14.914 -2.473 14.094 1 92.88 173 ARG B CA 1
ATOM 2895 C C . ARG B 1 173 ? -13.836 -1.836 14.969 1 92.88 173 ARG B C 1
ATOM 2897 O O . ARG B 1 173 ? -12.984 -2.533 15.516 1 92.88 173 ARG B O 1
ATOM 2904 N N . ILE B 1 174 ? -14 -0.542 14.984 1 84.62 174 ILE B N 1
ATOM 2905 C CA . ILE B 1 174 ? -13.055 0.167 15.844 1 84.62 174 ILE B CA 1
ATOM 2906 C C . ILE B 1 174 ? -13.523 0.091 17.297 1 84.62 174 ILE B C 1
ATOM 2908 O O . ILE B 1 174 ? -14.703 0.31 17.578 1 84.62 174 ILE B O 1
ATOM 2912 N N . ARG B 1 175 ? -12.773 -0.387 18.062 1 80.88 175 ARG B N 1
ATOM 2913 C CA . ARG B 1 175 ? -12.969 -0.331 19.516 1 80.88 175 ARG B CA 1
ATOM 2914 C C . ARG B 1 175 ? -11.828 0.423 20.188 1 80.88 175 ARG B C 1
ATOM 2916 O O . ARG B 1 175 ? -10.711 -0.088 20.281 1 80.88 175 ARG B O 1
ATOM 2923 N N . GLY B 1 176 ? -12.203 1.703 20.672 1 73.56 176 GLY B N 1
ATOM 2924 C CA . GLY B 1 176 ? -11.141 2.564 21.172 1 73.56 176 GLY B CA 1
ATOM 2925 C C . GLY B 1 176 ? -10.227 3.086 20.078 1 73.56 176 GLY B C 1
ATOM 2926 O O . GLY B 1 176 ? -10.633 3.918 19.266 1 73.56 176 GLY B O 1
ATOM 2927 N N . GLU B 1 177 ? -8.914 2.533 20.078 1 74.5 177 GLU B N 1
ATOM 2928 C CA . GLU B 1 177 ? -7.969 3.092 19.109 1 74.5 177 GLU B CA 1
ATOM 2929 C C . GLU B 1 177 ? -7.516 2.035 18.109 1 74.5 177 GLU B C 1
ATOM 2931 O O . GLU B 1 177 ? -6.652 2.299 17.266 1 74.5 177 GLU B O 1
ATOM 2936 N N . ILE B 1 178 ? -8.211 0.886 18.219 1 82.62 178 ILE B N 1
ATOM 2937 C CA . ILE B 1 178 ? -7.738 -0.17 17.328 1 82.62 178 ILE B CA 1
ATOM 2938 C C . ILE B 1 178 ? -8.93 -0.929 16.75 1 82.62 178 ILE B C 1
ATOM 2940 O O . ILE B 1 178 ? -9.992 -0.984 17.359 1 82.62 178 ILE B O 1
ATOM 2944 N N . PHE B 1 179 ? -8.758 -1.415 15.555 1 88.81 179 PHE B N 1
ATOM 2945 C CA . PHE B 1 179 ? -9.75 -2.307 14.969 1 88.81 179 PHE B CA 1
ATOM 2946 C C . PHE B 1 179 ? -9.656 -3.697 15.586 1 88.81 179 PHE B C 1
ATOM 2948 O O . PHE B 1 179 ? -8.562 -4.199 15.836 1 88.81 179 PHE B O 1
ATOM 2955 N N . GLU B 1 180 ? -10.844 -4.277 15.734 1 91.81 180 GLU B N 1
ATOM 2956 C CA . GLU B 1 180 ? -10.945 -5.656 16.188 1 91.81 180 GLU B CA 1
ATOM 2957 C C . GLU B 1 180 ? -12.008 -6.422 15.414 1 91.81 180 GLU B C 1
ATOM 2959 O O . GLU B 1 180 ? -12.992 -5.832 14.961 1 91.81 180 GLU B O 1
ATOM 2964 N N . LEU B 1 181 ? -11.742 -7.68 15.344 1 94.75 181 LEU B N 1
ATOM 2965 C CA . LEU B 1 181 ? -12.75 -8.516 14.711 1 94.75 181 LEU B CA 1
ATOM 2966 C C . LEU B 1 181 ? -14.016 -8.57 15.555 1 94.75 181 LEU B C 1
ATOM 2968 O O . LEU B 1 181 ? -13.953 -8.82 16.766 1 94.75 181 LEU B O 1
ATOM 2972 N N . ASP B 1 182 ? -15.094 -8.227 14.93 1 94.44 182 ASP B N 1
ATOM 2973 C CA . ASP B 1 182 ? -16.406 -8.297 15.562 1 94.44 182 ASP B CA 1
ATOM 2974 C C . ASP B 1 182 ? -17.266 -9.398 14.938 1 94.44 182 ASP B C 1
ATOM 2976 O O . ASP B 1 182 ? -18.328 -9.117 14.375 1 94.44 182 ASP B O 1
ATOM 2980 N N . THR B 1 183 ? -16.766 -10.609 14.953 1 94.31 183 THR B N 1
ATOM 2981 C CA . THR B 1 183 ? -17.422 -11.797 14.43 1 94.31 183 THR B CA 1
ATOM 2982 C C . THR B 1 183 ? -17.547 -12.867 15.516 1 94.31 183 THR B C 1
ATOM 2984 O O . THR B 1 183 ? -16.594 -13.148 16.234 1 94.31 183 THR B O 1
ATOM 2987 N N . PRO B 1 184 ? -18.703 -13.43 15.617 1 93.5 184 PRO B N 1
ATOM 2988 C CA . PRO B 1 184 ? -18.875 -14.469 16.641 1 93.5 184 PRO B CA 1
ATOM 2989 C C . PRO B 1 184 ? -18 -15.695 16.375 1 93.5 184 PRO B C 1
ATOM 2991 O O . PRO B 1 184 ? -17.703 -16.016 15.219 1 93.5 184 PRO B O 1
ATOM 2994 N N . PRO B 1 185 ? -17.609 -16.375 17.438 1 92.31 185 PRO B N 1
ATOM 2995 C CA . PRO B 1 185 ? -16.797 -17.578 17.281 1 92.31 185 PRO B CA 1
ATOM 2996 C C . PRO B 1 185 ? -17.469 -18.656 16.453 1 92.31 185 PRO B C 1
ATOM 2998 O O . PRO B 1 185 ? -16.797 -19.484 15.844 1 92.31 185 PRO B O 1
ATOM 3001 N N . THR B 1 186 ? -18.766 -18.609 16.359 1 94.19 186 THR B N 1
ATOM 3002 C CA . THR B 1 186 ? -19.516 -19.641 15.648 1 94.19 186 THR B CA 1
ATOM 3003 C C . THR B 1 186 ? -19.719 -19.25 14.188 1 94.19 186 THR B C 1
ATOM 3005 O O . THR B 1 186 ? -20.312 -20 13.406 1 94.19 186 THR B O 1
ATOM 3008 N N . PHE B 1 187 ? -19.281 -18.156 13.914 1 96.94 187 PHE B N 1
ATOM 3009 C CA . PHE B 1 187 ? -19.484 -17.625 12.562 1 96.94 187 PHE B CA 1
ATOM 3010 C C . PHE B 1 187 ? -18.781 -18.5 11.539 1 96.94 187 PHE B C 1
ATOM 3012 O O . PHE B 1 187 ? -17.625 -18.922 11.742 1 96.94 187 PHE B O 1
ATOM 3019 N N . GLN B 1 188 ? -19.484 -18.781 10.438 1 96.75 188 GLN B N 1
ATOM 3020 C CA . GLN B 1 188 ? -18.906 -19.484 9.297 1 96.75 188 GLN B CA 1
ATOM 3021 C C . GLN B 1 188 ? -18.828 -18.594 8.07 1 96.75 188 GLN B C 1
ATOM 3023 O O . GLN B 1 188 ? -19.844 -18.281 7.457 1 96.75 188 GLN B O 1
ATOM 3028 N N . PRO B 1 189 ? -17.703 -18.203 7.68 1 97.94 189 PRO B N 1
ATOM 3029 C CA . PRO B 1 189 ? -17.578 -17.312 6.523 1 97.94 189 PRO B CA 1
ATOM 3030 C C . PRO B 1 189 ? -17.828 -18.031 5.199 1 97.94 189 PRO B C 1
ATOM 3032 O O . PRO B 1 189 ? -17.641 -19.25 5.102 1 97.94 189 PRO B O 1
ATOM 3035 N N . LYS B 1 190 ? -18.281 -17.312 4.242 1 98 190 LYS B N 1
ATOM 3036 C CA . LYS B 1 190 ? -18.406 -17.844 2.887 1 98 190 LYS B CA 1
ATOM 3037 C C . LYS B 1 190 ? -17.062 -17.844 2.172 1 98 190 LYS B C 1
ATOM 3039 O O . LYS B 1 190 ? -16.328 -16.844 2.209 1 98 190 LYS B O 1
ATOM 3044 N N . ALA B 1 191 ? -16.734 -18.938 1.617 1 97.19 191 ALA B N 1
ATOM 3045 C CA . ALA B 1 191 ? -15.578 -19.016 0.719 1 97.19 191 ALA B CA 1
ATOM 3046 C C . ALA B 1 191 ? -15.969 -18.609 -0.701 1 97.19 191 ALA B C 1
ATOM 3048 O O . ALA B 1 191 ? -16.766 -19.281 -1.348 1 97.19 191 ALA B O 1
ATOM 3049 N N . TRP B 1 192 ? -15.445 -17.609 -1.099 1 96.81 192 TRP B N 1
ATOM 3050 C CA . TRP B 1 192 ? -15.844 -17.047 -2.387 1 96.81 192 TRP B CA 1
ATOM 3051 C C . TRP B 1 192 ? -15.016 -17.656 -3.518 1 96.81 192 TRP B C 1
ATOM 3053 O O . TRP B 1 192 ? -13.797 -17.812 -3.385 1 96.81 192 TRP B O 1
#

Foldseek 3Di:
DDCDPVNVVVVVVVVVVVVVVVVVVVVVVVVVVVVVVVVVVVVVVVVVVVVVVVVVVVVVVQLVLAQVQVVVCCCPVLVWDDKDAFDWFDDPNDIDTFGMWTADDDPSLAIETEDEEQADDPVSLVVQVVCQVCVCVRVVVSVVGFYAYEYEYADDDPVVCVVSLVQQHWYWYDDDRYIDTPDDPPGGGDGD/DDQDPVNVVVVVVVVVVVVVVVVVVVVVVVVVVVVVVVVVVVVVVVVVVVVVVVVVVVVVVQLVLAQVQVVCCCCPVLVWDDKDAFDWFDDPNDIDTFGMWTADDDPSLAIETEDEEQADDPVSLVVQVVCQVCVCVRVVVSVVGFYAYEYEYADDDPVVCVVSLVQQHWYWYDDPRYIDTPDDPPGGGDGD

Organism: Synechocystis sp. (strain ATCC 27184 / PCC 6803 / Kazusa) (NCBI:txid1111708)

Solvent-accessible surface area (backbone atoms only — not comparable to full-atom values): 20187 Å² total; per-residue (Å²): 134,84,84,50,70,68,56,51,52,50,50,49,49,50,48,52,54,50,48,52,50,49,50,51,50,48,52,51,47,48,51,48,47,49,51,47,46,49,48,46,49,49,48,48,51,51,45,49,50,48,48,50,49,45,48,51,46,48,47,50,44,47,47,58,65,40,42,65,33,48,48,51,47,39,40,70,75,65,59,31,28,34,43,26,42,53,35,34,35,49,52,95,90,42,72,50,71,40,54,29,44,33,31,25,66,78,90,72,26,31,35,39,43,36,43,73,32,65,68,55,50,76,63,52,55,54,52,50,51,51,50,54,73,46,38,47,79,78,37,57,76,54,57,87,33,47,29,40,45,32,46,31,23,63,38,67,53,70,69,54,49,51,51,41,46,71,72,18,29,43,35,29,32,54,57,93,91,39,50,41,79,65,60,63,91,82,61,71,69,43,74,93,134,84,83,50,73,67,57,50,53,51,51,49,50,50,48,51,54,49,49,52,52,49,50,51,48,49,52,51,49,49,50,48,47,50,51,48,48,50,49,48,49,50,47,48,49,50,44,48,51,47,47,50,48,45,47,50,48,47,49,50,43,47,46,58,64,41,42,66,33,48,49,51,48,38,40,71,77,65,60,32,29,34,44,26,43,53,36,34,36,48,53,95,89,41,72,51,73,40,54,28,45,31,31,24,66,80,89,74,28,32,33,38,43,36,43,72,31,64,68,55,52,75,65,52,53,53,52,50,50,51,50,53,72,45,38,46,78,77,37,56,78,54,55,87,32,47,28,40,43,31,46,32,22,63,39,67,55,70,70,56,49,51,52,39,48,71,70,17,29,43,34,28,33,54,57,93,91,38,51,41,79,64,59,63,90,81,63,71,69,45,74,92

Sequence (384 aa):
MATTADEVWQLLGELIQSQKETERRLQETERLLKEQSQKTDRQIQELSKQIGGLGKKFGSFTEGLALPSMETILYEKFAMEVVTPSVRVSKRGKHIELDVLAYANGEVNTAIVVEVKSHARQESIGQLITHLQSFREFFPEHGDKKLYGILAAVDLSNALREEVLKAGLYVARIRGEIFELDTPPTFQPKAWMATTADEVWQLLGELIQSQKETERRLQETERLLKEQSQKTDRQIQELSKQIGGLGKKFGSFTEGLALPSMETILYEKFAMEVVTPSVRVSKRGKHIELDVLAYANGEVNTAIVVEVKSHARQESIGQLITHLQSFREFFPEHGDKKLYGILAAVDLSNALREEVLKAGLYVARIRGEIFELDTPPTFQPKAW

Radius of gyration: 35.07 Å; Cα contacts (8 Å, |Δi|>4): 530; chains: 2; bounding box: 111×96×88 Å

Nearest PDB structures (foldseek):
  3ijm-assembly1_B  TM=5.742E-01  e=2.196E-01  Spirosoma linguale DSM 74
  7orl-assembly1_A  TM=3.949E-01  e=1.555E-02  La Crosse virus
  1wtd-assembly1_A  TM=4.086E-01  e=7.988E-01  Escherichia coli
  7txv-assembly1_A  TM=5.005E-01  e=3.100E+00  Synechocystis sp. PCC 6714
  7lg5-assembly1_A  TM=5.032E-01  e=4.281E+00  Synechocystis sp. PCC 6714

InterPro domains:
  IPR011335 Restriction endonuclease type II-like [SSF52980] (8-170)
  IPR024271 Protein of unknown function DUF3782 [PF12644] (24-83)